Protein AF-K0RRQ1-F1 (afdb_monomer_lite)

pLDDT: mean 76.03, std 15.9, range [40.56, 97.88]

Secondary structure (DSSP, 8-state):
-HHHHHHHHHHHHHHHHHHHHS-PPPHHHHHHHHHHHHHHHHHHHHHHHHHHHHHHHHHHHHHHHHHHHHHHHHHHHHTTSSSSHHHHHHHHHHHHHHHHHHHHHHTT---HHHHHHHHHHHHHHHHHHHHHHHHHHTTHHHHHHHHHHHHHHHHHHHHHHHHHHHHHHHHHHHHHHHHHHHHHHHHHHHHH-HHHHHHHHHTSTHHHIIIIIHHHHHHHHHHHHHHHHHHHHHHHHHHHHHHTTS---PPPPHHHHHHHHHHHHHHHHHHHHHHHHHHHHHHHHHHHHHHHHHHHSHHHHHHHSGGGS-GGG--S-GGG------HHHHHHHHHHHHHHHHH---S-SHHHHHHHHHHHH-S-HHHHHHHTTT-----HHHHHHHHHHHHHHHHHHHHHHHHHTTT--SS---HHHHHHHHHHHHHHHHHHTTSS-HHHHHHHHHHHHHHHTTHHHHHHHTS-HHHHHHHHHIIIIIHHHHHHHHHHHHHHS----HHHHHHHHHHHHHHHHHHHHHHHHHHHHHHTHHHHTTSTTHHHHHHHHHHHHHSHHHHHHHHHHHHHHHH-SSGGGSHHHHHHHHHHHHS-STTSSSSSSS----PPP------------

Structure (mmCIF, N/CA/C/O backbone):
data_AF-K0RRQ1-F1
#
_entry.id   AF-K0RRQ1-F1
#
loop_
_atom_site.group_PDB
_atom_site.id
_atom_site.type_symbol
_atom_site.label_atom_id
_atom_site.label_alt_id
_atom_site.label_comp_id
_atom_site.label_asym_id
_atom_site.label_entity_id
_atom_site.label_seq_id
_atom_site.pdbx_PDB_ins_code
_atom_site.Cartn_x
_atom_site.Cartn_y
_atom_site.Cartn_z
_atom_site.occupancy
_atom_site.B_iso_or_equiv
_atom_site.auth_seq_id
_atom_site.auth_comp_id
_atom_site.auth_asym_id
_atom_site.auth_atom_id
_atom_site.pdbx_PDB_model_num
ATOM 1 N N . MET A 1 1 ? 2.109 -33.197 -86.045 1.00 44.78 1 MET A N 1
ATOM 2 C CA . MET A 1 1 ? 1.436 -31.879 -85.974 1.00 44.78 1 MET A CA 1
ATOM 3 C C . MET A 1 1 ? 0.103 -31.958 -85.227 1.00 44.78 1 MET A C 1
ATOM 5 O O . MET A 1 1 ? 0.073 -31.482 -84.106 1.00 44.78 1 MET A O 1
ATOM 9 N N . LYS A 1 2 ? -0.950 -32.631 -85.730 1.00 44.22 2 LYS A N 1
ATOM 10 C CA . LYS A 1 2 ? -2.251 -32.742 -85.017 1.00 44.22 2 LYS A CA 1
ATOM 11 C C . LYS A 1 2 ? -2.166 -33.357 -83.609 1.00 44.22 2 LYS A C 1
ATOM 13 O O . LYS A 1 2 ? -2.807 -32.870 -82.692 1.00 44.22 2 LYS A O 1
ATOM 18 N N . LEU A 1 3 ? -1.305 -34.360 -83.419 1.00 52.09 3 LEU A N 1
ATOM 19 C CA . LEU A 1 3 ? -1.085 -34.986 -82.108 1.00 52.09 3 LEU A CA 1
ATOM 20 C C . LEU A 1 3 ? -0.391 -34.045 -81.103 1.00 52.09 3 LEU A C 1
ATOM 22 O O . LEU A 1 3 ? -0.637 -34.128 -79.911 1.00 52.09 3 LEU A O 1
ATOM 26 N N . ILE A 1 4 ? 0.451 -33.127 -81.589 1.00 56.41 4 ILE A N 1
ATOM 27 C CA . ILE A 1 4 ? 1.145 -32.132 -80.754 1.00 56.41 4 ILE A CA 1
ATOM 28 C C . ILE A 1 4 ? 0.175 -31.015 -80.358 1.00 56.41 4 ILE A C 1
ATOM 30 O O . ILE A 1 4 ? 0.235 -30.546 -79.230 1.00 56.41 4 ILE A O 1
ATOM 34 N N . ALA A 1 5 ? -0.735 -30.630 -81.258 1.00 60.75 5 ALA A N 1
ATOM 35 C CA . ALA A 1 5 ? -1.788 -29.661 -80.962 1.00 60.75 5 ALA A CA 1
ATOM 36 C C . ALA A 1 5 ? -2.767 -30.194 -79.901 1.00 60.75 5 ALA A C 1
ATOM 38 O O . ALA A 1 5 ? -3.008 -29.506 -78.918 1.00 60.75 5 ALA A O 1
ATOM 39 N N . LEU A 1 6 ? -3.208 -31.453 -80.026 1.00 63.88 6 LEU A N 1
ATOM 40 C CA . LEU A 1 6 ? -4.071 -32.102 -79.028 1.00 63.88 6 LEU A CA 1
ATOM 41 C C . LEU A 1 6 ? -3.396 -32.227 -77.653 1.00 63.88 6 LEU A C 1
ATOM 43 O O . LEU A 1 6 ? -4.017 -31.951 -76.634 1.00 63.88 6 LEU A O 1
ATOM 47 N N . TYR A 1 7 ? -2.105 -32.575 -77.609 1.00 62.97 7 TYR A N 1
ATOM 48 C CA . TYR A 1 7 ? -1.359 -32.602 -76.346 1.00 62.97 7 TYR A CA 1
ATOM 49 C C . TYR A 1 7 ? -1.084 -31.207 -75.775 1.00 62.97 7 TYR A C 1
ATOM 51 O O . TYR A 1 7 ? -0.888 -31.086 -74.572 1.00 62.97 7 TYR A O 1
ATOM 59 N N . ALA A 1 8 ? -1.024 -30.165 -76.606 1.00 64.56 8 ALA A N 1
ATOM 60 C CA . ALA A 1 8 ? -0.856 -28.795 -76.139 1.00 64.56 8 ALA A CA 1
ATOM 61 C C . ALA A 1 8 ? -2.155 -28.252 -75.532 1.00 64.56 8 ALA A C 1
ATOM 63 O O . ALA A 1 8 ? -2.092 -27.629 -74.477 1.00 64.56 8 ALA A O 1
ATOM 64 N N . GLU A 1 9 ? -3.308 -28.531 -76.146 1.00 70.44 9 GLU A N 1
ATOM 65 C CA . GLU A 1 9 ? -4.623 -28.167 -75.602 1.00 70.44 9 GLU A CA 1
ATOM 66 C C . GLU A 1 9 ? -4.885 -28.861 -74.265 1.00 70.44 9 GLU A C 1
ATOM 68 O O . GLU A 1 9 ? -5.160 -28.176 -73.285 1.00 70.44 9 GLU A O 1
ATOM 73 N N . ASP A 1 10 ? -4.647 -30.171 -74.173 1.00 73.88 10 ASP A N 1
ATOM 74 C CA . ASP A 1 10 ? -4.812 -30.928 -72.923 1.00 73.88 10 ASP A CA 1
ATOM 75 C C . ASP A 1 10 ? -3.848 -30.437 -71.820 1.00 73.88 10 ASP A C 1
ATOM 77 O O . ASP A 1 10 ? -4.178 -30.380 -70.637 1.00 73.88 10 ASP A O 1
ATOM 81 N N . LEU A 1 11 ? -2.638 -29.999 -72.183 1.00 69.50 11 LEU A N 1
ATOM 82 C CA . LEU A 1 11 ? -1.671 -29.449 -71.226 1.00 69.50 11 LEU A CA 1
ATOM 83 C C . LEU A 1 11 ? -2.046 -28.033 -70.774 1.00 69.50 11 LEU A C 1
ATOM 85 O O . LEU A 1 11 ? -1.739 -27.666 -69.639 1.00 69.50 11 LEU A O 1
ATOM 89 N N . ILE A 1 12 ? -2.718 -27.258 -71.628 1.00 73.62 12 ILE A N 1
ATOM 90 C CA . ILE A 1 12 ? -3.288 -25.955 -71.279 1.00 73.62 12 ILE A CA 1
ATOM 91 C C . ILE A 1 12 ? -4.502 -26.151 -70.366 1.00 73.62 12 ILE A C 1
ATOM 93 O O . ILE A 1 12 ? -4.539 -25.522 -69.314 1.00 73.62 12 ILE A O 1
ATOM 97 N N . GLU A 1 13 ? -5.419 -27.066 -70.684 1.00 76.81 13 GLU A N 1
ATOM 98 C CA . GLU A 1 13 ? -6.585 -27.386 -69.847 1.00 76.81 13 GLU A CA 1
ATOM 99 C C . GLU A 1 13 ? -6.161 -27.869 -68.456 1.00 76.81 13 GLU A C 1
ATOM 101 O O . GLU A 1 13 ? -6.566 -27.299 -67.445 1.00 76.81 13 GLU A O 1
ATOM 106 N N . ASN A 1 14 ? -5.222 -28.814 -68.387 1.00 74.38 14 ASN A N 1
ATOM 107 C CA . ASN A 1 14 ? -4.687 -29.299 -67.115 1.00 74.38 14 ASN A CA 1
ATOM 108 C C . ASN A 1 14 ? -3.864 -28.234 -66.367 1.00 74.38 14 ASN A C 1
ATOM 110 O O . ASN A 1 14 ? -3.760 -28.272 -65.141 1.00 74.38 14 ASN A O 1
ATOM 114 N N . ALA A 1 15 ? -3.229 -27.287 -67.069 1.00 66.69 15 ALA A N 1
ATOM 115 C CA . ALA A 1 15 ? -2.547 -26.166 -66.425 1.00 66.69 15 ALA A CA 1
ATOM 116 C C . ALA A 1 15 ? -3.542 -25.156 -65.846 1.00 66.69 15 ALA A C 1
ATOM 118 O O . ALA A 1 15 ? -3.268 -24.618 -64.773 1.00 66.69 15 ALA A O 1
ATOM 119 N N . VAL A 1 16 ? -4.671 -24.934 -66.522 1.00 69.31 16 VAL A N 1
ATOM 120 C CA . VAL A 1 16 ? -5.778 -24.090 -66.060 1.00 69.31 16 VAL A CA 1
ATOM 121 C C . VAL A 1 16 ? -6.448 -24.728 -64.845 1.00 69.31 16 VAL A C 1
ATOM 123 O O . VAL A 1 16 ? -6.527 -24.078 -63.809 1.00 69.31 16 VAL A O 1
ATOM 126 N N . GLU A 1 17 ? -6.780 -26.018 -64.888 1.00 73.81 17 GLU A N 1
ATOM 127 C CA . GLU A 1 17 ? -7.382 -26.738 -63.755 1.00 73.81 17 GLU A CA 1
ATOM 128 C C . GLU A 1 17 ? -6.448 -26.769 -62.528 1.00 73.81 17 GLU A C 1
ATOM 130 O O . GLU A 1 17 ? -6.874 -26.625 -61.378 1.00 73.81 17 GLU A O 1
ATOM 135 N N . LEU A 1 18 ? -5.132 -26.877 -62.752 1.00 66.62 18 LEU A N 1
ATOM 136 C CA . LEU A 1 18 ? -4.122 -26.818 -61.691 1.00 66.62 18 LEU A CA 1
ATOM 137 C C . LEU A 1 18 ? -3.942 -25.395 -61.132 1.00 66.62 18 LEU A C 1
ATOM 139 O O . LEU A 1 18 ? -3.619 -25.234 -59.953 1.00 66.62 18 LEU A O 1
ATOM 143 N N . PHE A 1 19 ? -4.165 -24.365 -61.954 1.00 61.97 19 PHE A N 1
ATOM 144 C CA . PHE A 1 19 ? -4.210 -22.969 -61.514 1.00 61.97 19 PHE A CA 1
ATOM 145 C C . PHE A 1 19 ? -5.492 -22.645 -60.740 1.00 61.97 19 PHE A C 1
ATOM 147 O O . PHE A 1 19 ? -5.424 -21.875 -59.788 1.00 61.97 19 PHE A O 1
ATOM 154 N N . GLU A 1 20 ? -6.623 -23.257 -61.097 1.00 62.03 20 GLU A N 1
ATOM 155 C CA . GLU A 1 20 ? -7.902 -23.105 -60.393 1.00 62.03 20 GLU A CA 1
ATOM 156 C C . GLU A 1 20 ? -7.938 -23.875 -59.062 1.00 62.03 20 GLU A C 1
ATOM 158 O O . GLU A 1 20 ? -8.496 -23.396 -58.075 1.00 62.03 20 GLU A O 1
ATOM 163 N N . THR A 1 21 ? -7.283 -25.039 -58.981 1.00 66.31 21 THR A N 1
ATOM 164 C CA . THR A 1 21 ? -7.180 -25.824 -57.732 1.00 66.31 21 THR A CA 1
ATOM 165 C C . THR A 1 21 ? -6.129 -25.293 -56.757 1.00 66.31 21 THR A C 1
ATOM 167 O O . THR A 1 21 ? -6.239 -25.505 -55.543 1.00 66.31 21 THR A O 1
ATOM 170 N N . LEU A 1 22 ? -5.126 -24.555 -57.241 1.00 51.03 22 LEU A N 1
ATOM 171 C CA . LEU A 1 22 ? -4.323 -23.678 -56.396 1.00 51.03 22 LEU A CA 1
ATOM 172 C C . LEU A 1 22 ? -5.197 -22.484 -55.999 1.00 51.03 22 LEU A C 1
ATOM 174 O O . LEU A 1 22 ? -5.171 -21.449 -56.653 1.00 51.03 22 LEU A O 1
ATOM 178 N N . GLN A 1 23 ? -5.937 -22.609 -54.892 1.00 55.25 23 GLN A N 1
ATOM 179 C CA . GLN A 1 23 ? -6.540 -21.461 -54.210 1.00 55.25 23 GLN A CA 1
ATOM 180 C C . GLN A 1 23 ? -5.415 -20.541 -53.721 1.00 55.25 23 GLN A C 1
ATOM 182 O O . GLN A 1 23 ? -4.970 -20.597 -52.570 1.00 55.25 23 GLN A O 1
ATOM 187 N N . PHE A 1 24 ? -4.886 -19.726 -54.632 1.00 57.97 24 PHE A N 1
ATOM 188 C CA . PHE A 1 24 ? -4.086 -18.578 -54.276 1.00 57.97 24 PHE A CA 1
ATOM 189 C C . PHE A 1 24 ? -4.957 -17.741 -53.341 1.00 57.97 24 PHE A C 1
ATOM 191 O O . PHE A 1 24 ? -6.123 -17.516 -53.673 1.00 57.97 24 PHE A O 1
ATOM 198 N N . PRO A 1 25 ? -4.430 -17.323 -52.173 1.00 57.53 25 PRO A N 1
ATOM 199 C CA . PRO A 1 25 ? -5.164 -16.450 -51.273 1.00 57.53 25 PRO A CA 1
ATOM 200 C C . PRO A 1 25 ? -5.711 -15.312 -52.114 1.00 57.53 25 PRO A C 1
ATOM 202 O O . PRO A 1 25 ? -4.948 -14.656 -52.837 1.00 57.53 25 PRO A O 1
ATOM 205 N N . GLU A 1 26 ? -7.031 -15.158 -52.098 1.00 67.75 26 GLU A N 1
ATOM 206 C CA . GLU A 1 26 ? -7.698 -14.188 -52.944 1.00 67.75 26 GLU A CA 1
ATOM 207 C C . GLU A 1 26 ? -7.023 -12.833 -52.709 1.00 67.75 26 GLU A C 1
ATOM 209 O O . GLU A 1 26 ? -6.548 -12.545 -51.605 1.00 67.75 26 GLU A O 1
ATOM 214 N N . ARG A 1 27 ? -6.931 -11.969 -53.725 1.00 63.91 27 ARG A N 1
ATOM 215 C CA . ARG A 1 27 ? -6.264 -10.661 -53.575 1.00 63.91 27 ARG A CA 1
ATOM 216 C C . ARG A 1 27 ? -6.766 -9.906 -52.329 1.00 63.91 27 ARG A C 1
ATOM 218 O O . ARG A 1 27 ? -6.006 -9.172 -51.697 1.00 63.91 27 ARG A O 1
ATOM 225 N N . GLN A 1 28 ? -8.021 -10.141 -51.946 1.00 64.69 28 GLN A N 1
ATOM 226 C CA . GLN A 1 28 ? -8.646 -9.659 -50.718 1.00 64.69 28 GLN A CA 1
ATOM 227 C C . GLN A 1 28 ? -7.980 -10.155 -49.424 1.00 64.69 28 GLN A C 1
ATOM 229 O O . GLN A 1 28 ? -7.821 -9.356 -48.505 1.00 64.69 28 GLN A O 1
ATOM 234 N N . GLU A 1 29 ? -7.535 -11.411 -49.343 1.00 67.19 29 GLU A N 1
ATOM 235 C CA . GLU A 1 29 ? -6.813 -11.964 -48.189 1.00 67.19 29 GLU A CA 1
ATOM 236 C C . GLU A 1 29 ? -5.417 -11.352 -48.033 1.00 67.19 29 GLU A C 1
ATOM 238 O O . GLU A 1 29 ? -4.997 -11.029 -46.923 1.00 67.19 29 GLU A O 1
ATOM 243 N N . TYR A 1 30 ? -4.707 -11.108 -49.138 1.00 63.19 30 TYR A N 1
ATOM 244 C CA . TYR A 1 30 ? -3.432 -10.383 -49.087 1.00 63.19 30 TYR A CA 1
ATOM 245 C C . TYR A 1 30 ? -3.625 -8.926 -48.667 1.00 63.19 30 TYR A C 1
ATOM 247 O O . TYR A 1 30 ? -2.867 -8.414 -47.843 1.00 63.19 30 TYR A O 1
ATOM 255 N N . ILE A 1 31 ? -4.655 -8.261 -49.195 1.00 66.69 31 ILE A N 1
ATOM 256 C CA . ILE A 1 31 ? -4.990 -6.884 -48.822 1.00 66.69 31 ILE A CA 1
ATOM 257 C C . ILE A 1 31 ? -5.432 -6.814 -47.354 1.00 66.69 31 ILE A C 1
ATOM 259 O O . ILE A 1 31 ? -5.051 -5.874 -46.656 1.00 66.69 31 ILE A O 1
ATOM 263 N N . SER A 1 32 ? -6.204 -7.783 -46.857 1.00 74.38 32 SER A N 1
ATOM 264 C CA . SER A 1 32 ? -6.658 -7.811 -45.465 1.00 74.38 32 SER A CA 1
ATOM 265 C C . SER A 1 32 ? -5.500 -8.099 -44.508 1.00 74.38 32 SER A C 1
ATOM 267 O O . SER A 1 32 ? -5.326 -7.356 -43.541 1.00 74.38 32 SER A O 1
ATOM 269 N N . ALA A 1 33 ? -4.638 -9.071 -44.821 1.00 68.94 33 ALA A N 1
ATOM 270 C CA . ALA A 1 33 ? -3.431 -9.362 -44.053 1.00 68.94 33 ALA A CA 1
ATOM 271 C C . ALA A 1 33 ? -2.457 -8.175 -44.044 1.00 68.94 33 ALA A C 1
ATOM 273 O O . ALA A 1 33 ? -1.917 -7.829 -42.995 1.00 68.94 33 ALA A O 1
ATOM 274 N N . TRP A 1 34 ? -2.281 -7.499 -45.184 1.00 73.81 34 TRP A N 1
ATOM 275 C CA . TRP A 1 34 ? -1.472 -6.285 -45.272 1.00 73.81 34 TRP A CA 1
ATOM 276 C C . TRP A 1 34 ? -2.072 -5.138 -44.452 1.00 73.81 34 TRP A C 1
ATOM 278 O O . TRP A 1 34 ? -1.348 -4.498 -43.697 1.00 73.81 34 TRP A O 1
ATOM 288 N N . ARG A 1 35 ? -3.392 -4.905 -44.504 1.00 72.19 35 ARG A N 1
ATOM 289 C CA . ARG A 1 35 ? -4.049 -3.883 -43.665 1.00 72.19 35 ARG A CA 1
ATOM 290 C C . ARG A 1 35 ? -3.909 -4.179 -42.175 1.00 72.19 35 ARG A C 1
ATOM 292 O O . ARG A 1 35 ? -3.711 -3.243 -41.406 1.00 72.19 35 ARG A O 1
ATOM 299 N N . VAL A 1 36 ? -4.029 -5.443 -41.763 1.00 74.12 36 VAL A N 1
ATOM 300 C CA . VAL A 1 36 ? -3.815 -5.853 -40.366 1.00 74.12 36 VAL A CA 1
ATOM 301 C C . VAL A 1 36 ? -2.361 -5.608 -39.971 1.00 74.12 36 VAL A C 1
ATOM 303 O O . VAL A 1 36 ? -2.123 -4.936 -38.977 1.00 74.12 36 VAL A O 1
ATOM 306 N N . ALA A 1 37 ? -1.396 -6.014 -40.801 1.00 67.56 37 ALA A N 1
ATOM 307 C CA . ALA A 1 37 ? 0.020 -5.758 -40.551 1.00 67.56 37 ALA A CA 1
ATOM 308 C C . ALA A 1 37 ? 0.342 -4.255 -40.471 1.00 67.56 37 ALA A C 1
ATOM 310 O O . ALA A 1 37 ? 1.069 -3.833 -39.580 1.00 67.56 37 ALA A O 1
ATOM 311 N N . VAL A 1 38 ? -0.231 -3.423 -41.347 1.00 71.25 38 VAL A N 1
ATOM 312 C CA . VAL A 1 38 ? -0.063 -1.961 -41.308 1.00 71.25 38 VAL A CA 1
ATOM 313 C C . VAL A 1 38 ? -0.703 -1.362 -40.056 1.00 71.25 38 VAL A C 1
ATOM 315 O O . VAL A 1 38 ? -0.106 -0.482 -39.441 1.00 71.25 38 VAL A O 1
ATOM 318 N N . LYS A 1 39 ? -1.884 -1.837 -39.637 1.00 70.06 39 LYS A N 1
ATOM 319 C CA . LYS A 1 39 ? -2.515 -1.409 -38.378 1.00 70.06 39 LYS A CA 1
ATOM 320 C C . LYS A 1 39 ? -1.677 -1.800 -37.164 1.00 70.06 39 LYS A C 1
ATOM 322 O O . LYS A 1 39 ? -1.498 -0.963 -36.284 1.00 70.06 39 LYS A O 1
ATOM 327 N N . ASP A 1 40 ? -1.128 -3.009 -37.144 1.00 69.69 40 ASP A N 1
ATOM 328 C CA . ASP A 1 40 ? -0.267 -3.492 -36.064 1.00 69.69 40 ASP A CA 1
ATOM 329 C C . ASP A 1 40 ? 1.058 -2.723 -36.023 1.00 69.69 40 ASP A C 1
ATOM 331 O O . ASP A 1 40 ? 1.494 -2.312 -34.951 1.00 69.69 40 ASP A O 1
ATOM 335 N N . VAL A 1 41 ? 1.662 -2.433 -37.181 1.00 66.75 41 VAL A N 1
ATOM 336 C CA . VAL A 1 41 ? 2.859 -1.584 -37.292 1.00 66.75 41 VAL A CA 1
ATOM 337 C C . VAL A 1 41 ? 2.555 -0.150 -36.866 1.00 66.75 41 VAL A C 1
ATOM 339 O O . VAL A 1 41 ? 3.356 0.445 -36.155 1.00 66.75 41 VAL A O 1
ATOM 342 N N . ALA A 1 42 ? 1.401 0.412 -37.229 1.00 64.75 42 ALA A N 1
ATOM 343 C CA . ALA A 1 42 ? 0.998 1.752 -36.810 1.00 64.75 42 ALA A CA 1
ATOM 344 C C . ALA A 1 42 ? 0.701 1.822 -35.303 1.00 64.75 42 ALA A C 1
ATOM 346 O O . ALA A 1 42 ? 1.072 2.797 -34.649 1.00 64.75 42 ALA A O 1
ATOM 347 N N . ALA A 1 43 ? 0.067 0.795 -34.731 1.00 63.56 43 ALA A N 1
ATOM 348 C CA . ALA A 1 43 ? -0.172 0.684 -33.295 1.00 63.56 43 ALA A CA 1
ATOM 349 C C . ALA A 1 43 ? 1.144 0.503 -32.525 1.00 63.56 43 ALA A C 1
ATOM 351 O O . ALA A 1 43 ? 1.365 1.187 -31.526 1.00 63.56 43 ALA A O 1
ATOM 352 N N . ALA A 1 44 ? 2.047 -0.344 -33.027 1.00 61.28 44 ALA A N 1
ATOM 353 C CA . ALA A 1 44 ? 3.389 -0.513 -32.485 1.00 61.28 44 ALA A CA 1
ATOM 354 C C . ALA A 1 44 ? 4.193 0.787 -32.588 1.00 61.28 44 ALA A C 1
ATOM 356 O O . ALA A 1 44 ? 4.774 1.204 -31.598 1.00 61.28 44 ALA A O 1
ATOM 357 N N . ALA A 1 45 ? 4.154 1.490 -33.722 1.00 61.97 45 ALA A N 1
ATOM 358 C CA . ALA A 1 45 ? 4.828 2.772 -33.909 1.00 61.97 45 ALA A CA 1
ATOM 359 C C . ALA A 1 45 ? 4.254 3.868 -33.002 1.00 61.97 45 ALA A C 1
ATOM 361 O O . ALA A 1 45 ? 5.025 4.619 -32.416 1.00 61.97 45 ALA A O 1
ATOM 362 N N . ARG A 1 46 ? 2.928 3.944 -32.812 1.00 63.72 46 ARG A N 1
ATOM 363 C CA . ARG A 1 46 ? 2.304 4.867 -31.843 1.00 63.72 46 ARG A CA 1
ATOM 364 C C . ARG A 1 46 ? 2.675 4.524 -30.407 1.00 63.72 46 ARG A C 1
ATOM 366 O O . ARG A 1 46 ? 2.955 5.428 -29.631 1.00 63.72 46 ARG A O 1
ATOM 373 N N . SER A 1 47 ? 2.707 3.240 -30.057 1.00 60.25 47 SER A N 1
ATOM 374 C CA . SER A 1 47 ? 3.132 2.782 -28.733 1.00 60.25 47 SER A CA 1
ATOM 375 C C . SER A 1 47 ? 4.617 3.064 -28.497 1.00 60.25 47 SER A C 1
ATOM 377 O O . SER A 1 47 ? 4.967 3.609 -27.457 1.00 60.25 47 SER A O 1
ATOM 379 N N . SER A 1 48 ? 5.482 2.802 -29.479 1.00 60.88 48 SER A N 1
ATOM 380 C CA . SER A 1 48 ? 6.910 3.125 -29.442 1.00 60.88 48 SER A CA 1
ATOM 381 C C . SER A 1 48 ? 7.168 4.628 -29.439 1.00 60.88 48 SER A C 1
ATOM 383 O O . SER A 1 48 ? 8.085 5.068 -28.757 1.00 60.88 48 SER A O 1
ATOM 385 N N . TYR A 1 49 ? 6.360 5.427 -30.138 1.00 66.75 49 TYR A N 1
ATOM 386 C CA . TYR A 1 49 ? 6.430 6.886 -30.102 1.00 66.75 49 TYR A CA 1
ATOM 387 C C . TYR A 1 49 ? 5.940 7.438 -28.766 1.00 66.75 49 TYR A C 1
ATOM 389 O O . TYR A 1 49 ? 6.576 8.326 -28.229 1.00 66.75 49 TYR A O 1
ATOM 397 N N . SER A 1 50 ? 4.858 6.907 -28.192 1.00 63.31 50 SER A N 1
ATOM 398 C CA . SER A 1 50 ? 4.370 7.302 -26.865 1.00 63.31 50 SER A CA 1
ATOM 399 C C . SER A 1 50 ? 5.366 6.908 -25.773 1.00 63.31 50 SER A C 1
ATOM 401 O O . SER A 1 50 ? 5.713 7.731 -24.931 1.00 63.31 50 SER A O 1
ATOM 403 N N . LEU A 1 51 ? 5.916 5.692 -25.846 1.00 56.94 51 LEU A N 1
ATOM 404 C CA . LEU A 1 51 ? 6.994 5.228 -24.980 1.00 56.94 51 LEU A CA 1
ATOM 405 C C . LEU A 1 51 ? 8.234 6.104 -25.148 1.00 56.94 51 LEU A C 1
ATOM 407 O O . LEU A 1 51 ? 8.776 6.568 -24.154 1.00 56.94 51 LEU A O 1
ATOM 411 N N . GLY A 1 52 ? 8.658 6.366 -26.385 1.00 62.34 52 GLY A N 1
ATOM 412 C CA . GLY A 1 52 ? 9.775 7.246 -26.716 1.00 62.34 52 GLY A CA 1
ATOM 413 C C . GLY A 1 52 ? 9.542 8.662 -26.203 1.00 62.34 52 GLY A C 1
ATOM 414 O O . GLY A 1 52 ? 10.374 9.211 -25.504 1.00 62.34 52 GLY A O 1
ATOM 415 N N . TYR A 1 53 ? 8.377 9.242 -26.442 1.00 65.69 53 TYR A N 1
ATOM 416 C CA . TYR A 1 53 ? 8.021 10.559 -25.943 1.00 65.69 53 TYR A CA 1
ATOM 417 C C . TYR A 1 53 ? 8.018 10.589 -24.415 1.00 65.69 53 TYR A C 1
ATOM 419 O O . TYR A 1 53 ? 8.603 11.490 -23.842 1.00 65.69 53 TYR A O 1
ATOM 427 N N . LEU A 1 54 ? 7.455 9.599 -23.722 1.00 56.53 54 LEU A N 1
ATOM 428 C CA . LEU A 1 54 ? 7.444 9.554 -22.255 1.00 56.53 54 LEU A CA 1
ATOM 429 C C . LEU A 1 54 ? 8.841 9.345 -21.655 1.00 56.53 54 LEU A C 1
ATOM 431 O O . LEU A 1 54 ? 9.193 10.000 -20.677 1.00 56.53 54 LEU A O 1
ATOM 435 N N . THR A 1 55 ? 9.645 8.465 -22.251 1.00 53.47 55 THR A N 1
ATOM 436 C CA . THR A 1 55 ? 11.016 8.178 -21.798 1.00 53.47 55 THR A CA 1
ATOM 437 C C . THR A 1 55 ? 11.974 9.310 -22.114 1.00 53.47 55 THR A C 1
ATOM 439 O O . THR A 1 55 ? 12.813 9.664 -21.287 1.00 53.47 55 THR A O 1
ATOM 442 N N . PHE A 1 56 ? 11.813 9.927 -23.279 1.00 54.47 56 PHE A N 1
ATOM 443 C CA . PHE A 1 56 ? 12.648 11.020 -23.718 1.00 54.47 56 PHE A CA 1
ATOM 444 C C . PHE A 1 56 ? 12.100 12.385 -23.327 1.00 54.47 56 PHE A C 1
ATOM 446 O O . PHE A 1 56 ? 12.867 13.310 -23.419 1.00 54.47 56 PHE A O 1
ATOM 453 N N . ARG A 1 57 ? 10.875 12.602 -22.836 1.00 60.06 57 ARG A N 1
ATOM 454 C CA . ARG A 1 57 ? 10.381 13.960 -22.495 1.00 60.06 57 ARG A CA 1
ATOM 455 C C . ARG A 1 57 ? 11.264 14.704 -21.483 1.00 60.06 57 ARG A C 1
ATOM 457 O O . ARG A 1 57 ? 11.602 15.851 -21.767 1.00 60.06 57 ARG A O 1
ATOM 464 N N . PRO A 1 58 ? 11.720 14.100 -20.368 1.00 54.31 58 PRO A N 1
ATOM 465 C CA . PRO A 1 58 ? 12.700 14.744 -19.488 1.00 54.31 58 PRO A CA 1
ATOM 466 C C . PRO A 1 58 ? 14.024 15.009 -20.217 1.00 54.31 58 PRO A C 1
ATOM 468 O O . PRO A 1 58 ? 14.627 16.068 -20.066 1.00 54.31 58 PRO A O 1
ATOM 471 N N . ILE A 1 59 ? 14.430 14.066 -21.071 1.00 59.59 59 ILE A N 1
ATOM 472 C CA . ILE A 1 59 ? 15.637 14.140 -21.896 1.00 59.59 59 ILE A CA 1
ATOM 473 C C . ILE A 1 59 ? 15.493 15.166 -23.031 1.00 59.59 59 ILE A C 1
ATOM 475 O O . ILE A 1 59 ? 16.496 15.745 -23.380 1.00 59.59 59 ILE A O 1
ATOM 479 N N . LEU A 1 60 ? 14.301 15.437 -23.569 1.00 61.84 60 LEU A N 1
ATOM 480 C CA . LEU A 1 60 ? 13.953 16.352 -24.665 1.00 61.84 60 LEU A CA 1
ATOM 481 C C . LEU A 1 60 ? 13.772 17.769 -24.143 1.00 61.84 60 LEU A C 1
ATOM 483 O O . LEU A 1 60 ? 14.064 18.712 -24.861 1.00 61.84 60 LEU A O 1
ATOM 487 N N . ILE A 1 61 ? 13.343 17.932 -22.892 1.00 67.56 61 ILE A N 1
ATOM 488 C CA . ILE A 1 61 ? 13.451 19.209 -22.182 1.00 67.56 61 ILE A CA 1
ATOM 489 C C . ILE A 1 61 ? 14.938 19.520 -21.959 1.00 67.56 61 ILE A C 1
ATOM 491 O O . ILE A 1 61 ? 15.395 20.613 -22.285 1.00 67.56 61 ILE A O 1
ATOM 495 N N . LEU A 1 62 ? 15.723 18.527 -21.521 1.00 58.25 62 LEU A N 1
ATOM 496 C CA . LEU A 1 62 ? 17.177 18.646 -21.384 1.00 58.25 62 LEU A CA 1
ATOM 497 C C . LEU A 1 62 ? 17.879 18.866 -22.742 1.00 58.25 62 LEU A C 1
ATOM 499 O O . LEU A 1 62 ? 18.766 19.703 -22.828 1.00 58.25 62 LEU A O 1
ATOM 503 N N . LEU A 1 63 ? 17.457 18.172 -23.806 1.00 58.56 63 LEU A N 1
ATOM 504 C CA . LEU A 1 63 ? 17.933 18.293 -25.192 1.00 58.56 63 LEU A CA 1
ATOM 505 C C . LEU A 1 63 ? 17.397 19.540 -25.881 1.00 58.56 63 LEU A C 1
ATOM 507 O O . LEU A 1 63 ? 18.000 19.972 -26.846 1.00 58.56 63 LEU A O 1
ATOM 511 N N . GLY A 1 64 ? 16.301 20.133 -25.418 1.00 71.94 64 GLY A N 1
ATOM 512 C CA . GLY A 1 64 ? 15.834 21.442 -25.864 1.00 71.94 64 GLY A CA 1
ATOM 513 C C . GLY A 1 64 ? 16.763 22.535 -25.347 1.00 71.94 64 GLY A C 1
ATOM 514 O O . GLY A 1 64 ? 17.174 23.406 -26.108 1.00 71.94 64 GLY A O 1
ATOM 515 N N . ILE A 1 65 ? 17.192 22.414 -24.087 1.00 68.94 65 ILE A N 1
ATOM 516 C CA . ILE A 1 65 ? 18.206 23.283 -23.476 1.00 68.94 65 ILE A CA 1
ATOM 517 C C . ILE A 1 65 ? 19.578 23.036 -24.130 1.00 68.94 65 ILE A C 1
ATOM 519 O O . ILE A 1 65 ? 20.196 23.965 -24.641 1.00 68.94 65 ILE A O 1
ATOM 523 N N . LEU A 1 66 ? 20.035 21.781 -24.214 1.00 60.50 66 LEU A N 1
ATOM 524 C CA . LEU A 1 66 ? 21.279 21.392 -24.899 1.00 60.50 66 LEU A CA 1
ATOM 525 C C . LEU A 1 66 ? 21.240 21.680 -26.401 1.00 60.50 66 LEU A C 1
ATOM 527 O O . LEU A 1 66 ? 22.273 21.978 -26.975 1.00 60.50 66 LEU A O 1
ATOM 531 N N . GLY A 1 67 ? 20.073 21.612 -27.034 1.00 64.81 67 GLY A N 1
ATOM 532 C CA . GLY A 1 67 ? 19.832 21.878 -28.448 1.00 64.81 67 GLY A CA 1
ATOM 533 C C . GLY A 1 67 ? 19.867 23.364 -28.772 1.00 64.81 67 GLY A C 1
ATOM 534 O O . GLY A 1 67 ? 20.351 23.722 -29.838 1.00 64.81 67 GLY A O 1
ATOM 535 N N . GLN A 1 68 ? 19.466 24.240 -27.845 1.00 68.19 68 GLN A N 1
ATOM 536 C CA . GLN A 1 68 ? 19.745 25.676 -27.949 1.00 68.19 68 GLN A CA 1
ATOM 537 C C . GLN A 1 68 ? 21.259 25.948 -27.929 1.00 68.19 68 GLN A C 1
ATOM 539 O O . GLN A 1 68 ? 21.742 26.715 -28.759 1.00 68.19 68 GLN A O 1
ATOM 544 N N . TYR A 1 69 ? 22.031 25.252 -27.085 1.00 62.16 69 TYR A N 1
ATOM 545 C CA . TYR A 1 69 ? 23.501 25.338 -27.083 1.00 62.16 69 TYR A CA 1
ATOM 546 C C . TYR A 1 69 ? 24.155 24.655 -28.300 1.00 62.16 69 TYR A C 1
ATOM 548 O O . TYR A 1 69 ? 25.097 25.186 -28.886 1.00 62.16 69 TYR A O 1
ATOM 556 N N . LEU A 1 70 ? 23.628 23.516 -28.748 1.00 52.31 70 LEU A N 1
ATOM 557 C CA . LEU A 1 70 ? 24.110 22.781 -29.914 1.00 52.31 70 LEU A CA 1
ATOM 558 C C . LEU A 1 70 ? 23.765 23.515 -31.213 1.00 52.31 70 LEU A C 1
ATOM 560 O O . LEU A 1 70 ? 24.551 23.458 -32.142 1.00 52.31 70 LEU A O 1
ATOM 564 N N . ALA A 1 71 ? 22.652 24.250 -31.288 1.00 60.00 71 ALA A N 1
ATOM 565 C CA . ALA A 1 71 ? 22.307 25.107 -32.423 1.00 60.00 71 ALA A CA 1
ATOM 566 C C . ALA A 1 71 ? 23.227 26.335 -32.521 1.00 60.00 71 ALA A C 1
ATOM 568 O O . ALA A 1 71 ? 23.515 26.779 -33.632 1.00 60.00 71 ALA A O 1
ATOM 569 N N . ILE A 1 72 ? 23.743 26.846 -31.394 1.00 66.19 72 ILE A N 1
ATOM 570 C CA . ILE A 1 72 ? 24.816 27.858 -31.368 1.00 66.19 72 ILE A CA 1
ATOM 571 C C . ILE A 1 72 ? 26.119 27.262 -31.940 1.00 66.19 72 ILE A C 1
ATOM 573 O O . ILE A 1 72 ? 26.782 27.904 -32.753 1.00 66.19 72 ILE A O 1
ATOM 577 N N . ILE A 1 73 ? 26.434 26.002 -31.615 1.00 52.44 73 ILE A N 1
ATOM 578 C CA . ILE A 1 73 ? 27.622 25.279 -32.111 1.00 52.44 73 ILE A CA 1
ATOM 579 C C . ILE A 1 73 ? 27.458 24.813 -33.577 1.00 52.44 73 ILE A C 1
ATOM 581 O O . ILE A 1 73 ? 28.385 24.929 -34.373 1.00 52.44 73 ILE A O 1
ATOM 585 N N . LEU A 1 74 ? 26.277 24.358 -34.005 1.00 51.91 74 LEU A N 1
ATOM 586 C CA . LEU A 1 74 ? 25.991 23.979 -35.395 1.00 51.91 74 LEU A CA 1
ATOM 587 C C . LEU A 1 74 ? 25.879 25.203 -36.309 1.00 51.91 74 LEU A C 1
ATOM 589 O O . LEU A 1 74 ? 26.265 25.099 -37.468 1.00 51.91 74 LEU A O 1
ATOM 593 N N . LYS A 1 75 ? 25.435 26.370 -35.814 1.00 55.94 75 LYS A N 1
ATOM 594 C CA . LYS A 1 75 ? 25.566 27.645 -36.548 1.00 55.94 75 LYS A CA 1
ATOM 595 C C . LYS A 1 75 ? 27.032 28.019 -36.790 1.00 55.94 75 LYS A C 1
ATOM 597 O O . LYS A 1 75 ? 27.325 28.648 -37.802 1.00 55.94 75 LYS A O 1
ATOM 602 N N . PHE A 1 76 ? 27.943 27.606 -35.906 1.00 52.56 76 PHE A N 1
ATOM 603 C CA . PHE A 1 76 ? 29.387 27.784 -36.071 1.00 52.56 76 PHE A CA 1
ATOM 604 C C . PHE A 1 76 ? 29.980 26.791 -37.094 1.00 52.56 76 PHE A C 1
ATOM 606 O O . PHE A 1 76 ? 30.779 27.184 -37.938 1.00 52.56 76 PHE A O 1
ATOM 613 N N . VAL A 1 77 ? 29.525 25.530 -37.101 1.00 45.75 77 VAL A N 1
ATOM 614 C CA . VAL A 1 77 ? 30.021 24.466 -38.005 1.00 45.75 77 VAL A CA 1
ATOM 615 C C . VAL A 1 77 ? 29.404 24.529 -39.416 1.00 45.75 77 VAL A C 1
ATOM 617 O O . VAL A 1 77 ? 30.097 24.313 -40.411 1.00 45.75 77 VAL A O 1
ATOM 620 N N . ALA A 1 78 ? 28.127 24.902 -39.546 1.00 52.12 78 ALA A N 1
ATOM 621 C CA . ALA A 1 78 ? 27.453 25.073 -40.838 1.00 52.12 78 ALA A CA 1
ATOM 622 C C . ALA A 1 78 ? 28.012 26.256 -41.651 1.00 52.12 78 ALA A C 1
ATOM 624 O O . ALA A 1 78 ? 27.924 26.245 -42.878 1.00 52.12 78 ALA A O 1
ATOM 625 N N . LYS A 1 79 ? 28.661 27.230 -40.992 1.00 52.41 79 LYS A N 1
ATOM 626 C CA . LYS A 1 79 ? 29.351 28.355 -41.644 1.00 52.41 79 LYS A CA 1
ATOM 627 C C . LYS A 1 79 ? 30.614 27.929 -42.420 1.00 52.41 79 LYS A C 1
ATOM 629 O O . LYS A 1 79 ? 31.126 28.728 -43.193 1.00 52.41 79 LYS A O 1
ATOM 634 N N . HIS A 1 80 ? 31.082 26.682 -42.267 1.00 52.69 80 HIS A N 1
ATOM 635 C CA . HIS A 1 80 ? 32.324 26.186 -42.885 1.00 52.69 80 HIS A CA 1
ATOM 636 C C . HIS A 1 80 ? 32.203 24.889 -43.715 1.00 52.69 80 HIS A C 1
ATOM 638 O O . HIS A 1 80 ? 33.216 24.408 -44.215 1.00 52.69 80 HIS A O 1
ATOM 644 N N . SER A 1 81 ? 31.009 24.312 -43.913 1.00 50.28 81 SER A N 1
ATOM 645 C CA . SER A 1 81 ? 30.872 22.964 -44.515 1.00 50.28 81 SER A CA 1
ATOM 646 C C . SER A 1 81 ? 29.973 22.866 -45.762 1.00 50.28 81 SER A C 1
ATOM 648 O O . SER A 1 81 ? 29.692 21.759 -46.222 1.00 50.28 81 SER A O 1
ATOM 650 N N . VAL A 1 82 ? 29.519 23.981 -46.342 1.00 48.22 82 VAL A N 1
ATOM 651 C CA . VAL A 1 82 ? 28.590 23.954 -47.497 1.00 48.22 82 VAL A CA 1
ATOM 652 C C . VAL A 1 82 ? 29.308 24.034 -48.857 1.00 48.22 82 VAL A C 1
ATOM 654 O O . VAL A 1 82 ? 28.721 23.712 -49.884 1.00 48.22 82 VAL A O 1
ATOM 657 N N . GLU A 1 83 ? 30.609 24.328 -48.893 1.00 51.91 83 GLU A N 1
ATOM 658 C CA . GLU A 1 83 ? 31.329 24.553 -50.158 1.00 51.91 83 GLU A CA 1
ATOM 659 C C . GLU A 1 83 ? 31.796 23.268 -50.880 1.00 51.91 83 GLU A C 1
ATOM 661 O O . GLU A 1 83 ? 32.108 23.309 -52.066 1.00 51.91 83 GLU A O 1
ATOM 666 N N . LYS A 1 84 ? 31.804 22.096 -50.219 1.00 48.78 84 LYS A N 1
ATOM 667 C CA . LYS A 1 84 ? 32.358 20.847 -50.802 1.00 48.78 84 LYS A CA 1
ATOM 668 C C . LYS A 1 84 ? 31.342 19.758 -51.172 1.00 48.78 84 LYS A C 1
ATOM 670 O O . LYS A 1 84 ? 31.720 18.767 -51.789 1.00 48.78 84 LYS A O 1
ATOM 675 N N . GLY A 1 85 ? 30.057 19.929 -50.853 1.00 52.16 85 GLY A N 1
ATOM 676 C CA . GLY A 1 85 ? 29.020 18.919 -51.133 1.00 52.16 85 GLY A CA 1
ATOM 677 C C . GLY A 1 85 ? 28.419 18.976 -52.544 1.00 52.16 85 GLY A C 1
ATOM 678 O O . GLY A 1 85 ? 27.899 17.978 -53.034 1.00 52.16 85 GLY A O 1
ATOM 679 N N . TRP A 1 86 ? 28.506 20.125 -53.220 1.00 48.25 86 TRP A N 1
ATOM 680 C CA . TRP A 1 86 ? 27.821 20.350 -54.501 1.00 48.25 86 TRP A CA 1
ATOM 681 C C . TRP A 1 86 ? 28.606 19.845 -55.726 1.00 48.25 86 TRP A C 1
ATOM 683 O O . TRP A 1 86 ? 28.028 19.608 -56.784 1.00 48.25 86 TRP A O 1
ATOM 693 N N . ILE A 1 87 ? 29.915 19.608 -55.580 1.00 49.81 87 ILE A N 1
ATOM 694 C CA . ILE A 1 87 ? 30.782 19.128 -56.670 1.00 49.81 87 ILE A CA 1
ATOM 695 C C . ILE A 1 87 ? 30.661 17.599 -56.847 1.00 49.81 87 ILE A C 1
ATOM 697 O O . ILE A 1 87 ? 30.625 17.114 -57.971 1.00 49.81 87 ILE A O 1
ATOM 701 N N . ALA A 1 88 ? 30.450 16.828 -55.771 1.00 47.84 88 ALA A N 1
ATOM 702 C CA . ALA A 1 88 ? 30.371 15.360 -55.836 1.00 47.84 88 ALA A CA 1
ATOM 703 C C . ALA A 1 88 ? 29.062 14.807 -56.445 1.00 47.84 88 ALA A C 1
ATOM 705 O O . ALA A 1 88 ? 29.030 13.680 -56.935 1.00 47.84 88 ALA A O 1
ATOM 706 N N . ALA A 1 89 ? 27.979 15.591 -56.452 1.00 51.19 89 ALA A N 1
ATOM 707 C CA . ALA A 1 89 ? 26.699 15.174 -57.033 1.00 51.19 89 ALA A CA 1
ATOM 708 C C . ALA A 1 89 ? 26.655 15.319 -58.569 1.00 51.19 89 ALA A C 1
ATOM 710 O O . ALA A 1 89 ? 25.823 14.689 -59.223 1.00 51.19 89 ALA A O 1
ATOM 711 N N . LYS A 1 90 ? 27.557 16.121 -59.156 1.00 51.75 90 LYS A N 1
ATOM 712 C CA . LYS A 1 90 ? 27.571 16.428 -60.595 1.00 51.75 90 LYS A CA 1
ATOM 713 C C . LYS A 1 90 ? 28.294 15.357 -61.432 1.00 51.75 90 LYS A C 1
ATOM 715 O O . LYS A 1 90 ? 27.911 15.132 -62.576 1.00 51.75 90 LYS A O 1
ATOM 720 N N . GLU A 1 91 ? 29.245 14.626 -60.844 1.00 51.25 91 GLU A N 1
ATOM 721 C CA . GLU A 1 91 ? 29.992 13.539 -61.506 1.00 51.25 91 GLU A CA 1
ATOM 722 C C . GLU A 1 91 ? 29.205 12.210 -61.599 1.00 51.25 91 GLU A C 1
ATOM 724 O O . GLU A 1 91 ? 29.359 11.450 -62.559 1.00 51.25 91 GLU A O 1
ATOM 729 N N . GLY A 1 92 ? 28.323 11.920 -60.633 1.00 49.38 92 GLY A N 1
ATOM 730 C CA . GLY A 1 92 ? 27.636 10.621 -60.524 1.00 49.38 92 GLY A CA 1
ATOM 731 C C . GLY A 1 92 ? 26.566 10.358 -61.592 1.00 49.38 92 GLY A C 1
ATOM 732 O O . GLY A 1 92 ? 26.303 9.211 -61.947 1.00 49.38 92 GLY A O 1
ATOM 733 N N . TYR A 1 93 ? 25.975 11.411 -62.161 1.00 51.03 93 TYR A N 1
ATOM 734 C CA . TYR A 1 93 ? 24.928 11.283 -63.182 1.00 51.03 93 TYR A CA 1
ATOM 735 C C . TYR A 1 93 ? 25.491 10.941 -64.577 1.00 51.03 93 TYR A C 1
ATOM 737 O O . TYR A 1 93 ? 24.817 10.312 -65.391 1.00 51.03 93 TYR A O 1
ATOM 745 N N . SER A 1 94 ? 26.757 11.287 -64.837 1.00 53.47 94 SER A N 1
ATOM 746 C CA . SER A 1 94 ? 27.443 11.025 -66.111 1.00 53.47 94 SER A CA 1
ATOM 747 C C . SER A 1 94 ? 27.811 9.542 -66.290 1.00 53.47 94 SER A C 1
ATOM 749 O O . SER A 1 94 ? 27.654 8.979 -67.372 1.00 53.47 94 SER A O 1
ATOM 751 N N . GLN A 1 95 ? 28.207 8.856 -65.211 1.00 52.62 95 GLN A N 1
ATOM 752 C CA . GLN A 1 95 ? 28.689 7.467 -65.265 1.00 52.62 95 GLN A CA 1
ATOM 753 C C . GLN A 1 95 ? 27.571 6.428 -65.461 1.00 52.62 95 GLN A C 1
ATOM 755 O O . GLN A 1 95 ? 27.793 5.379 -66.069 1.00 52.62 95 GLN A O 1
ATOM 760 N N . ILE A 1 96 ? 26.346 6.737 -65.025 1.00 53.47 96 ILE A N 1
ATOM 761 C CA . ILE A 1 96 ? 25.189 5.839 -65.171 1.00 53.47 96 ILE A CA 1
ATOM 762 C C . ILE A 1 96 ? 24.724 5.767 -66.633 1.00 53.47 96 ILE A C 1
ATOM 764 O O . ILE A 1 96 ? 24.284 4.715 -67.085 1.00 53.47 96 ILE A O 1
ATOM 768 N N . ARG A 1 97 ? 24.887 6.843 -67.414 1.00 53.16 97 ARG A N 1
ATOM 769 C CA . ARG A 1 97 ? 24.496 6.885 -68.833 1.00 53.16 97 ARG A CA 1
ATOM 770 C C . ARG A 1 97 ? 25.434 6.066 -69.732 1.00 53.16 97 ARG A C 1
ATOM 772 O O . ARG A 1 97 ? 24.987 5.488 -70.720 1.00 53.16 97 ARG A O 1
ATOM 779 N N . THR A 1 98 ? 26.714 5.980 -69.373 1.00 57.28 98 THR A N 1
ATOM 780 C CA . THR A 1 98 ? 27.743 5.249 -70.133 1.00 57.28 98 THR A CA 1
ATOM 781 C C . THR A 1 98 ? 27.657 3.733 -69.917 1.00 57.28 98 THR A C 1
ATOM 783 O O . THR A 1 98 ? 27.873 2.960 -70.851 1.00 57.28 98 THR A O 1
ATOM 786 N N . ALA A 1 99 ? 27.250 3.290 -68.722 1.00 49.81 99 ALA A N 1
ATOM 787 C CA . ALA A 1 99 ? 27.086 1.872 -68.389 1.00 49.81 99 ALA A CA 1
ATOM 788 C C . ALA A 1 99 ? 25.945 1.191 -69.174 1.00 49.81 99 ALA A C 1
ATOM 790 O O . ALA A 1 99 ? 26.063 0.031 -69.573 1.00 49.81 99 ALA A O 1
ATOM 791 N N . THR A 1 100 ? 24.860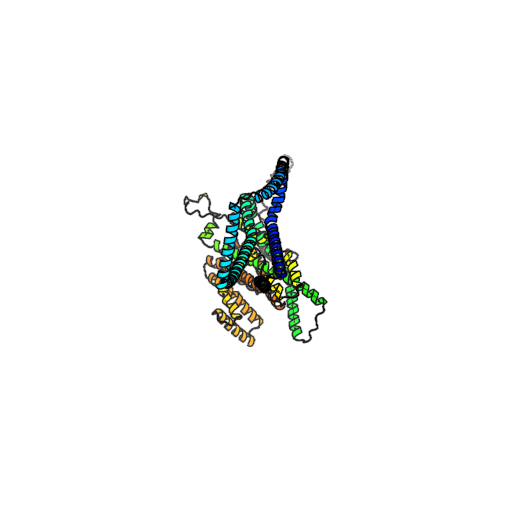 1.916 -69.461 1.00 53.31 100 THR A N 1
ATOM 792 C CA . THR A 1 100 ? 23.681 1.366 -70.153 1.00 53.31 100 THR A CA 1
ATOM 793 C C . THR A 1 100 ? 23.921 1.141 -71.647 1.00 53.31 100 THR A C 1
ATOM 795 O O . THR A 1 100 ? 23.388 0.196 -72.222 1.00 53.31 100 THR A O 1
ATOM 798 N N . ILE A 1 101 ? 24.761 1.968 -72.280 1.00 61.72 101 ILE A N 1
ATOM 799 C CA . ILE A 1 101 ? 25.115 1.850 -73.706 1.00 61.72 101 ILE A CA 1
ATOM 800 C C . ILE A 1 101 ? 26.113 0.698 -73.926 1.00 61.72 101 ILE A C 1
ATOM 802 O O . ILE A 1 101 ? 26.023 -0.033 -74.912 1.00 61.72 101 ILE A O 1
ATOM 806 N N . TRP A 1 102 ? 27.024 0.477 -72.973 1.00 59.94 102 TRP A N 1
ATOM 807 C CA . TRP A 1 102 ? 27.999 -0.617 -73.009 1.00 59.94 102 TRP A CA 1
ATOM 808 C C . TRP A 1 102 ? 27.343 -2.006 -72.894 1.00 59.94 102 TRP A C 1
ATOM 810 O O . TRP A 1 102 ? 27.698 -2.926 -73.632 1.00 59.94 102 TRP A O 1
ATOM 820 N N . PHE A 1 103 ? 26.323 -2.144 -72.042 1.00 48.94 103 PHE A N 1
ATOM 821 C CA . PHE A 1 103 ? 25.613 -3.410 -71.821 1.00 48.94 103 PHE A CA 1
ATOM 822 C C . PHE A 1 103 ? 24.867 -3.918 -73.070 1.00 48.94 103 PHE A C 1
ATOM 824 O O . PHE A 1 103 ? 24.816 -5.121 -73.326 1.00 48.94 103 PHE A O 1
ATOM 831 N N . VAL A 1 104 ? 24.342 -3.006 -73.894 1.00 58.28 104 VAL A N 1
ATOM 832 C CA . VAL A 1 104 ? 23.630 -3.352 -75.137 1.00 58.28 104 VAL A CA 1
ATOM 833 C C . VAL A 1 104 ? 24.596 -3.820 -76.234 1.00 58.28 104 VAL A C 1
ATOM 835 O O . VAL A 1 104 ? 24.279 -4.742 -76.985 1.00 58.28 104 VAL A O 1
ATOM 838 N N . ASN A 1 105 ? 25.801 -3.249 -76.300 1.00 60.53 105 ASN A N 1
ATOM 839 C CA . ASN A 1 105 ? 26.824 -3.668 -77.263 1.00 60.53 105 ASN A CA 1
ATOM 840 C C . ASN A 1 105 ? 27.495 -4.997 -76.875 1.00 60.53 105 ASN A C 1
ATOM 842 O O . ASN A 1 105 ? 27.839 -5.782 -77.756 1.00 60.53 105 ASN A O 1
ATOM 846 N N . TYR A 1 106 ? 27.607 -5.292 -75.577 1.00 52.28 106 TYR A N 1
ATOM 847 C CA . TYR A 1 106 ? 28.137 -6.558 -75.055 1.00 52.28 106 TYR A CA 1
ATOM 848 C C . TYR A 1 106 ? 27.283 -7.778 -75.448 1.00 52.28 106 TYR A C 1
ATOM 850 O O . TYR A 1 106 ? 27.816 -8.839 -75.758 1.00 52.28 106 TYR A O 1
ATOM 858 N N . GLN A 1 107 ? 25.957 -7.625 -75.521 1.00 51.97 107 GLN A N 1
ATOM 859 C CA . GLN A 1 107 ? 25.057 -8.700 -75.964 1.00 51.97 107 GLN A CA 1
ATOM 860 C C . GLN A 1 107 ? 25.188 -9.039 -77.460 1.00 51.97 107 GLN A C 1
ATOM 862 O O . GLN A 1 107 ? 24.848 -10.146 -77.870 1.00 51.97 107 GLN A O 1
ATOM 867 N N . ARG A 1 108 ? 25.706 -8.120 -78.287 1.00 55.25 108 ARG A N 1
ATOM 868 C CA . ARG A 1 108 ? 25.878 -8.337 -79.734 1.00 55.25 108 ARG A CA 1
ATOM 869 C C . ARG A 1 108 ? 27.195 -9.020 -80.114 1.00 55.25 108 ARG A C 1
ATOM 871 O O . ARG A 1 108 ? 27.301 -9.496 -81.239 1.00 55.25 108 ARG A O 1
ATOM 878 N N . SER A 1 109 ? 28.177 -9.088 -79.213 1.00 63.31 109 SER A N 1
ATOM 879 C CA . SER A 1 109 ? 29.532 -9.584 -79.506 1.00 63.31 109 SER A CA 1
ATOM 880 C C . SER A 1 109 ? 29.827 -11.007 -79.009 1.00 63.31 109 SER A C 1
ATOM 882 O O . SER A 1 109 ? 30.976 -11.446 -79.072 1.00 63.31 109 SER A O 1
ATOM 884 N N . LEU A 1 110 ? 28.827 -11.751 -78.517 1.00 49.78 110 LEU A N 1
ATOM 885 C CA . LEU A 1 110 ? 29.058 -13.076 -77.932 1.00 49.78 110 LEU A CA 1
ATOM 886 C C . LEU A 1 110 ? 29.543 -14.118 -78.961 1.00 49.78 110 LEU A C 1
ATOM 888 O O . LEU A 1 110 ? 28.936 -14.341 -80.010 1.00 49.78 110 LEU A O 1
ATOM 892 N N . SER A 1 111 ? 30.648 -14.784 -78.615 1.00 69.56 111 SER A N 1
ATOM 893 C CA . SER A 1 111 ? 31.326 -15.811 -79.410 1.00 69.56 111 SER A CA 1
ATOM 894 C C . SER A 1 111 ? 30.538 -17.126 -79.475 1.00 69.56 111 SER A C 1
ATOM 896 O O . SER A 1 111 ? 29.657 -17.409 -78.666 1.00 69.56 111 SER A O 1
ATOM 898 N N . THR A 1 112 ? 30.882 -17.996 -80.425 1.00 66.19 112 THR A N 1
ATOM 899 C CA . THR A 1 112 ? 30.277 -19.331 -80.593 1.00 66.19 112 THR A CA 1
ATOM 900 C C . THR A 1 112 ? 30.355 -20.215 -79.342 1.00 66.19 112 THR A C 1
ATOM 902 O O . THR A 1 112 ? 29.476 -21.051 -79.149 1.00 66.19 112 THR A O 1
ATOM 905 N N . SER A 1 113 ? 31.317 -19.997 -78.438 1.00 65.38 113 SER A N 1
ATOM 906 C CA . SER A 1 113 ? 31.364 -20.665 -77.128 1.00 65.38 113 SER A CA 1
ATOM 907 C C . SER A 1 113 ? 30.190 -20.291 -76.212 1.00 65.38 113 SER A C 1
ATOM 909 O O . SER A 1 113 ? 29.718 -21.134 -75.453 1.00 65.38 113 SER A O 1
ATOM 911 N N . ALA A 1 114 ? 29.646 -19.079 -76.328 1.00 60.16 114 ALA A N 1
ATOM 912 C CA . ALA A 1 114 ? 28.451 -18.669 -75.598 1.00 60.16 114 ALA A CA 1
ATOM 913 C C . ALA A 1 114 ? 27.174 -19.340 -76.122 1.00 60.16 114 ALA A C 1
ATOM 915 O O . ALA A 1 114 ? 26.281 -19.660 -75.345 1.00 60.16 114 ALA A O 1
ATOM 916 N N . LYS A 1 115 ? 27.124 -19.663 -77.419 1.00 61.66 115 LYS A N 1
ATOM 917 C CA . LYS A 1 115 ? 26.029 -20.454 -78.004 1.00 61.66 115 LYS A CA 1
ATOM 918 C C . LYS A 1 115 ? 26.042 -21.901 -77.494 1.00 61.66 115 LYS A C 1
ATOM 920 O O . LYS A 1 115 ? 24.990 -22.481 -77.244 1.00 61.66 115 LYS A O 1
ATOM 925 N N . TYR A 1 116 ? 27.224 -22.474 -77.249 1.00 71.56 116 TYR A N 1
ATOM 926 C CA . TYR A 1 116 ? 27.339 -23.758 -76.546 1.00 71.56 116 TYR A CA 1
ATOM 927 C C . TYR A 1 116 ? 26.961 -23.655 -75.061 1.00 71.56 116 TYR A C 1
ATOM 929 O O . TYR A 1 116 ? 26.419 -24.612 -74.514 1.00 71.56 116 TYR A O 1
ATOM 937 N N . ALA A 1 117 ? 27.169 -22.501 -74.417 1.00 69.94 117 ALA A N 1
ATOM 938 C CA . ALA A 1 117 ? 26.664 -22.250 -73.066 1.00 69.94 117 ALA A CA 1
ATOM 939 C C . ALA A 1 117 ? 25.125 -22.167 -73.030 1.00 69.94 117 ALA A C 1
ATOM 941 O O . ALA A 1 117 ? 24.515 -22.706 -72.110 1.00 69.94 117 ALA A O 1
ATOM 942 N N . GLU A 1 118 ? 24.483 -21.592 -74.052 1.00 64.44 118 GLU A N 1
ATOM 943 C CA . GLU A 1 118 ? 23.019 -21.615 -74.220 1.00 64.44 118 GLU A CA 1
ATOM 944 C C . GLU A 1 118 ? 22.484 -23.029 -74.494 1.00 64.44 118 GLU A C 1
ATOM 946 O O . GLU A 1 118 ? 21.460 -23.427 -73.938 1.00 64.44 118 GLU A O 1
ATOM 951 N N . LEU A 1 119 ? 23.205 -23.839 -75.278 1.00 73.06 119 LEU A N 1
ATOM 952 C CA . LEU A 1 119 ? 22.881 -25.256 -75.475 1.00 73.06 119 LEU A CA 1
ATOM 953 C C . LEU A 1 119 ? 23.045 -26.061 -74.171 1.00 73.06 119 LEU A C 1
ATOM 955 O O . LEU A 1 119 ? 22.220 -26.919 -73.851 1.00 73.06 119 LEU A O 1
ATOM 959 N N . GLY A 1 120 ? 24.079 -25.753 -73.384 1.00 74.69 120 GLY A N 1
ATOM 960 C CA . GLY A 1 120 ? 24.279 -26.283 -72.036 1.00 74.69 120 GLY A CA 1
ATOM 961 C C . GLY A 1 120 ? 23.154 -25.879 -71.080 1.00 74.69 120 GLY A C 1
ATOM 962 O O . GLY A 1 120 ? 22.673 -26.714 -70.315 1.00 74.69 120 GLY A O 1
ATOM 963 N N . LEU A 1 121 ? 22.665 -24.638 -71.178 1.00 70.00 121 LEU A N 1
ATOM 964 C CA . LEU A 1 121 ? 21.500 -24.143 -70.442 1.00 70.00 121 LEU A CA 1
ATOM 965 C C . LEU A 1 121 ? 20.225 -24.909 -70.838 1.00 70.00 121 LEU A C 1
ATOM 967 O O . LEU A 1 121 ? 19.455 -25.313 -69.971 1.00 70.00 121 LEU A O 1
ATOM 971 N N . LEU A 1 122 ? 20.023 -25.177 -72.132 1.00 71.12 122 LEU A N 1
ATOM 972 C CA . LEU A 1 122 ? 18.912 -25.985 -72.650 1.00 71.12 122 LEU A CA 1
ATOM 973 C C . LEU A 1 122 ? 18.975 -27.445 -72.181 1.00 71.12 122 LEU A C 1
ATOM 975 O O . LEU A 1 122 ? 17.969 -27.993 -71.732 1.00 71.12 122 LEU A O 1
ATOM 979 N N . SER A 1 123 ? 20.156 -28.062 -72.213 1.00 75.25 123 SER A N 1
ATOM 980 C CA . SER A 1 123 ? 20.397 -29.395 -71.644 1.00 75.25 123 SER A CA 1
ATOM 981 C C . SER A 1 123 ? 20.077 -29.428 -70.146 1.00 75.25 123 SER A C 1
ATOM 983 O O . SER A 1 123 ? 19.339 -30.301 -69.682 1.00 75.25 123 SER A O 1
ATOM 985 N N . ALA A 1 124 ? 20.534 -28.421 -69.394 1.00 74.94 124 ALA A N 1
ATOM 986 C CA . ALA A 1 124 ? 20.219 -28.270 -67.979 1.00 74.94 124 ALA A CA 1
ATOM 987 C C . ALA A 1 124 ? 18.708 -28.104 -67.736 1.00 74.94 124 ALA A C 1
ATOM 989 O O . ALA A 1 124 ? 18.181 -28.683 -66.786 1.00 74.94 124 ALA A O 1
ATOM 990 N N . LEU A 1 125 ? 17.987 -27.393 -68.612 1.00 72.81 125 LEU A N 1
ATOM 991 C CA . LEU A 1 125 ? 16.526 -27.263 -68.561 1.00 72.81 125 LEU A CA 1
ATOM 992 C C . LEU A 1 125 ? 15.804 -28.600 -68.819 1.00 72.81 125 LEU A C 1
ATOM 994 O O . LEU A 1 125 ? 14.829 -28.903 -68.130 1.00 72.81 125 LEU A O 1
ATOM 998 N N . VAL A 1 126 ? 16.292 -29.438 -69.741 1.00 75.62 126 VAL A N 1
ATOM 999 C CA . VAL A 1 126 ? 15.756 -30.796 -69.980 1.00 75.62 126 VAL A CA 1
ATOM 1000 C C . VAL A 1 126 ? 16.037 -31.722 -68.792 1.00 75.62 126 VAL A C 1
ATOM 1002 O O . VAL A 1 126 ? 15.154 -32.464 -68.354 1.00 75.62 126 VAL A O 1
ATOM 1005 N N . MET A 1 127 ? 17.235 -31.642 -68.212 1.00 74.81 127 MET A N 1
ATOM 1006 C CA . MET A 1 127 ? 17.597 -32.336 -66.971 1.00 74.81 127 MET A CA 1
ATOM 1007 C C . MET A 1 127 ? 16.677 -31.912 -65.813 1.00 74.81 127 MET A C 1
ATOM 1009 O O . MET A 1 127 ? 16.110 -32.762 -65.126 1.00 74.81 127 MET A O 1
ATOM 1013 N N . LEU A 1 128 ? 16.434 -30.605 -65.653 1.00 78.25 128 LEU A N 1
ATOM 1014 C CA . LEU A 1 128 ? 15.465 -30.036 -64.707 1.00 78.25 128 LEU A CA 1
ATOM 1015 C C . LEU A 1 128 ? 14.036 -30.538 -64.967 1.00 78.25 128 LEU A C 1
ATOM 1017 O O . LEU A 1 128 ? 13.287 -30.787 -64.019 1.00 78.25 128 LEU A O 1
ATOM 1021 N N . TRP A 1 129 ? 13.651 -30.737 -66.229 1.00 79.62 129 TRP A N 1
ATOM 1022 C CA . TRP A 1 129 ? 12.348 -31.286 -66.606 1.00 79.62 129 TRP A CA 1
ATOM 1023 C C . TRP A 1 129 ? 12.202 -32.774 -66.243 1.00 79.62 129 TRP A C 1
ATOM 1025 O O . TRP A 1 129 ? 11.196 -33.169 -65.643 1.00 79.62 129 TRP A O 1
ATOM 1035 N N . LEU A 1 130 ? 13.214 -33.604 -66.514 1.00 75.81 130 LEU A N 1
ATOM 1036 C CA . LEU A 1 130 ? 13.234 -35.014 -66.097 1.00 75.81 130 LEU A CA 1
ATOM 1037 C C . LEU A 1 130 ? 13.254 -35.151 -64.569 1.00 75.81 130 LEU A C 1
ATOM 1039 O O . LEU A 1 130 ? 12.537 -35.982 -64.003 1.00 75.81 130 LEU A O 1
ATOM 1043 N N . LEU A 1 131 ? 14.001 -34.282 -63.887 1.00 76.69 131 LEU A N 1
ATOM 1044 C CA . LEU A 1 131 ? 14.013 -34.184 -62.432 1.00 76.69 131 LEU A CA 1
ATOM 1045 C C . LEU A 1 131 ? 12.620 -33.817 -61.896 1.00 76.69 131 LEU A C 1
ATOM 1047 O O . LEU A 1 131 ? 12.113 -34.474 -60.986 1.00 76.69 131 LEU A O 1
ATOM 1051 N N . ARG A 1 132 ? 11.937 -32.843 -62.513 1.00 72.50 132 ARG A N 1
ATOM 1052 C CA . ARG A 1 132 ? 10.547 -32.473 -62.190 1.00 72.50 132 ARG A CA 1
ATOM 1053 C C . ARG A 1 132 ? 9.590 -33.657 -62.357 1.00 72.50 132 ARG A C 1
ATOM 1055 O O . ARG A 1 132 ? 8.726 -33.870 -61.501 1.00 72.50 132 ARG A O 1
ATOM 1062 N N . ARG A 1 133 ? 9.757 -34.462 -63.414 1.00 72.50 133 ARG A N 1
ATOM 1063 C CA . ARG A 1 133 ? 8.984 -35.696 -63.649 1.00 72.50 133 ARG A CA 1
ATOM 1064 C C . ARG A 1 133 ? 9.218 -36.731 -62.544 1.00 72.50 133 ARG A C 1
ATOM 1066 O O . ARG A 1 133 ? 8.257 -37.315 -62.040 1.00 72.50 133 ARG A O 1
ATOM 1073 N N . HIS A 1 134 ? 10.465 -36.920 -62.120 1.00 74.19 134 HIS A N 1
ATOM 1074 C CA . HIS A 1 134 ? 10.815 -37.829 -61.026 1.00 74.19 134 HIS A CA 1
ATOM 1075 C C . HIS A 1 134 ? 10.236 -37.364 -59.674 1.00 74.19 134 HIS A C 1
ATOM 1077 O O . HIS A 1 134 ? 9.654 -38.159 -58.931 1.00 74.19 134 HIS A O 1
ATOM 1083 N N . VAL A 1 135 ? 10.311 -36.058 -59.390 1.00 68.94 135 VAL A N 1
ATOM 1084 C CA . VAL A 1 135 ? 9.774 -35.424 -58.172 1.00 68.94 135 VAL A CA 1
ATOM 1085 C C . VAL A 1 135 ? 8.248 -35.563 -58.080 1.00 68.94 135 VAL A C 1
ATOM 1087 O O . VAL A 1 135 ? 7.724 -35.853 -56.998 1.00 68.94 135 VAL A O 1
ATOM 1090 N N . ARG A 1 136 ? 7.533 -35.437 -59.212 1.00 61.78 136 ARG A N 1
ATOM 1091 C CA . ARG A 1 136 ? 6.081 -35.687 -59.299 1.00 61.78 136 ARG A CA 1
ATOM 1092 C C . ARG A 1 136 ? 5.729 -37.153 -59.023 1.00 61.78 136 ARG A C 1
ATOM 1094 O O . ARG A 1 136 ? 4.868 -37.413 -58.186 1.00 61.78 136 ARG A O 1
ATOM 1101 N N . LYS A 1 137 ? 6.427 -38.115 -59.643 1.00 73.06 137 LYS A N 1
ATOM 1102 C CA . LYS A 1 137 ? 6.107 -39.556 -59.533 1.00 73.06 137 LYS A CA 1
ATOM 1103 C C . LYS A 1 137 ? 6.189 -40.095 -58.097 1.00 73.06 137 LYS A C 1
ATOM 1105 O O . LYS A 1 137 ? 5.438 -40.988 -57.724 1.00 73.06 137 LYS A O 1
ATOM 1110 N N . LYS A 1 138 ? 7.079 -39.550 -57.267 1.00 74.88 138 LYS A N 1
ATOM 1111 C CA . LYS A 1 138 ? 7.307 -40.010 -55.882 1.00 74.88 138 LYS A CA 1
ATOM 1112 C C . LYS A 1 138 ? 6.475 -39.263 -54.820 1.00 74.88 138 LYS A C 1
ATOM 1114 O O . LYS A 1 138 ? 6.715 -39.455 -53.622 1.00 74.88 138 LYS A O 1
ATOM 1119 N N . ARG A 1 139 ? 5.513 -38.412 -55.221 1.00 72.44 139 ARG A N 1
ATOM 1120 C CA . ARG A 1 139 ? 4.697 -37.558 -54.324 1.00 72.44 139 ARG A CA 1
ATOM 1121 C C . ARG A 1 139 ? 5.544 -36.769 -53.313 1.00 72.44 139 ARG A C 1
ATOM 1123 O O . ARG A 1 139 ? 5.167 -36.604 -52.150 1.00 72.44 139 ARG A O 1
ATOM 1130 N N . TYR A 1 140 ? 6.725 -36.304 -53.728 1.00 69.19 140 TYR A N 1
ATOM 1131 C CA . TYR A 1 140 ? 7.573 -35.487 -52.854 1.00 69.19 140 TYR A CA 1
ATOM 1132 C C . TYR A 1 140 ? 6.894 -34.154 -52.526 1.00 69.19 140 TYR A C 1
ATOM 1134 O O . TYR A 1 140 ? 6.996 -33.693 -51.396 1.00 69.19 140 TYR A O 1
ATOM 1142 N N . VAL A 1 141 ? 6.131 -33.586 -53.465 1.00 68.12 141 VAL A N 1
ATOM 1143 C CA . VAL A 1 141 ? 5.441 -32.297 -53.293 1.00 68.12 141 VAL A CA 1
ATOM 1144 C C . VAL A 1 141 ? 4.399 -32.346 -52.174 1.00 68.12 141 VAL A C 1
ATOM 1146 O O . VAL A 1 141 ? 4.429 -31.488 -51.301 1.00 68.12 141 VAL A O 1
ATOM 1149 N N . GLU A 1 142 ? 3.548 -33.374 -52.115 1.00 72.25 142 GLU A N 1
ATOM 1150 C CA . GLU A 1 142 ? 2.547 -33.521 -51.043 1.00 72.25 142 GLU A CA 1
ATOM 1151 C C . GLU A 1 142 ? 3.199 -33.697 -49.663 1.00 72.25 142 GLU A C 1
ATOM 1153 O O . GLU A 1 142 ? 2.770 -33.097 -48.674 1.00 72.25 142 GLU A O 1
ATOM 1158 N N . ARG A 1 143 ? 4.274 -34.497 -49.585 1.00 74.75 143 ARG A N 1
ATOM 1159 C CA . ARG A 1 143 ? 5.043 -34.672 -48.342 1.00 74.75 143 ARG A CA 1
ATOM 1160 C C . ARG A 1 143 ? 5.718 -33.370 -47.917 1.00 74.75 143 ARG A C 1
ATOM 1162 O O . ARG A 1 143 ? 5.656 -33.021 -46.740 1.00 74.75 143 ARG A O 1
ATOM 1169 N N . VAL A 1 144 ? 6.294 -32.629 -48.863 1.00 73.31 144 VAL A N 1
ATOM 1170 C CA . VAL A 1 144 ? 6.910 -31.319 -48.619 1.00 73.31 144 VAL A CA 1
ATOM 1171 C C . VAL A 1 144 ? 5.860 -30.279 -48.228 1.00 73.31 144 VAL A C 1
ATOM 1173 O O . VAL A 1 144 ? 6.118 -29.514 -47.309 1.00 73.31 144 VAL A O 1
ATOM 1176 N N . GLN A 1 145 ? 4.663 -30.277 -48.817 1.00 72.00 145 GLN A N 1
ATOM 1177 C CA . GLN A 1 145 ? 3.569 -29.368 -48.454 1.00 72.00 145 GLN A CA 1
ATOM 1178 C C . GLN A 1 145 ? 3.024 -29.647 -47.051 1.00 72.00 145 GLN A C 1
ATOM 1180 O O . GLN A 1 145 ? 2.880 -28.711 -46.265 1.00 72.00 145 GLN A O 1
ATOM 1185 N N . ARG A 1 146 ? 2.777 -30.914 -46.680 1.00 76.62 146 ARG A N 1
ATOM 1186 C CA . ARG A 1 146 ? 2.356 -31.268 -45.307 1.00 76.62 146 ARG A CA 1
ATOM 1187 C C . ARG A 1 146 ? 3.441 -30.927 -44.290 1.00 76.62 146 ARG A C 1
ATOM 1189 O O . ARG A 1 146 ? 3.151 -30.341 -43.245 1.00 76.62 146 ARG A O 1
ATOM 1196 N N . TRP A 1 147 ? 4.695 -31.237 -44.615 1.00 81.50 147 TRP A N 1
ATOM 1197 C CA . TRP A 1 147 ? 5.844 -30.860 -43.799 1.00 81.50 147 TRP A CA 1
ATOM 1198 C C . TRP A 1 147 ? 5.969 -29.337 -43.669 1.00 81.50 147 TRP A C 1
ATOM 1200 O O . TRP A 1 147 ? 6.152 -28.835 -42.562 1.00 81.50 147 TRP A O 1
ATOM 1210 N N . TYR A 1 148 ? 5.785 -28.588 -44.759 1.00 81.75 148 TYR A N 1
ATOM 1211 C CA . TYR A 1 148 ? 5.831 -27.128 -44.783 1.00 81.75 148 TYR A CA 1
ATOM 1212 C C . TYR A 1 148 ? 4.678 -26.509 -43.994 1.00 81.75 148 TYR A C 1
ATOM 1214 O O . TYR A 1 148 ? 4.919 -25.611 -43.199 1.00 81.75 148 TYR A O 1
ATOM 1222 N N . ALA A 1 149 ? 3.448 -27.010 -44.118 1.00 76.25 149 ALA A N 1
ATOM 1223 C CA . ALA A 1 149 ? 2.301 -26.537 -43.344 1.00 76.25 149 ALA A CA 1
ATOM 1224 C C . ALA A 1 149 ? 2.496 -26.781 -41.839 1.00 76.25 149 ALA A C 1
ATOM 1226 O O . ALA A 1 149 ? 2.265 -25.886 -41.019 1.00 76.25 149 ALA A O 1
ATOM 1227 N N . HIS A 1 150 ? 2.993 -27.964 -41.462 1.00 86.00 150 HIS A N 1
ATOM 1228 C CA . HIS A 1 150 ? 3.322 -28.275 -40.074 1.00 86.00 150 HIS A CA 1
ATOM 1229 C C . HIS A 1 150 ? 4.469 -27.391 -39.554 1.00 86.00 150 HIS A C 1
ATOM 1231 O O . HIS A 1 150 ? 4.375 -26.824 -38.459 1.00 86.00 150 HIS A O 1
ATOM 1237 N N . LYS A 1 151 ? 5.522 -27.194 -40.359 1.00 85.81 151 LYS A N 1
ATOM 1238 C CA . LYS A 1 151 ? 6.657 -26.323 -40.029 1.00 85.81 151 LYS A CA 1
ATOM 1239 C C . LYS A 1 151 ? 6.226 -24.858 -39.935 1.00 85.81 151 LYS A C 1
ATOM 1241 O O . LYS A 1 151 ? 6.570 -24.225 -38.949 1.00 85.81 151 LYS A O 1
ATOM 1246 N N . LYS A 1 152 ? 5.375 -24.355 -40.838 1.00 84.75 152 LYS A N 1
ATOM 1247 C CA . LYS A 1 152 ? 4.768 -23.010 -40.813 1.00 84.75 152 LYS A CA 1
ATOM 1248 C C . LYS A 1 152 ? 3.961 -22.791 -39.537 1.00 84.75 152 LYS A C 1
ATOM 1250 O O . LYS A 1 152 ? 4.203 -21.809 -38.847 1.00 84.75 152 LYS A O 1
ATOM 1255 N N . ARG A 1 153 ? 3.073 -23.719 -39.151 1.00 84.81 153 ARG A N 1
ATOM 1256 C CA . ARG A 1 153 ? 2.320 -23.625 -37.880 1.00 84.81 153 ARG A CA 1
ATOM 1257 C C . ARG A 1 153 ? 3.240 -23.634 -36.658 1.00 84.81 153 ARG A C 1
ATOM 1259 O O . ARG A 1 153 ? 2.970 -22.936 -35.683 1.00 84.81 153 ARG A O 1
ATOM 1266 N N . ARG A 1 154 ? 4.318 -24.426 -36.676 1.00 86.50 154 ARG A N 1
ATOM 1267 C CA . ARG A 1 154 ? 5.308 -24.459 -35.587 1.00 86.50 154 ARG A CA 1
ATOM 1268 C C . ARG A 1 154 ? 6.125 -23.165 -35.532 1.00 86.50 154 ARG A C 1
ATOM 1270 O O . ARG A 1 154 ? 6.342 -22.650 -34.440 1.00 86.50 154 ARG A O 1
ATOM 1277 N N . THR A 1 155 ? 6.524 -22.621 -36.679 1.00 85.50 155 THR A N 1
ATOM 1278 C CA . THR A 1 155 ? 7.242 -21.344 -36.787 1.00 85.50 155 THR A CA 1
ATOM 1279 C C . THR A 1 155 ? 6.354 -20.171 -36.386 1.00 85.50 155 THR A C 1
ATOM 1281 O O . THR A 1 155 ? 6.814 -19.339 -35.621 1.00 85.50 155 THR A O 1
ATOM 1284 N N . LEU A 1 156 ? 5.078 -20.141 -36.784 1.00 84.56 156 LEU A N 1
ATOM 1285 C CA . LEU A 1 156 ? 4.115 -19.120 -36.355 1.00 84.56 156 LEU A CA 1
ATOM 1286 C C . LEU A 1 156 ? 3.859 -19.172 -34.850 1.00 84.56 156 LEU A C 1
ATOM 1288 O O . LEU A 1 156 ? 3.882 -18.137 -34.201 1.00 84.56 156 LEU A O 1
ATOM 1292 N N . ARG A 1 157 ? 3.696 -20.365 -34.259 1.00 87.56 157 ARG A N 1
ATOM 1293 C CA . ARG A 1 157 ? 3.597 -20.496 -32.794 1.00 87.56 157 ARG A CA 1
ATOM 1294 C C . ARG A 1 157 ? 4.868 -20.029 -32.090 1.00 87.56 157 ARG A C 1
ATOM 1296 O O . ARG A 1 157 ? 4.784 -19.331 -31.090 1.00 87.56 157 ARG A O 1
ATOM 1303 N N . ARG A 1 158 ? 6.050 -20.369 -32.615 1.00 86.69 158 ARG A N 1
ATOM 1304 C CA . ARG A 1 158 ? 7.325 -19.857 -32.085 1.00 86.69 158 ARG A CA 1
ATOM 1305 C C . ARG A 1 158 ? 7.432 -18.342 -32.231 1.00 86.69 158 ARG A C 1
ATOM 1307 O O . ARG A 1 158 ? 7.886 -17.710 -31.291 1.00 86.69 158 ARG A O 1
ATOM 1314 N N . TYR A 1 159 ? 6.997 -17.783 -33.357 1.00 86.19 159 TYR A N 1
ATOM 1315 C CA . TYR A 1 159 ? 6.978 -16.347 -33.609 1.00 86.19 159 TYR A CA 1
ATOM 1316 C C . TYR A 1 159 ? 6.015 -15.636 -32.661 1.00 86.19 159 TYR A C 1
ATOM 1318 O O . TYR A 1 159 ? 6.447 -14.724 -31.981 1.00 86.19 159 TYR A O 1
ATOM 1326 N N . HIS A 1 160 ? 4.768 -16.092 -32.515 1.00 84.62 160 HIS A N 1
ATOM 1327 C CA . HIS A 1 160 ? 3.826 -15.516 -31.552 1.00 84.62 160 HIS A CA 1
ATOM 1328 C C . HIS A 1 160 ? 4.339 -15.623 -30.118 1.00 84.62 160 HIS A C 1
ATOM 1330 O O . HIS A 1 160 ? 4.339 -14.624 -29.414 1.00 84.62 160 HIS A O 1
ATOM 1336 N N . ASN A 1 161 ? 4.866 -16.780 -29.707 1.00 85.81 161 ASN A N 1
ATOM 1337 C CA . ASN A 1 161 ? 5.464 -16.929 -28.379 1.00 85.81 161 ASN A CA 1
ATOM 1338 C C . ASN A 1 161 ? 6.693 -16.023 -28.202 1.00 85.81 161 ASN A C 1
ATOM 1340 O O . ASN A 1 161 ? 6.943 -15.531 -27.106 1.00 85.81 161 ASN A O 1
ATOM 1344 N N . PHE A 1 162 ? 7.482 -15.817 -29.259 1.00 86.62 162 PHE A N 1
ATOM 1345 C CA . PHE A 1 162 ? 8.627 -14.913 -29.245 1.00 86.62 162 PHE A CA 1
ATOM 1346 C C . PHE A 1 162 ? 8.179 -13.454 -29.162 1.00 86.62 162 PHE A C 1
ATOM 1348 O O . PHE A 1 162 ? 8.663 -12.746 -28.295 1.00 86.62 162 PHE A O 1
ATOM 1355 N N . VAL A 1 163 ? 7.218 -13.021 -29.980 1.00 80.62 163 VAL A N 1
ATOM 1356 C CA . VAL A 1 163 ? 6.628 -11.676 -29.943 1.00 80.62 163 VAL A CA 1
ATOM 1357 C C . VAL A 1 163 ? 5.962 -11.418 -28.599 1.00 80.62 163 VAL A C 1
ATOM 1359 O O . VAL A 1 163 ? 6.153 -10.353 -28.036 1.00 80.62 163 VAL A O 1
ATOM 1362 N N . GLU A 1 164 ? 5.251 -12.390 -28.031 1.00 76.81 164 GLU A N 1
ATOM 1363 C CA . GLU A 1 164 ? 4.653 -12.274 -26.701 1.00 76.81 164 GLU A CA 1
ATOM 1364 C C . GLU A 1 164 ? 5.731 -12.162 -25.615 1.00 76.81 164 GLU A C 1
ATOM 1366 O O . GLU A 1 164 ? 5.602 -11.349 -24.704 1.00 76.81 164 GLU A O 1
ATOM 1371 N N . ARG A 1 165 ? 6.830 -12.924 -25.714 1.00 80.69 165 ARG A N 1
ATOM 1372 C CA . ARG A 1 165 ? 7.986 -12.759 -24.819 1.00 80.69 165 ARG A CA 1
ATOM 1373 C C . ARG A 1 165 ? 8.627 -11.390 -24.989 1.00 80.69 165 ARG A C 1
ATOM 1375 O O . ARG A 1 165 ? 8.856 -10.742 -23.979 1.00 80.69 165 ARG A O 1
ATOM 1382 N N . VAL A 1 166 ? 8.855 -10.938 -26.222 1.00 80.00 166 VAL A N 1
ATOM 1383 C CA . VAL A 1 166 ? 9.418 -9.617 -26.530 1.00 80.00 166 VAL A CA 1
ATOM 1384 C C . VAL A 1 166 ? 8.507 -8.517 -25.993 1.00 80.00 166 VAL A C 1
ATOM 1386 O O . VAL A 1 166 ? 9.007 -7.610 -25.343 1.00 80.00 166 VAL A O 1
ATOM 1389 N N . ALA A 1 167 ? 7.189 -8.631 -26.163 1.00 71.38 167 ALA A N 1
ATOM 1390 C CA . ALA A 1 167 ? 6.189 -7.703 -25.640 1.00 71.38 167 ALA A CA 1
ATOM 1391 C C . ALA A 1 167 ? 6.126 -7.712 -24.104 1.00 71.38 167 ALA A C 1
ATOM 1393 O O . ALA A 1 167 ? 5.992 -6.663 -23.478 1.00 71.38 167 ALA A O 1
ATOM 1394 N N . LYS A 1 168 ? 6.275 -8.877 -23.461 1.00 72.00 168 LYS A N 1
ATOM 1395 C CA . LYS A 1 168 ? 6.395 -8.981 -21.996 1.00 72.00 168 LYS A CA 1
ATOM 1396 C C . LYS A 1 168 ? 7.704 -8.376 -21.498 1.00 72.00 168 LYS A C 1
ATOM 1398 O O . LYS A 1 168 ? 7.695 -7.652 -20.512 1.00 72.00 168 LYS A O 1
ATOM 1403 N N . THR A 1 169 ? 8.820 -8.618 -22.183 1.00 73.44 169 THR A N 1
ATOM 1404 C CA . THR A 1 169 ? 10.114 -8.029 -21.816 1.00 73.44 169 THR A CA 1
ATOM 1405 C C . THR A 1 169 ? 10.157 -6.535 -22.094 1.00 73.44 169 THR A C 1
ATOM 1407 O O . THR A 1 169 ? 10.724 -5.808 -21.293 1.00 73.44 169 THR A O 1
ATOM 1410 N N . SER A 1 170 ? 9.538 -6.053 -23.176 1.00 72.56 170 SER A N 1
ATOM 1411 C CA . SER A 1 170 ? 9.501 -4.633 -23.518 1.00 72.56 170 SER A CA 1
ATOM 1412 C C . SER A 1 170 ? 8.537 -3.873 -22.621 1.00 72.56 170 SER A C 1
ATOM 1414 O O . SER A 1 170 ? 8.876 -2.777 -22.201 1.00 72.56 170 SER A O 1
ATOM 1416 N N . SER A 1 171 ? 7.392 -4.455 -22.250 1.00 70.00 171 SER A N 1
ATOM 1417 C CA . SER A 1 171 ? 6.488 -3.861 -21.257 1.00 70.00 171 SER A CA 1
ATOM 1418 C C . SER A 1 171 ? 7.108 -3.859 -19.860 1.00 70.00 171 SER A C 1
ATOM 1420 O O . SER A 1 171 ? 7.031 -2.849 -19.166 1.00 70.00 171 SER A O 1
ATOM 1422 N N . PHE A 1 172 ? 7.803 -4.932 -19.469 1.00 71.56 172 PHE A N 1
ATOM 1423 C CA . PHE A 1 172 ? 8.576 -4.962 -18.228 1.00 71.56 172 PHE A CA 1
ATOM 1424 C C . PHE A 1 172 ? 9.707 -3.927 -18.235 1.00 71.56 172 PHE A C 1
ATOM 1426 O O . PHE A 1 172 ? 9.852 -3.182 -17.272 1.00 71.56 172 PHE A O 1
ATOM 1433 N N . LEU A 1 173 ? 10.476 -3.831 -19.325 1.00 72.88 173 LEU A N 1
ATOM 1434 C CA . LEU A 1 173 ? 11.548 -2.847 -19.464 1.00 72.88 173 LEU A CA 1
ATOM 1435 C C . LEU A 1 173 ? 10.990 -1.421 -19.476 1.00 72.88 173 LEU A C 1
ATOM 1437 O O . LEU A 1 173 ? 11.537 -0.563 -18.798 1.00 72.88 173 LEU A O 1
ATOM 1441 N N . ALA A 1 174 ? 9.881 -1.175 -20.175 1.00 72.62 174 ALA A N 1
ATOM 1442 C CA . ALA A 1 174 ? 9.181 0.107 -20.184 1.00 72.62 174 ALA A CA 1
ATOM 1443 C C . ALA A 1 174 ? 8.685 0.506 -18.788 1.00 72.62 174 ALA A C 1
ATOM 1445 O O . ALA A 1 174 ? 8.782 1.674 -18.426 1.00 72.62 174 ALA A O 1
ATOM 1446 N N . ALA A 1 175 ? 8.204 -0.453 -17.991 1.00 68.00 175 ALA A N 1
ATOM 1447 C CA . ALA A 1 175 ? 7.824 -0.217 -16.601 1.00 68.00 175 ALA A CA 1
ATOM 1448 C C . ALA A 1 175 ? 9.046 0.008 -15.690 1.00 68.00 175 ALA A C 1
ATOM 1450 O O . ALA A 1 175 ? 8.993 0.832 -14.784 1.00 68.00 175 ALA A O 1
ATOM 1451 N N . LEU A 1 176 ? 10.160 -0.693 -15.932 1.00 74.44 176 LEU A N 1
ATOM 1452 C CA . LEU A 1 176 ? 11.376 -0.615 -15.116 1.00 74.44 176 LEU A CA 1
ATOM 1453 C C . LEU A 1 176 ? 12.200 0.652 -15.388 1.00 74.44 176 LEU A C 1
ATOM 1455 O O . LEU A 1 176 ? 12.834 1.201 -14.488 1.00 74.44 176 LEU A O 1
ATOM 1459 N N . LEU A 1 177 ? 12.212 1.108 -16.635 1.00 80.31 177 LEU A N 1
ATOM 1460 C CA . LEU A 1 177 ? 13.118 2.136 -17.126 1.00 80.31 177 LEU A CA 1
ATOM 1461 C C . LEU A 1 177 ? 12.950 3.499 -16.428 1.00 80.31 177 LEU A C 1
ATOM 1463 O O . LEU A 1 177 ? 13.978 4.060 -16.050 1.00 80.31 177 LEU A O 1
ATOM 1467 N N . PRO A 1 178 ? 11.736 4.004 -16.121 1.00 75.81 178 PRO A N 1
ATOM 1468 C CA . PRO A 1 178 ? 11.576 5.180 -15.266 1.00 75.81 178 PRO A CA 1
ATOM 1469 C C . PRO A 1 178 ? 12.272 5.009 -13.911 1.00 75.81 178 PRO A C 1
ATOM 1471 O O . PRO A 1 178 ? 12.974 5.911 -13.458 1.00 75.81 178 PRO A O 1
ATOM 1474 N N . HIS A 1 179 ? 12.155 3.837 -13.280 1.00 80.38 179 HIS A N 1
ATOM 1475 C CA . HIS A 1 179 ? 12.790 3.575 -11.988 1.00 80.38 179 HIS A CA 1
ATOM 1476 C C . HIS A 1 179 ? 14.319 3.555 -12.092 1.00 80.38 179 HIS A C 1
ATOM 1478 O O . HIS A 1 179 ? 14.980 4.151 -11.248 1.00 80.38 179 HIS A O 1
ATOM 1484 N N . VAL A 1 180 ? 14.878 2.950 -13.146 1.00 79.81 180 VAL A N 1
ATOM 1485 C CA . VAL A 1 180 ? 16.330 2.960 -13.399 1.00 79.81 180 VAL A CA 1
ATOM 1486 C C . VAL A 1 180 ? 16.831 4.384 -13.632 1.00 79.81 180 VAL A C 1
ATOM 1488 O O . VAL A 1 180 ? 17.823 4.782 -13.026 1.00 79.81 180 VAL A O 1
ATOM 1491 N N . PHE A 1 181 ? 16.128 5.179 -14.444 1.00 82.38 181 PHE A N 1
ATOM 1492 C CA . PHE A 1 181 ? 16.471 6.587 -14.659 1.00 82.38 181 PHE A CA 1
ATOM 1493 C C . PHE A 1 181 ? 16.401 7.401 -13.371 1.00 82.38 181 PHE A C 1
ATOM 1495 O O . PHE A 1 181 ? 17.295 8.202 -13.117 1.00 82.38 181 PHE A O 1
ATOM 1502 N N . TYR A 1 182 ? 15.392 7.171 -12.532 1.00 83.88 182 TYR A N 1
ATOM 1503 C CA . TYR A 1 182 ? 15.304 7.812 -11.226 1.00 83.88 182 TYR A CA 1
ATOM 1504 C C . TYR A 1 182 ? 16.477 7.426 -10.323 1.00 83.88 182 TYR A C 1
ATOM 1506 O O . TYR A 1 182 ? 17.111 8.301 -9.742 1.00 83.88 182 TYR A O 1
ATOM 1514 N N . SER A 1 183 ? 16.818 6.138 -10.234 1.00 80.38 183 SER A N 1
ATOM 1515 C CA . SER A 1 183 ? 17.971 5.683 -9.454 1.00 80.38 183 SER A CA 1
ATOM 1516 C C . SER A 1 183 ? 19.272 6.314 -9.953 1.00 80.38 183 SER A C 1
ATOM 1518 O O . SER A 1 183 ? 20.040 6.827 -9.144 1.00 80.38 183 SER A O 1
ATOM 1520 N N . LEU A 1 184 ? 19.496 6.350 -11.270 1.00 85.69 184 LEU A N 1
ATOM 1521 C CA . LEU A 1 184 ? 20.662 7.006 -11.867 1.00 85.69 184 LEU A CA 1
ATOM 1522 C C . LEU A 1 184 ? 20.680 8.512 -11.584 1.00 85.69 184 LEU A C 1
ATOM 1524 O O . LEU A 1 184 ? 21.726 9.042 -11.218 1.00 85.69 184 LEU A O 1
ATOM 1528 N N . LEU A 1 185 ? 19.532 9.188 -11.689 1.00 85.75 185 LEU A N 1
ATOM 1529 C CA . LEU A 1 185 ? 19.401 10.611 -11.385 1.00 85.75 185 LEU A CA 1
ATOM 1530 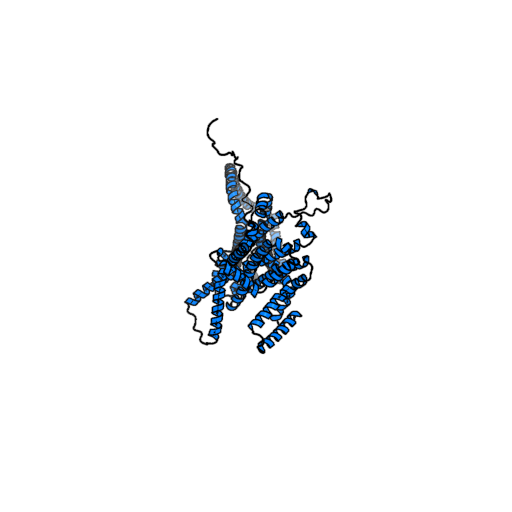C C . LEU A 1 185 ? 19.704 10.897 -9.913 1.00 85.75 185 LEU A C 1
ATOM 1532 O O . LEU A 1 185 ? 20.415 11.851 -9.623 1.00 85.75 185 LEU A O 1
ATOM 1536 N N . MET A 1 186 ? 19.222 10.070 -8.984 1.00 81.31 186 MET A N 1
ATOM 1537 C CA . MET A 1 186 ? 19.491 10.253 -7.556 1.00 81.31 186 MET A CA 1
ATOM 1538 C C . MET A 1 186 ? 20.944 9.940 -7.195 1.00 81.31 186 MET A C 1
ATOM 1540 O O . MET A 1 186 ? 21.531 10.656 -6.386 1.00 81.31 186 MET A O 1
ATOM 1544 N N . ILE A 1 187 ? 21.555 8.931 -7.826 1.00 85.31 187 ILE A N 1
ATOM 1545 C CA . ILE A 1 187 ? 22.993 8.651 -7.688 1.00 85.31 187 ILE A CA 1
ATOM 1546 C C . ILE A 1 187 ? 23.809 9.836 -8.218 1.00 85.31 187 ILE A C 1
ATOM 1548 O O . ILE A 1 187 ? 24.720 10.306 -7.534 1.00 85.31 187 ILE A O 1
ATOM 1552 N N . ALA A 1 188 ? 23.459 10.364 -9.394 1.00 87.94 188 ALA A N 1
ATOM 1553 C CA . ALA A 1 188 ? 24.097 11.543 -9.967 1.00 87.94 188 ALA A CA 1
ATOM 1554 C C . ALA A 1 188 ? 23.913 12.767 -9.057 1.00 87.94 188 ALA A C 1
ATOM 1556 O O . ALA A 1 188 ? 24.893 13.415 -8.704 1.00 87.94 188 ALA A O 1
ATOM 1557 N N . ALA A 1 189 ? 22.694 13.041 -8.590 1.00 83.94 189 ALA A N 1
ATOM 1558 C CA . ALA A 1 189 ? 22.408 14.147 -7.683 1.00 83.94 189 ALA A CA 1
ATOM 1559 C C . ALA A 1 189 ? 23.202 14.024 -6.374 1.00 83.94 189 ALA A C 1
ATOM 1561 O O . ALA A 1 189 ? 23.777 15.011 -5.921 1.00 83.94 189 ALA A O 1
ATOM 1562 N N . LYS A 1 190 ? 23.328 12.817 -5.800 1.00 86.75 190 LYS A N 1
ATOM 1563 C CA . LYS A 1 190 ? 24.166 12.582 -4.612 1.00 86.75 190 LYS A CA 1
ATOM 1564 C C . LYS A 1 190 ? 25.649 12.793 -4.899 1.00 86.75 190 LYS A C 1
ATOM 1566 O O . LYS A 1 190 ? 26.367 13.265 -4.021 1.00 86.75 190 LYS A O 1
ATOM 1571 N N . ARG A 1 191 ? 26.108 12.473 -6.111 1.00 90.12 191 ARG A N 1
ATOM 1572 C CA . ARG A 1 191 ? 27.497 12.674 -6.537 1.00 90.12 191 ARG A CA 1
ATOM 1573 C C . ARG A 1 191 ? 27.829 14.149 -6.773 1.00 90.12 191 ARG A C 1
ATOM 1575 O O . ARG A 1 191 ? 28.908 14.572 -6.375 1.00 90.12 191 ARG A O 1
ATOM 1582 N N . PHE A 1 192 ? 26.921 14.911 -7.384 1.00 92.69 192 PHE A N 1
ATOM 1583 C CA . PHE A 1 192 ? 27.133 16.320 -7.734 1.00 92.69 192 PHE A CA 1
ATOM 1584 C C . PHE A 1 192 ? 26.793 17.291 -6.593 1.00 92.69 192 PHE A C 1
ATOM 1586 O O . PHE A 1 192 ? 27.477 18.294 -6.419 1.00 92.69 192 PHE A O 1
ATOM 1593 N N . LEU A 1 193 ? 25.757 17.003 -5.799 1.00 93.06 193 LEU A N 1
ATOM 1594 C CA . LEU A 1 193 ? 25.225 17.886 -4.751 1.00 93.06 193 LEU A CA 1
ATOM 1595 C C . LEU A 1 193 ? 25.015 17.129 -3.421 1.00 93.06 193 LEU A C 1
ATOM 1597 O O . LEU A 1 193 ? 23.907 17.124 -2.872 1.00 93.06 193 LEU A O 1
ATOM 1601 N N . PRO A 1 194 ? 26.061 16.486 -2.858 1.00 90.06 194 PRO A N 1
ATOM 1602 C CA . PRO A 1 194 ? 25.922 15.686 -1.642 1.00 90.06 194 PRO A CA 1
ATOM 1603 C C . PRO A 1 194 ? 25.409 16.510 -0.456 1.00 90.06 194 PRO A C 1
ATOM 1605 O O . PRO A 1 194 ? 24.568 16.016 0.290 1.00 90.06 194 PRO A O 1
ATOM 1608 N N . TRP A 1 195 ? 25.874 17.760 -0.323 1.00 93.19 195 TRP A N 1
ATOM 1609 C CA . TRP A 1 195 ? 25.520 18.675 0.766 1.00 93.19 195 TRP A CA 1
ATOM 1610 C C . TRP A 1 195 ? 24.031 19.032 0.778 1.00 93.19 195 TRP A C 1
ATOM 1612 O O . TRP A 1 195 ? 23.414 19.017 1.839 1.00 93.19 195 TRP A O 1
ATOM 1622 N N . LEU A 1 196 ? 23.436 19.280 -0.394 1.00 87.94 196 LEU A N 1
ATOM 1623 C CA . LEU A 1 196 ? 22.024 19.629 -0.526 1.00 87.94 196 LEU A CA 1
ATOM 1624 C C . LEU A 1 196 ? 21.128 18.448 -0.145 1.00 87.94 196 LEU A C 1
ATOM 1626 O O . LEU A 1 196 ? 20.182 18.622 0.616 1.00 87.94 196 LEU A O 1
ATOM 1630 N N . ILE A 1 197 ? 21.441 17.240 -0.627 1.00 88.94 197 ILE A N 1
ATOM 1631 C CA . ILE A 1 197 ? 20.665 16.036 -0.293 1.00 88.94 197 ILE A CA 1
ATOM 1632 C C . ILE A 1 197 ? 20.765 15.727 1.199 1.00 88.94 197 ILE A C 1
ATOM 1634 O O . ILE A 1 197 ? 19.743 15.466 1.830 1.00 88.94 197 ILE A O 1
ATOM 1638 N N . THR A 1 198 ? 21.962 15.814 1.785 1.00 88.75 198 THR A N 1
ATOM 1639 C CA . THR A 1 198 ? 22.134 15.638 3.231 1.00 88.75 198 THR A CA 1
ATOM 1640 C C . THR A 1 198 ? 21.379 16.717 4.007 1.00 88.75 198 THR A C 1
ATOM 1642 O O . THR A 1 198 ? 20.704 16.399 4.983 1.00 88.75 198 THR A O 1
ATOM 1645 N N . TYR A 1 199 ? 21.424 17.981 3.576 1.00 87.44 199 TYR A N 1
ATOM 1646 C CA . TYR A 1 199 ? 20.690 19.078 4.211 1.00 87.44 199 TYR A CA 1
ATOM 1647 C C . TYR A 1 199 ? 19.172 18.853 4.158 1.00 87.44 199 TYR A C 1
ATOM 1649 O O . TYR A 1 199 ? 18.513 18.868 5.198 1.00 87.44 199 TYR A O 1
ATOM 1657 N N . LEU A 1 200 ? 18.623 18.552 2.978 1.00 83.88 200 LEU A N 1
ATOM 1658 C CA . LEU A 1 200 ? 17.201 18.250 2.806 1.00 83.88 200 LEU A CA 1
ATOM 1659 C C . LEU A 1 200 ? 16.778 17.040 3.645 1.00 83.88 200 LEU A C 1
ATOM 1661 O O . LEU A 1 200 ? 15.743 17.086 4.304 1.00 83.88 200 LEU A O 1
ATOM 1665 N N . ALA A 1 201 ? 17.584 15.980 3.679 1.00 87.38 201 ALA A N 1
ATOM 1666 C CA . ALA A 1 201 ? 17.246 14.763 4.405 1.00 87.38 201 ALA A CA 1
ATOM 1667 C C . ALA A 1 201 ? 17.325 14.910 5.933 1.00 87.38 201 ALA A C 1
ATOM 1669 O O . ALA A 1 201 ? 16.484 14.343 6.633 1.00 87.38 201 ALA A O 1
ATOM 1670 N N . THR A 1 202 ? 18.331 15.633 6.440 1.00 85.56 202 THR A N 1
ATOM 1671 C CA . THR A 1 202 ? 18.679 15.653 7.875 1.00 85.56 202 THR A CA 1
ATOM 1672 C C . THR A 1 202 ? 18.229 16.914 8.609 1.00 85.56 202 THR A C 1
ATOM 1674 O O . THR A 1 202 ? 17.864 16.837 9.780 1.00 85.56 202 THR A O 1
ATOM 1677 N N . ARG A 1 203 ? 18.272 18.081 7.952 1.00 85.31 203 ARG A N 1
ATOM 1678 C CA . ARG A 1 203 ? 17.983 19.384 8.576 1.00 85.31 203 ARG A CA 1
ATOM 1679 C C . ARG A 1 203 ? 16.564 19.859 8.320 1.00 85.31 203 ARG A C 1
ATOM 1681 O O . ARG A 1 203 ? 16.029 20.591 9.145 1.00 85.31 203 ARG A O 1
ATOM 1688 N N . THR A 1 204 ? 15.954 19.459 7.207 1.00 85.88 204 THR A N 1
ATOM 1689 C CA . THR A 1 204 ? 14.579 19.863 6.894 1.00 85.88 204 THR A CA 1
ATOM 1690 C C . THR A 1 204 ? 13.569 18.801 7.313 1.00 85.88 204 THR A C 1
ATOM 1692 O O . THR A 1 204 ? 13.852 17.604 7.316 1.00 85.88 204 THR A O 1
ATOM 1695 N N . TYR A 1 205 ? 12.341 19.229 7.600 1.00 87.00 205 TYR A N 1
ATOM 1696 C CA . TYR A 1 205 ? 11.224 18.317 7.848 1.00 87.00 205 TYR A CA 1
ATOM 1697 C C . TYR A 1 205 ? 10.671 17.683 6.564 1.00 87.00 205 TYR A C 1
ATOM 1699 O O . TYR A 1 205 ? 9.658 16.995 6.636 1.00 87.00 205 TYR A O 1
ATOM 1707 N N . LEU A 1 206 ? 11.311 17.873 5.401 1.00 83.12 206 LEU A N 1
ATOM 1708 C CA . LEU A 1 206 ? 10.794 17.438 4.103 1.00 83.12 206 LEU A CA 1
ATOM 1709 C C . LEU A 1 206 ? 10.546 15.928 4.047 1.00 83.12 206 LEU A C 1
ATOM 1711 O O . LEU A 1 206 ? 9.472 15.510 3.625 1.00 83.12 206 LEU A O 1
ATOM 1715 N N . THR A 1 207 ? 11.488 15.109 4.529 1.00 87.25 207 THR A N 1
ATOM 1716 C CA . THR A 1 207 ? 11.324 13.646 4.559 1.00 87.25 207 THR A CA 1
ATOM 1717 C C . THR A 1 207 ? 10.080 13.254 5.354 1.00 87.25 207 THR A C 1
ATOM 1719 O O . THR A 1 207 ? 9.249 12.506 4.855 1.00 87.25 207 THR A O 1
ATOM 1722 N N . SER A 1 208 ? 9.911 13.826 6.551 1.00 86.62 208 SER A N 1
ATOM 1723 C CA . SER A 1 208 ? 8.746 13.596 7.417 1.00 86.62 208 SER A CA 1
ATOM 1724 C C . SER A 1 208 ? 7.452 14.137 6.795 1.00 86.62 208 SER A C 1
ATOM 1726 O O . SER A 1 208 ? 6.411 13.481 6.815 1.00 86.62 208 SER A O 1
ATOM 1728 N N . ALA A 1 209 ? 7.511 15.318 6.176 1.00 85.50 209 ALA A N 1
ATOM 1729 C CA . ALA A 1 209 ? 6.382 15.935 5.492 1.00 85.50 209 ALA A CA 1
ATOM 1730 C C . ALA A 1 209 ? 5.890 15.070 4.323 1.00 85.50 209 ALA A C 1
ATOM 1732 O O . ALA A 1 209 ? 4.687 14.872 4.149 1.00 85.50 209 ALA A O 1
ATOM 1733 N N . MET A 1 210 ? 6.820 14.511 3.542 1.00 86.38 210 MET A N 1
ATOM 1734 C CA . MET A 1 210 ? 6.510 13.664 2.395 1.00 86.38 210 MET A CA 1
ATOM 1735 C C . MET A 1 210 ? 6.072 12.254 2.788 1.00 86.38 210 MET A C 1
ATOM 1737 O O . MET A 1 210 ? 5.151 11.734 2.156 1.00 86.38 210 MET A O 1
ATOM 1741 N N . SER A 1 211 ? 6.723 11.649 3.787 1.00 88.62 211 SER A N 1
ATOM 1742 C CA . SER A 1 211 ? 6.497 10.256 4.186 1.00 88.62 211 SER A CA 1
ATOM 1743 C C . SER A 1 211 ? 5.333 10.065 5.152 1.00 88.62 211 SER A C 1
ATOM 1745 O O . SER A 1 211 ? 4.810 8.964 5.268 1.00 88.62 211 SER A O 1
ATOM 1747 N N . PHE A 1 212 ? 4.958 11.100 5.901 1.00 92.06 212 PHE A N 1
ATOM 1748 C CA . PHE A 1 212 ? 4.007 10.952 6.996 1.00 92.06 212 PHE A CA 1
ATOM 1749 C C . PHE A 1 212 ? 2.905 12.007 6.957 1.00 92.06 212 PHE A C 1
ATOM 1751 O O . PHE A 1 212 ? 1.737 11.652 6.813 1.00 92.06 212 PHE A O 1
ATOM 1758 N N . TRP A 1 213 ? 3.248 13.297 7.015 1.00 90.56 213 TRP A N 1
ATOM 1759 C CA . TRP A 1 213 ? 2.236 14.352 7.175 1.00 90.56 213 TRP A CA 1
ATOM 1760 C C . TRP A 1 213 ? 1.309 14.505 5.976 1.00 90.56 213 TRP A C 1
ATOM 1762 O O . TRP A 1 213 ? 0.106 14.680 6.144 1.00 90.56 213 TRP A O 1
ATOM 1772 N N . PHE A 1 214 ? 1.837 14.424 4.758 1.00 90.12 214 PHE A N 1
ATOM 1773 C CA . PHE A 1 214 ? 0.999 14.564 3.575 1.00 90.12 214 PHE A CA 1
ATOM 1774 C C . PHE A 1 214 ? 0.052 13.371 3.347 1.00 90.12 214 PHE A C 1
ATOM 1776 O O . PHE A 1 214 ? -1.138 13.619 3.155 1.00 90.12 214 PHE A O 1
ATOM 1783 N N . PRO A 1 215 ? 0.500 12.098 3.394 1.00 92.94 215 PRO A N 1
ATOM 1784 C CA . PRO A 1 215 ? -0.419 10.956 3.356 1.00 92.94 215 PRO A CA 1
ATOM 1785 C C . PRO A 1 215 ? -1.465 11.008 4.471 1.00 92.94 215 PRO A C 1
ATOM 1787 O O . PRO A 1 215 ? -2.625 10.663 4.249 1.00 92.94 215 PRO A O 1
ATOM 1790 N N . LEU A 1 216 ? -1.082 11.485 5.659 1.00 92.81 216 LEU A N 1
ATOM 1791 C CA . LEU A 1 216 ? -1.999 11.696 6.776 1.00 92.81 216 LEU A CA 1
ATOM 1792 C C . LEU A 1 216 ? -3.059 12.752 6.450 1.00 92.81 216 LEU A C 1
ATOM 1794 O O . LEU A 1 216 ? -4.245 12.487 6.618 1.00 92.81 216 LEU A O 1
ATOM 1798 N N . TYR A 1 217 ? -2.657 13.899 5.901 1.00 91.81 217 TYR A N 1
ATOM 1799 C CA . TYR A 1 217 ? -3.585 14.931 5.437 1.00 91.81 217 TYR A CA 1
ATOM 1800 C C . TYR A 1 217 ? -4.553 14.396 4.372 1.00 91.81 217 TYR A C 1
ATOM 1802 O O . TYR A 1 217 ? -5.763 14.590 4.488 1.00 91.81 217 TYR A O 1
ATOM 1810 N N . GLN A 1 218 ? -4.047 13.664 3.374 1.00 92.75 218 GLN A N 1
ATOM 1811 C CA . GLN A 1 218 ? -4.888 13.024 2.357 1.00 92.75 218 GLN A CA 1
ATOM 1812 C C . GLN A 1 218 ? -5.862 12.014 2.970 1.00 92.75 218 GLN A C 1
ATOM 1814 O O . GLN A 1 218 ? -7.011 11.938 2.549 1.00 92.75 218 GLN A O 1
ATOM 1819 N N . THR A 1 219 ? -5.423 11.276 3.989 1.00 94.31 219 THR A N 1
ATOM 1820 C CA . THR A 1 219 ? -6.264 10.324 4.724 1.00 94.31 219 THR A CA 1
ATOM 1821 C C . THR A 1 219 ? -7.396 11.038 5.451 1.00 94.31 219 THR A C 1
ATOM 1823 O O . THR A 1 219 ? -8.550 10.653 5.290 1.00 94.31 219 THR A O 1
ATOM 1826 N N . CYS A 1 220 ? -7.103 12.115 6.182 1.00 93.88 220 CYS A N 1
ATOM 1827 C CA . CYS A 1 220 ? -8.126 12.922 6.847 1.00 93.88 220 CYS A CA 1
ATOM 1828 C C . CYS A 1 220 ? -9.109 13.542 5.843 1.00 93.88 220 CYS A C 1
ATOM 1830 O O . CYS A 1 220 ? -10.320 13.454 6.039 1.00 93.88 220 CYS A O 1
ATOM 1832 N N . SER A 1 221 ? -8.598 14.112 4.747 1.00 92.06 221 SER A N 1
ATOM 1833 C CA . SER A 1 221 ? -9.415 14.704 3.682 1.00 92.06 221 SER A CA 1
ATOM 1834 C C . SER A 1 221 ? -10.349 13.672 3.044 1.00 92.06 221 SER A C 1
ATOM 1836 O O . SER A 1 221 ? -11.547 13.919 2.914 1.00 92.06 221 SER A O 1
ATOM 1838 N N . LEU A 1 222 ? -9.833 12.481 2.730 1.00 93.69 222 LEU A N 1
ATOM 1839 C CA . LEU A 1 222 ? -10.630 11.413 2.141 1.00 93.69 222 LEU A CA 1
ATOM 1840 C C . LEU A 1 222 ? -11.682 10.873 3.117 1.00 93.69 222 LEU A C 1
ATOM 1842 O O . LEU A 1 222 ? -12.815 10.636 2.711 1.00 93.69 222 LEU A O 1
ATOM 1846 N N . ILE A 1 223 ? -11.348 10.695 4.401 1.00 95.12 223 ILE A N 1
ATOM 1847 C CA . ILE A 1 223 ? -12.326 10.269 5.415 1.00 95.12 223 ILE A CA 1
ATOM 1848 C C . ILE A 1 223 ? -13.460 11.296 5.527 1.00 95.12 223 ILE A C 1
ATOM 1850 O O . ILE A 1 223 ? -14.625 10.901 5.584 1.00 95.12 223 ILE A O 1
ATOM 1854 N N . ALA A 1 224 ? -13.133 12.593 5.520 1.00 92.88 224 ALA A N 1
ATOM 1855 C CA . ALA A 1 224 ? -14.124 13.665 5.568 1.00 92.88 224 ALA A CA 1
ATOM 1856 C C . ALA A 1 224 ? -15.063 13.632 4.351 1.00 92.88 224 ALA A C 1
ATOM 1858 O O . ALA A 1 224 ? -16.275 13.752 4.516 1.00 92.88 224 ALA A O 1
ATOM 1859 N N . GLN A 1 225 ? -14.526 13.388 3.150 1.00 93.25 225 GLN A N 1
ATOM 1860 C CA . GLN A 1 225 ? -15.324 13.233 1.927 1.00 93.25 225 GLN A CA 1
ATOM 1861 C C . GLN A 1 225 ? -16.156 11.943 1.922 1.00 93.25 225 GLN A C 1
ATOM 1863 O O . GLN A 1 225 ? -17.276 11.935 1.428 1.00 93.25 225 GLN A O 1
ATOM 1868 N N . LEU A 1 226 ? -15.645 10.851 2.494 1.00 93.31 226 LEU A N 1
ATOM 1869 C CA . LEU A 1 226 ? -16.309 9.547 2.495 1.00 93.31 226 LEU A CA 1
ATOM 1870 C C . LEU A 1 226 ? -17.458 9.452 3.513 1.00 93.31 226 LEU A C 1
ATOM 1872 O O . LEU A 1 226 ? -18.426 8.721 3.299 1.00 93.31 226 LEU A O 1
ATOM 1876 N N . LYS A 1 227 ? -17.363 10.195 4.622 1.00 94.12 227 LYS A N 1
ATOM 1877 C CA . LYS A 1 227 ? -18.353 10.216 5.709 1.00 94.12 227 LYS A CA 1
ATOM 1878 C C . LYS A 1 227 ? -19.800 10.446 5.233 1.00 94.12 227 LYS A C 1
ATOM 1880 O O . LYS A 1 227 ? -20.630 9.600 5.570 1.00 94.12 227 LYS A O 1
ATOM 1885 N N . PRO A 1 228 ? -20.138 11.504 4.464 1.00 93.50 228 PRO A N 1
ATOM 1886 C CA . PRO A 1 228 ? -21.516 11.739 4.024 1.00 93.50 228 PRO A CA 1
ATOM 1887 C C . PRO A 1 228 ? -22.068 10.594 3.167 1.00 93.50 228 PRO A C 1
ATOM 1889 O O . PRO A 1 228 ? -23.213 10.194 3.360 1.00 93.50 228 PRO A O 1
ATOM 1892 N N . HIS A 1 229 ? -21.249 10.001 2.291 1.00 91.19 229 HIS A N 1
ATOM 1893 C CA . HIS A 1 229 ? -21.661 8.882 1.432 1.00 91.19 229 HIS A CA 1
ATOM 1894 C C . HIS A 1 229 ? -21.963 7.609 2.230 1.00 91.19 229 HIS A C 1
ATOM 1896 O O . HIS A 1 229 ? -22.939 6.914 1.952 1.00 91.19 229 HIS A O 1
ATOM 1902 N N . ILE A 1 230 ? -21.162 7.314 3.260 1.00 90.19 230 ILE A N 1
ATOM 1903 C CA . ILE A 1 230 ? -21.411 6.170 4.152 1.00 90.19 230 ILE A CA 1
ATOM 1904 C C . ILE A 1 230 ? -22.695 6.380 4.965 1.00 90.19 230 ILE A C 1
ATOM 1906 O O . ILE A 1 230 ? -23.465 5.434 5.134 1.00 90.19 230 ILE A O 1
ATOM 1910 N N . VAL A 1 231 ? -22.928 7.593 5.477 1.00 92.44 231 VAL A N 1
ATOM 1911 C CA . VAL A 1 231 ? -24.135 7.918 6.257 1.00 92.44 231 VAL A CA 1
ATOM 1912 C C . VAL A 1 231 ? -25.383 7.818 5.382 1.00 92.44 231 VAL A C 1
ATOM 1914 O O . VAL A 1 231 ? -26.297 7.077 5.734 1.00 92.44 231 VAL A O 1
ATOM 1917 N N . ALA A 1 232 ? -25.377 8.456 4.209 1.00 90.69 232 ALA A N 1
ATOM 1918 C CA . ALA A 1 232 ? -26.492 8.411 3.265 1.00 90.69 232 ALA A CA 1
ATOM 1919 C C . ALA A 1 232 ? -26.834 6.973 2.843 1.00 90.69 232 ALA A C 1
ATOM 1921 O O . ALA A 1 232 ? -28.005 6.608 2.753 1.00 90.69 232 ALA A O 1
ATOM 1922 N N . TYR A 1 233 ? -25.822 6.123 2.642 1.00 86.62 233 TYR A N 1
ATOM 1923 C CA . TYR A 1 233 ? -26.050 4.710 2.348 1.00 86.62 233 TYR A CA 1
ATOM 1924 C C . TYR A 1 233 ? -26.680 3.957 3.527 1.00 86.62 233 TYR A C 1
ATOM 1926 O O . TYR A 1 233 ? -27.632 3.207 3.326 1.00 86.62 233 TYR A O 1
ATOM 1934 N N . LYS A 1 234 ? -26.174 4.155 4.754 1.00 89.69 234 LYS A N 1
ATOM 1935 C CA . LYS A 1 234 ? -26.724 3.512 5.961 1.00 89.69 234 LYS A CA 1
ATOM 1936 C C . LYS A 1 234 ? -28.179 3.920 6.201 1.00 89.69 234 LYS A C 1
ATOM 1938 O O . LYS A 1 234 ? -28.978 3.095 6.634 1.00 89.69 234 LYS A O 1
ATOM 1943 N N . GLU A 1 235 ? -28.534 5.165 5.901 1.00 91.62 235 GLU A N 1
ATOM 1944 C CA . GLU A 1 235 ? -29.919 5.643 5.936 1.00 91.62 235 GLU A CA 1
ATOM 1945 C C . GLU A 1 235 ? -30.776 4.998 4.837 1.00 91.62 235 GLU A C 1
ATOM 1947 O O . GLU A 1 235 ? -31.858 4.496 5.130 1.00 91.62 235 GLU A O 1
ATOM 1952 N N . GLU A 1 236 ? -30.288 4.928 3.592 1.00 87.81 236 GLU A N 1
ATOM 1953 C CA . GLU A 1 236 ? -31.022 4.279 2.494 1.00 87.81 236 GLU A CA 1
ATOM 1954 C C . GLU A 1 236 ? -31.236 2.775 2.749 1.00 87.81 236 GLU A C 1
ATOM 1956 O O . GLU A 1 236 ? -32.269 2.223 2.375 1.00 87.81 236 GLU A O 1
ATOM 1961 N N . GLU A 1 237 ? -30.276 2.100 3.381 1.00 85.88 237 GLU A N 1
ATOM 1962 C CA . GLU A 1 237 ? -30.372 0.689 3.768 1.00 85.88 237 GLU A CA 1
ATOM 1963 C C . GLU A 1 237 ? -31.425 0.474 4.863 1.00 85.88 237 GLU A C 1
ATOM 1965 O O . GLU A 1 237 ? -32.300 -0.374 4.696 1.00 85.88 237 GLU A O 1
ATOM 1970 N N . ARG A 1 238 ? -31.436 1.317 5.907 1.00 88.06 238 ARG A N 1
ATOM 1971 C CA . ARG A 1 238 ? -32.486 1.302 6.943 1.00 88.06 238 ARG A CA 1
ATOM 1972 C C . ARG A 1 238 ? -33.876 1.516 6.350 1.00 88.06 238 ARG A C 1
ATOM 1974 O O . ARG A 1 238 ? -34.789 0.748 6.635 1.00 88.06 238 ARG A O 1
ATOM 1981 N N . LEU A 1 239 ? -34.015 2.499 5.460 1.00 88.38 239 LEU A N 1
ATOM 1982 C CA . LEU A 1 239 ? -35.279 2.771 4.773 1.00 88.38 239 LEU A CA 1
ATOM 1983 C C . LEU A 1 239 ? -35.706 1.613 3.862 1.00 88.38 239 LEU A C 1
ATOM 1985 O O . LEU A 1 239 ? -36.896 1.348 3.726 1.00 88.38 239 LEU A O 1
ATOM 1989 N N . LYS A 1 240 ? -34.763 0.902 3.231 1.00 85.06 240 LYS A N 1
ATOM 1990 C CA . LYS A 1 240 ? -35.064 -0.295 2.426 1.00 85.06 240 LYS A CA 1
ATOM 1991 C C . LYS A 1 240 ? -35.518 -1.469 3.287 1.00 85.06 240 LYS A C 1
ATOM 1993 O O . LYS A 1 240 ? -36.394 -2.212 2.847 1.00 85.06 240 LYS A O 1
ATOM 1998 N N . ASP A 1 241 ? -34.948 -1.637 4.473 1.00 85.06 241 ASP A N 1
ATOM 1999 C CA . ASP A 1 241 ? -35.350 -2.689 5.407 1.00 85.06 241 ASP A CA 1
ATOM 2000 C C . ASP A 1 241 ? -36.728 -2.411 6.024 1.00 85.06 241 ASP A C 1
ATOM 2002 O O . ASP A 1 241 ? -37.517 -3.340 6.208 1.00 85.06 241 ASP A O 1
ATOM 2006 N N . GLU A 1 242 ? -37.061 -1.140 6.259 1.00 88.06 242 GLU A N 1
ATOM 2007 C CA . GLU A 1 242 ? -38.411 -0.707 6.635 1.00 88.06 242 GLU A CA 1
ATOM 2008 C C . GLU A 1 242 ? -39.398 -0.890 5.471 1.00 88.06 242 GLU A C 1
ATOM 2010 O O . GLU A 1 242 ? -40.412 -1.567 5.624 1.00 88.06 242 GLU A O 1
ATOM 2015 N N . ALA A 1 243 ? -39.067 -0.405 4.270 1.00 83.06 243 ALA A N 1
ATOM 2016 C CA . ALA A 1 243 ? -39.933 -0.498 3.093 1.00 83.06 243 ALA A CA 1
ATOM 2017 C C . ALA A 1 243 ? -40.128 -1.932 2.575 1.00 83.06 243 ALA A C 1
ATOM 2019 O O . ALA A 1 243 ? -41.131 -2.222 1.933 1.00 83.06 243 ALA A O 1
ATOM 2020 N N . ARG A 1 244 ? -39.204 -2.864 2.846 1.00 81.25 244 ARG A N 1
ATOM 2021 C CA . ARG A 1 244 ? -39.402 -4.294 2.543 1.00 81.25 244 ARG A CA 1
ATOM 2022 C C . ARG A 1 244 ? -40.576 -4.905 3.303 1.00 81.25 244 ARG A C 1
ATOM 2024 O O . ARG A 1 244 ? -41.088 -5.929 2.856 1.00 81.25 244 ARG A O 1
ATOM 2031 N N . LYS A 1 245 ? -40.998 -4.294 4.411 1.00 77.75 245 LYS A N 1
ATOM 2032 C CA . LYS A 1 245 ? -42.203 -4.703 5.139 1.00 77.75 245 LYS A CA 1
ATOM 2033 C C . LYS A 1 245 ? -43.482 -4.200 4.462 1.00 77.75 245 LYS A C 1
ATOM 2035 O O . LYS A 1 245 ? -44.505 -4.866 4.565 1.00 77.75 245 LYS A O 1
ATOM 2040 N N . ASP A 1 246 ? -43.386 -3.134 3.666 1.00 73.19 246 ASP A N 1
ATOM 2041 C CA . ASP A 1 246 ? -44.510 -2.501 2.977 1.00 73.19 246 ASP A CA 1
ATOM 2042 C C . ASP A 1 246 ? -44.396 -2.693 1.452 1.00 73.19 246 ASP A C 1
ATOM 2044 O O . ASP A 1 246 ? -43.853 -1.876 0.704 1.00 73.19 246 ASP A O 1
ATOM 2048 N N . THR A 1 247 ? -44.907 -3.819 0.951 1.00 57.34 247 THR A N 1
ATOM 2049 C CA . THR A 1 247 ? -44.876 -4.200 -0.472 1.00 57.34 247 THR A CA 1
ATOM 2050 C C . THR A 1 247 ? -45.633 -3.219 -1.380 1.00 57.34 247 THR A C 1
ATOM 2052 O O . THR A 1 247 ? -46.802 -3.428 -1.695 1.00 57.34 247 THR A O 1
ATOM 2055 N N . ARG A 1 248 ? -44.960 -2.174 -1.879 1.00 59.81 248 ARG A N 1
ATOM 2056 C CA . ARG A 1 248 ? -45.308 -1.478 -3.138 1.00 59.81 248 ARG A CA 1
ATOM 2057 C C . ARG A 1 248 ? -44.135 -0.627 -3.637 1.00 59.81 248 ARG A C 1
ATOM 2059 O O . ARG A 1 248 ? -44.002 0.549 -3.307 1.00 59.81 248 ARG A O 1
ATOM 2066 N N . SER A 1 249 ? -43.275 -1.207 -4.479 1.00 59.66 249 SER A N 1
ATOM 2067 C CA . SER A 1 249 ? -42.168 -0.464 -5.094 1.00 59.66 249 SER A CA 1
ATOM 2068 C C . SER A 1 249 ? -42.691 0.487 -6.178 1.00 59.66 249 SER A C 1
ATOM 2070 O O . SER A 1 249 ? -43.002 0.063 -7.292 1.00 59.66 249 SER A O 1
ATOM 2072 N N . LYS A 1 250 ? -42.773 1.786 -5.879 1.00 67.06 250 LYS A N 1
ATOM 2073 C CA . LYS A 1 250 ? -42.946 2.817 -6.912 1.00 67.06 250 LYS A CA 1
ATOM 2074 C C . LYS A 1 250 ? -41.646 2.935 -7.715 1.00 67.06 250 LYS A C 1
ATOM 2076 O O . LYS A 1 250 ? -40.566 3.078 -7.144 1.00 67.06 250 LYS A O 1
ATOM 2081 N N . SER A 1 251 ? -41.745 2.855 -9.040 1.00 68.44 251 SER A N 1
ATOM 2082 C CA . SER A 1 251 ? -40.622 3.036 -9.965 1.00 68.44 251 SER A CA 1
ATOM 2083 C C . SER A 1 251 ? -39.975 4.412 -9.768 1.00 68.44 251 SER A C 1
ATOM 2085 O O . SER A 1 251 ? -40.668 5.429 -9.789 1.00 68.44 251 SER A O 1
ATOM 2087 N N . ALA A 1 252 ? -38.656 4.449 -9.572 1.00 72.25 252 ALA A N 1
ATOM 2088 C CA . ALA A 1 252 ? -37.918 5.687 -9.329 1.00 72.25 252 ALA A CA 1
ATOM 2089 C C . ALA A 1 252 ? -37.989 6.646 -10.534 1.00 72.25 252 ALA A C 1
ATOM 2091 O O . ALA A 1 252 ? -37.767 6.236 -11.673 1.00 72.25 252 ALA A O 1
ATOM 2092 N N . LEU A 1 253 ? -38.257 7.931 -10.268 1.00 80.12 253 LEU A N 1
ATOM 2093 C CA . LEU A 1 253 ? -38.261 9.001 -11.271 1.00 80.12 253 LEU A CA 1
ATOM 2094 C C . LEU A 1 253 ? -36.895 9.125 -11.987 1.00 80.12 253 LEU A C 1
ATOM 2096 O O . LEU A 1 253 ? -35.849 8.978 -11.347 1.00 80.12 253 LEU A O 1
ATOM 2100 N N . PRO A 1 254 ? -36.866 9.472 -13.288 1.00 78.00 254 PRO A N 1
ATOM 2101 C CA . PRO A 1 254 ? -35.632 9.592 -14.073 1.00 78.00 254 PRO A CA 1
ATOM 2102 C C . PRO A 1 254 ? -34.641 10.644 -13.538 1.00 78.00 254 PRO A C 1
ATOM 2104 O O . PRO A 1 254 ? -33.431 10.472 -13.688 1.00 78.00 254 PRO A O 1
ATOM 2107 N N . SER A 1 255 ? -35.107 11.687 -12.841 1.00 81.75 255 SER A N 1
ATOM 2108 C CA . SER A 1 255 ? -34.237 12.671 -12.173 1.00 81.75 255 SER A CA 1
ATOM 2109 C C . SER A 1 255 ? -33.388 12.055 -11.049 1.00 81.75 255 SER A C 1
ATOM 2111 O O . SER A 1 255 ? -32.213 12.396 -10.901 1.00 81.75 255 SER A O 1
ATOM 2113 N N . MET A 1 256 ? -33.935 11.080 -10.314 1.00 82.06 256 MET A N 1
ATOM 2114 C CA . MET A 1 256 ? -33.222 10.351 -9.257 1.00 82.06 256 MET A CA 1
ATOM 2115 C C . MET A 1 256 ? -32.151 9.418 -9.825 1.00 82.06 256 MET A C 1
ATOM 2117 O O . MET A 1 256 ? -31.144 9.160 -9.168 1.00 82.06 256 MET A O 1
ATOM 2121 N N . ARG A 1 257 ? -32.331 8.938 -11.062 1.00 81.75 257 ARG A N 1
ATOM 2122 C CA . ARG A 1 257 ? -31.346 8.087 -11.738 1.00 81.75 257 ARG A CA 1
ATOM 2123 C C . ARG A 1 257 ? -30.058 8.852 -12.045 1.00 81.75 257 ARG A C 1
ATOM 2125 O O . ARG A 1 257 ? -28.988 8.380 -11.682 1.00 81.75 257 ARG A O 1
ATOM 2132 N N . LYS A 1 258 ? -30.162 10.061 -12.607 1.00 87.50 258 LYS A N 1
ATOM 2133 C CA . LYS A 1 258 ? -28.992 10.909 -12.904 1.00 87.50 258 LYS A CA 1
ATOM 2134 C C . LYS A 1 258 ? -28.237 11.325 -11.636 1.00 87.50 258 LYS A C 1
ATOM 2136 O O . LYS A 1 258 ? -27.010 11.383 -11.644 1.00 87.50 258 LYS A O 1
ATOM 2141 N N . LYS A 1 259 ? -28.957 11.599 -10.538 1.00 87.56 259 LYS A N 1
ATOM 2142 C CA . LYS A 1 259 ? -28.340 11.887 -9.232 1.00 87.56 259 LYS A CA 1
ATOM 2143 C C . LYS A 1 259 ? -27.555 10.675 -8.710 1.00 87.56 259 LYS A C 1
ATOM 2145 O O . LYS A 1 259 ? -26.387 10.823 -8.375 1.00 87.56 259 LYS A O 1
ATOM 2150 N N . ARG A 1 260 ? -28.154 9.479 -8.759 1.00 84.00 260 ARG A N 1
ATOM 2151 C CA . ARG A 1 260 ? -27.496 8.217 -8.374 1.00 84.00 260 ARG A CA 1
ATOM 2152 C C . ARG A 1 260 ? -26.270 7.896 -9.225 1.00 84.00 260 ARG A C 1
ATOM 2154 O O . ARG A 1 260 ? -25.287 7.405 -8.692 1.00 84.00 260 ARG A O 1
ATOM 2161 N N . GLU A 1 261 ? -26.310 8.171 -10.526 1.00 86.19 261 GLU A N 1
ATOM 2162 C CA . GLU A 1 261 ? -25.153 7.975 -11.410 1.00 86.19 261 GLU A CA 1
ATOM 2163 C C . GLU A 1 261 ? -23.983 8.890 -11.010 1.00 86.19 261 GLU A C 1
ATOM 2165 O O . GLU A 1 261 ? -22.846 8.431 -10.940 1.00 86.19 261 GLU A O 1
ATOM 2170 N N . ARG A 1 262 ? -24.248 10.155 -10.650 1.00 88.50 262 ARG A N 1
ATOM 2171 C CA . ARG A 1 262 ? -23.212 11.072 -10.137 1.00 88.50 262 ARG A CA 1
ATOM 2172 C C . ARG A 1 262 ? -22.636 10.614 -8.799 1.00 88.50 262 ARG A C 1
ATOM 2174 O O . ARG A 1 262 ? -21.419 10.566 -8.657 1.00 88.50 262 ARG A O 1
ATOM 2181 N N . GLU A 1 263 ? -23.499 10.236 -7.857 1.00 87.12 263 GLU A N 1
ATOM 2182 C CA . GLU A 1 263 ? -23.088 9.703 -6.550 1.00 87.12 263 GLU A CA 1
ATOM 2183 C C . GLU A 1 263 ? -22.260 8.418 -6.704 1.00 87.12 263 GLU A C 1
ATOM 2185 O O . GLU A 1 263 ? -21.292 8.214 -5.979 1.00 87.12 263 GLU A O 1
ATOM 2190 N N . GLN A 1 264 ? -22.578 7.566 -7.685 1.00 85.50 264 GLN A N 1
ATOM 2191 C CA . GLN A 1 264 ? -21.786 6.371 -7.986 1.00 85.50 264 GLN A CA 1
ATOM 2192 C C . GLN A 1 264 ? -20.396 6.712 -8.525 1.00 85.50 264 GLN A C 1
ATOM 2194 O O . GLN A 1 264 ? -19.421 6.120 -8.069 1.00 85.50 264 GLN A O 1
ATOM 2199 N N . VAL A 1 265 ? -20.285 7.667 -9.453 1.00 88.06 265 VAL A N 1
ATOM 2200 C CA . VAL A 1 265 ? -18.985 8.106 -9.990 1.00 88.06 265 VAL A CA 1
ATOM 2201 C C . VAL A 1 265 ? -18.122 8.729 -8.890 1.00 88.06 265 VAL A C 1
ATOM 2203 O O . VAL A 1 265 ? -16.930 8.431 -8.792 1.00 88.06 265 VAL A O 1
ATOM 2206 N N . GLU A 1 266 ? -18.720 9.549 -8.025 1.00 89.88 266 GLU A N 1
ATOM 2207 C CA . GLU A 1 266 ? -18.032 10.131 -6.873 1.00 89.88 266 GLU A CA 1
ATOM 2208 C C . GLU A 1 266 ? -17.600 9.049 -5.873 1.00 89.88 266 GLU A C 1
ATOM 2210 O O . GLU A 1 266 ? -16.442 8.995 -5.467 1.00 89.88 266 GLU A O 1
ATOM 2215 N N . MET A 1 267 ? -18.481 8.105 -5.544 1.00 87.81 267 MET A N 1
ATOM 2216 C CA . MET A 1 267 ? -18.149 7.000 -4.646 1.00 87.81 267 MET A CA 1
ATOM 2217 C C . MET A 1 267 ? -17.054 6.092 -5.223 1.00 87.81 267 MET A C 1
ATOM 2219 O O . MET A 1 267 ? -16.206 5.585 -4.486 1.00 87.81 267 MET A O 1
ATOM 2223 N N . GLU A 1 268 ? -17.021 5.887 -6.541 1.00 88.19 268 GLU A N 1
ATOM 2224 C CA . GLU A 1 268 ? -15.940 5.160 -7.202 1.00 88.19 268 GLU A CA 1
ATOM 2225 C C . GLU A 1 268 ? -14.602 5.897 -7.133 1.00 88.19 268 GLU A C 1
ATOM 2227 O O . GLU A 1 268 ? -13.570 5.247 -6.934 1.00 88.19 268 GLU A O 1
ATOM 2232 N N . SER A 1 269 ? -14.594 7.225 -7.270 1.00 89.50 269 SER A N 1
ATOM 2233 C CA . SER A 1 269 ? -13.369 8.020 -7.145 1.00 89.50 269 SER A CA 1
ATOM 2234 C C . SER A 1 269 ? -12.838 7.984 -5.706 1.00 89.50 269 SER A C 1
ATOM 2236 O O . SER A 1 269 ? -11.660 7.682 -5.494 1.00 89.50 269 SER A O 1
ATOM 2238 N N . LEU A 1 270 ? -13.721 8.137 -4.711 1.00 90.94 270 LEU A N 1
ATOM 2239 C CA . LEU A 1 270 ? -13.389 8.026 -3.288 1.00 90.94 270 LEU A CA 1
ATOM 2240 C C . LEU A 1 270 ? -12.894 6.624 -2.924 1.00 90.94 270 LEU A C 1
ATOM 2242 O O . LEU A 1 270 ? -11.908 6.473 -2.202 1.00 90.94 270 LEU A O 1
ATOM 2246 N N . ARG A 1 271 ? -13.521 5.579 -3.475 1.00 91.44 271 ARG A N 1
ATOM 2247 C CA . ARG A 1 271 ? -13.083 4.186 -3.314 1.00 91.44 271 ARG A CA 1
ATOM 2248 C C . ARG A 1 271 ? -11.665 3.971 -3.840 1.00 91.44 271 ARG A C 1
ATOM 2250 O O . ARG A 1 271 ? -10.881 3.291 -3.180 1.00 91.44 271 ARG A O 1
ATOM 2257 N N . ARG A 1 272 ? -11.323 4.518 -5.012 1.00 91.00 272 ARG A N 1
ATOM 2258 C CA . ARG A 1 272 ? -9.955 4.430 -5.559 1.00 91.00 272 ARG A CA 1
ATOM 2259 C C . ARG A 1 272 ? -8.962 5.174 -4.674 1.00 91.00 272 ARG A C 1
ATOM 2261 O O . ARG A 1 272 ? -7.927 4.604 -4.341 1.00 91.00 272 ARG A O 1
ATOM 2268 N N . GLY A 1 273 ? -9.318 6.376 -4.216 1.00 91.44 273 GLY A N 1
ATOM 2269 C CA . GLY A 1 273 ? -8.517 7.129 -3.249 1.00 91.44 273 GLY A CA 1
ATOM 2270 C C . GLY A 1 273 ? -8.261 6.343 -1.959 1.00 91.44 273 GLY A C 1
ATOM 2271 O O . GLY A 1 273 ? -7.131 6.299 -1.476 1.00 91.44 273 GLY A O 1
ATOM 2272 N N . ALA A 1 274 ? -9.281 5.652 -1.438 1.00 94.06 274 ALA A N 1
ATOM 2273 C CA . ALA A 1 274 ? -9.166 4.845 -0.222 1.00 94.06 274 ALA A CA 1
ATOM 2274 C C . ALA A 1 274 ? -8.207 3.673 -0.419 1.00 94.06 274 ALA A C 1
ATOM 2276 O O . ALA A 1 274 ? -7.339 3.432 0.416 1.00 94.06 274 ALA A O 1
ATOM 2277 N N . VAL A 1 275 ? -8.333 2.976 -1.550 1.00 93.81 275 VAL A N 1
ATOM 2278 C CA . VAL A 1 275 ? -7.435 1.883 -1.928 1.00 93.81 275 VAL A CA 1
ATOM 2279 C C . VAL A 1 275 ? -5.993 2.373 -2.058 1.00 93.81 275 VAL A C 1
ATOM 2281 O O . VAL A 1 275 ? -5.090 1.734 -1.524 1.00 93.81 275 VAL A O 1
ATOM 2284 N N . ASP A 1 276 ? -5.762 3.500 -2.725 1.00 92.69 276 ASP A N 1
ATOM 2285 C CA . ASP A 1 276 ? -4.414 4.033 -2.931 1.00 92.69 276 ASP A CA 1
ATOM 2286 C C . ASP A 1 276 ? -3.744 4.433 -1.608 1.00 92.69 276 ASP A C 1
ATOM 2288 O O . ASP A 1 276 ? -2.577 4.101 -1.379 1.00 92.69 276 ASP A O 1
ATOM 2292 N N . LEU A 1 277 ? -4.491 5.058 -0.692 1.00 94.94 277 LEU A N 1
ATOM 2293 C CA . LEU A 1 277 ? -3.989 5.390 0.643 1.00 94.94 277 LEU A CA 1
ATOM 2294 C C . LEU A 1 277 ? -3.762 4.148 1.511 1.00 94.94 277 LEU A C 1
ATOM 2296 O O . LEU A 1 277 ? -2.750 4.070 2.205 1.00 94.94 277 LEU A O 1
ATOM 2300 N N . LEU A 1 278 ? -4.637 3.141 1.457 1.00 95.81 278 LEU A N 1
ATOM 2301 C CA . LEU A 1 278 ? -4.416 1.888 2.188 1.00 95.81 278 LEU A CA 1
ATOM 2302 C C . LEU A 1 278 ? -3.179 1.142 1.681 1.00 95.81 278 LEU A C 1
ATOM 2304 O O . LEU A 1 278 ? -2.403 0.636 2.496 1.00 95.81 278 LEU A O 1
ATOM 2308 N N . LYS A 1 279 ? -2.941 1.109 0.363 1.00 94.88 279 LYS A N 1
ATOM 2309 C CA . LYS A 1 279 ? -1.697 0.563 -0.205 1.00 94.88 279 LYS A CA 1
ATOM 2310 C C . LYS A 1 279 ? -0.479 1.319 0.313 1.00 94.88 279 LYS A C 1
ATOM 2312 O O . LYS A 1 279 ? 0.494 0.682 0.716 1.00 94.88 279 LYS A O 1
ATOM 2317 N N . TYR A 1 280 ? -0.555 2.654 0.337 1.00 94.94 280 TYR A N 1
ATOM 2318 C CA . TYR A 1 280 ? 0.495 3.511 0.882 1.00 94.94 280 TYR A CA 1
ATOM 2319 C C . TYR A 1 280 ? 0.830 3.142 2.326 1.00 94.94 280 TYR A C 1
ATOM 2321 O O . TYR A 1 280 ? 1.972 2.787 2.620 1.00 94.94 280 TYR A O 1
ATOM 2329 N N . TRP A 1 281 ? -0.169 3.165 3.209 1.00 96.44 281 TRP A N 1
ATOM 2330 C CA . TRP A 1 281 ? 0.023 2.879 4.628 1.00 96.44 281 TRP A CA 1
ATOM 2331 C C . TRP A 1 281 ? 0.496 1.452 4.885 1.00 96.44 281 TRP A C 1
ATOM 2333 O O . TRP A 1 281 ? 1.353 1.242 5.736 1.00 96.44 281 TRP A O 1
ATOM 2343 N N . THR A 1 282 ? 0.018 0.482 4.102 1.00 95.88 282 THR A N 1
ATOM 2344 C CA . THR A 1 282 ? 0.490 -0.907 4.167 1.00 95.88 282 THR A CA 1
ATOM 2345 C C . THR A 1 282 ? 1.988 -0.991 3.872 1.00 95.88 282 THR A C 1
ATOM 2347 O O . THR A 1 282 ? 2.742 -1.570 4.650 1.00 95.88 282 THR A O 1
ATOM 2350 N N . VAL A 1 283 ? 2.445 -0.394 2.766 1.00 95.00 283 VAL A N 1
ATOM 2351 C CA . VAL A 1 283 ? 3.869 -0.401 2.393 1.00 95.00 283 VAL A CA 1
ATOM 2352 C C . VAL A 1 283 ? 4.703 0.366 3.415 1.00 95.00 283 VAL A C 1
ATOM 2354 O O . VAL A 1 283 ? 5.736 -0.136 3.851 1.00 95.00 283 VAL A O 1
ATOM 2357 N N . TYR A 1 284 ? 4.233 1.537 3.845 1.00 94.19 284 TYR A N 1
ATOM 2358 C CA . TYR A 1 284 ? 4.879 2.344 4.877 1.00 94.19 284 TYR A CA 1
ATOM 2359 C C . TYR A 1 284 ? 5.071 1.560 6.184 1.00 94.19 284 TYR A C 1
ATOM 2361 O O . TYR A 1 284 ? 6.180 1.493 6.712 1.00 94.19 284 TYR A O 1
ATOM 2369 N N . ALA A 1 285 ? 4.016 0.910 6.675 1.00 95.94 285 ALA A N 1
ATOM 2370 C CA . ALA A 1 285 ? 4.039 0.156 7.920 1.00 95.94 285 ALA A CA 1
ATOM 2371 C C . ALA A 1 285 ? 4.951 -1.071 7.856 1.00 95.94 285 ALA A C 1
ATOM 2373 O O . ALA A 1 285 ? 5.702 -1.319 8.796 1.00 95.94 285 ALA A O 1
ATOM 2374 N N . ILE A 1 286 ? 4.948 -1.808 6.741 1.00 94.81 286 ILE A N 1
ATOM 2375 C CA . ILE A 1 286 ? 5.835 -2.966 6.564 1.00 94.81 286 ILE A CA 1
ATOM 2376 C C . ILE A 1 286 ? 7.298 -2.520 6.512 1.00 94.81 286 ILE A C 1
ATOM 2378 O O . ILE A 1 286 ? 8.146 -3.139 7.148 1.00 94.81 286 ILE A O 1
ATOM 2382 N N . LEU A 1 287 ? 7.607 -1.426 5.811 1.00 92.12 287 LEU A N 1
ATOM 2383 C CA . LEU A 1 287 ? 8.965 -0.879 5.780 1.00 92.12 287 LEU A CA 1
ATOM 2384 C C . LEU A 1 287 ? 9.417 -0.409 7.164 1.00 92.12 287 LEU A C 1
ATOM 2386 O O . LEU A 1 287 ? 10.536 -0.713 7.575 1.00 92.12 287 LEU A O 1
ATOM 2390 N N . LEU A 1 288 ? 8.547 0.276 7.911 1.00 91.94 288 LEU A N 1
ATOM 2391 C CA . LEU A 1 288 ? 8.831 0.643 9.296 1.00 91.94 288 LEU A CA 1
ATOM 2392 C C . LEU A 1 288 ? 9.031 -0.581 10.190 1.00 91.94 288 LEU A C 1
ATOM 2394 O O . LEU A 1 288 ? 9.935 -0.567 11.021 1.00 91.94 288 LEU A O 1
ATOM 2398 N N . ALA A 1 289 ? 8.244 -1.642 10.007 1.00 94.81 289 ALA A N 1
ATOM 2399 C CA . ALA A 1 289 ? 8.402 -2.883 10.751 1.00 94.81 289 ALA A CA 1
ATOM 2400 C C . ALA A 1 289 ? 9.741 -3.562 10.428 1.00 94.81 289 ALA A C 1
ATOM 2402 O O . ALA A 1 289 ? 10.456 -3.954 11.346 1.00 94.81 289 ALA A O 1
ATOM 2403 N N . ILE A 1 290 ? 10.137 -3.637 9.152 1.00 92.19 290 ILE A N 1
ATOM 2404 C CA . ILE A 1 290 ? 11.450 -4.158 8.735 1.00 92.19 290 ILE A CA 1
ATOM 2405 C C . ILE A 1 290 ? 12.582 -3.333 9.359 1.00 92.19 290 ILE A C 1
ATOM 2407 O O . ILE A 1 290 ? 13.514 -3.896 9.924 1.00 92.19 290 ILE A O 1
ATOM 2411 N N . VAL A 1 291 ? 12.504 -2.001 9.312 1.00 89.19 291 VAL A N 1
ATOM 2412 C CA . VAL A 1 291 ? 13.540 -1.134 9.897 1.00 89.19 291 VAL A CA 1
ATOM 2413 C C . VAL A 1 291 ? 13.568 -1.253 11.423 1.00 89.19 291 VAL A C 1
ATOM 2415 O O . VAL A 1 291 ? 14.645 -1.322 12.011 1.00 89.19 291 VAL A O 1
ATOM 2418 N N . GLY A 1 292 ? 12.407 -1.292 12.077 1.00 90.00 292 GLY A N 1
ATOM 2419 C CA . GLY A 1 292 ? 12.294 -1.433 13.528 1.00 90.00 292 GLY A CA 1
ATOM 2420 C C . GLY A 1 292 ? 12.844 -2.770 14.021 1.00 90.00 292 GLY A C 1
ATOM 2421 O O . GLY A 1 292 ? 13.653 -2.797 14.943 1.00 90.00 292 GLY A O 1
ATOM 2422 N N . THR A 1 293 ? 12.482 -3.867 13.356 1.00 91.19 293 THR A N 1
ATOM 2423 C CA . THR A 1 293 ? 13.007 -5.205 13.669 1.00 91.19 293 THR A CA 1
ATOM 2424 C C . THR A 1 293 ? 14.504 -5.315 13.380 1.00 91.19 293 THR A C 1
ATOM 2426 O O . THR A 1 293 ? 15.246 -5.844 14.206 1.00 91.19 293 THR A O 1
ATOM 2429 N N . ALA A 1 294 ? 14.983 -4.746 12.268 1.00 87.88 294 ALA A N 1
ATOM 2430 C CA . ALA A 1 294 ? 16.405 -4.705 11.935 1.00 87.88 294 ALA A CA 1
ATOM 2431 C C . ALA A 1 294 ? 17.230 -3.967 12.999 1.00 87.88 294 ALA A C 1
ATOM 2433 O O . ALA A 1 294 ? 18.311 -4.424 13.358 1.00 87.88 294 ALA A O 1
ATOM 2434 N N . LYS A 1 295 ? 16.714 -2.862 13.553 1.00 85.19 295 LYS A N 1
ATOM 2435 C CA . LYS A 1 295 ? 17.374 -2.133 14.649 1.00 85.19 295 LYS A CA 1
ATOM 2436 C C . LYS A 1 295 ? 17.486 -2.945 15.936 1.00 85.19 295 LYS A C 1
ATOM 2438 O O . LYS A 1 295 ? 18.434 -2.745 16.685 1.00 85.19 295 LYS A O 1
ATOM 2443 N N . MET A 1 296 ? 16.548 -3.854 16.193 1.00 86.00 296 MET A N 1
ATOM 2444 C CA . MET A 1 296 ? 16.593 -4.695 17.390 1.00 86.00 296 MET A CA 1
ATOM 2445 C C . MET A 1 296 ? 17.655 -5.792 17.289 1.00 86.00 296 MET A C 1
ATOM 2447 O O . MET A 1 296 ? 18.278 -6.123 18.293 1.00 86.00 296 MET A O 1
ATOM 2451 N N . LEU A 1 297 ? 17.935 -6.316 16.092 1.00 85.50 297 LEU A N 1
ATOM 2452 C CA . LEU A 1 297 ? 18.949 -7.357 15.915 1.00 85.50 297 LEU A CA 1
ATOM 2453 C C . LEU A 1 297 ? 20.340 -6.849 16.345 1.00 85.50 297 LEU A C 1
ATOM 2455 O O . LEU A 1 297 ? 20.836 -5.910 15.731 1.00 85.50 297 LEU A O 1
ATOM 2459 N N . PRO A 1 298 ? 21.043 -7.477 17.308 1.00 80.50 298 PRO A N 1
ATOM 2460 C CA . PRO A 1 298 ? 22.263 -6.915 17.903 1.00 80.50 298 PRO A CA 1
ATOM 2461 C C . PRO A 1 298 ? 23.366 -6.559 16.898 1.00 80.50 298 PRO A C 1
ATOM 2463 O O . PRO A 1 298 ? 24.053 -5.552 17.051 1.00 80.50 298 PRO A O 1
ATOM 2466 N N . VAL A 1 299 ? 23.542 -7.377 15.856 1.00 80.62 299 VAL A N 1
ATOM 2467 C CA . VAL A 1 299 ? 24.553 -7.148 14.810 1.00 80.62 299 VAL A CA 1
ATOM 2468 C C . VAL A 1 299 ? 24.152 -5.982 13.908 1.00 80.62 299 VAL A C 1
ATOM 2470 O O . VAL A 1 299 ? 24.967 -5.109 13.626 1.00 80.62 299 VAL A O 1
ATOM 2473 N N . VAL A 1 300 ? 22.889 -5.942 13.483 1.00 80.88 300 VAL A N 1
ATOM 2474 C CA . VAL A 1 300 ? 22.375 -4.928 12.553 1.00 80.88 300 VAL A CA 1
ATOM 2475 C C . VAL A 1 300 ? 22.162 -3.594 13.269 1.00 80.88 300 VAL A C 1
ATOM 2477 O O . VAL A 1 300 ? 22.578 -2.557 12.764 1.00 80.88 300 VAL A O 1
ATOM 2480 N N . GLY A 1 301 ? 21.622 -3.622 14.486 1.00 76.62 301 GLY A N 1
ATOM 2481 C CA . GLY A 1 301 ? 21.508 -2.484 15.390 1.00 76.62 301 GLY A CA 1
ATOM 2482 C C . GLY A 1 301 ? 22.857 -1.821 15.635 1.00 76.62 301 GLY A C 1
ATOM 2483 O O . GLY A 1 301 ? 22.971 -0.619 15.447 1.00 76.62 301 GLY A O 1
ATOM 2484 N N . ARG A 1 302 ? 23.933 -2.579 15.902 1.00 77.75 302 ARG A N 1
ATOM 2485 C CA . ARG A 1 302 ? 25.289 -1.999 16.013 1.00 77.75 302 ARG A CA 1
ATOM 2486 C C . ARG A 1 302 ? 25.758 -1.301 14.735 1.00 77.75 302 ARG A C 1
ATOM 2488 O O . ARG A 1 302 ? 26.455 -0.295 14.829 1.00 77.75 302 ARG A O 1
ATOM 2495 N N . VAL A 1 303 ? 25.401 -1.815 13.556 1.00 76.88 303 VAL A N 1
ATOM 2496 C CA . VAL A 1 303 ? 25.734 -1.182 12.267 1.00 76.88 303 VAL A CA 1
ATOM 2497 C C . VAL A 1 303 ? 24.910 0.093 12.039 1.00 76.88 303 VAL A C 1
ATOM 2499 O O . VAL A 1 303 ? 25.439 1.054 11.481 1.00 76.88 303 VAL A O 1
ATOM 2502 N N . LEU A 1 304 ? 23.652 0.120 12.491 1.00 76.19 304 LEU A N 1
ATOM 2503 C CA . LEU A 1 304 ? 22.722 1.245 12.325 1.00 76.19 304 LEU A CA 1
ATOM 2504 C C . LEU A 1 304 ? 22.877 2.347 13.396 1.00 76.19 304 LEU A C 1
ATOM 2506 O O . LEU A 1 304 ? 22.696 3.524 13.087 1.00 76.19 304 LEU A O 1
ATOM 2510 N N . ASP A 1 305 ? 23.237 1.990 14.630 1.00 67.88 305 ASP A N 1
ATOM 2511 C CA . ASP A 1 305 ? 23.324 2.887 15.795 1.00 67.88 305 ASP A CA 1
ATOM 2512 C C . ASP A 1 305 ? 24.744 3.415 16.057 1.00 67.88 305 ASP A C 1
ATOM 2514 O O . ASP A 1 305 ? 24.980 4.109 17.047 1.00 67.88 305 ASP A O 1
ATOM 2518 N N . ALA A 1 306 ? 25.706 3.163 15.161 1.00 59.09 306 ALA A N 1
ATOM 2519 C CA . ALA A 1 306 ? 27.121 3.538 15.310 1.00 59.09 306 ALA A CA 1
ATOM 2520 C C . ALA A 1 306 ? 27.412 5.061 15.345 1.00 59.09 306 ALA A C 1
ATOM 2522 O O . ALA A 1 306 ? 28.551 5.484 15.152 1.00 59.09 306 ALA A O 1
ATOM 2523 N N . THR A 1 307 ? 26.409 5.901 15.596 1.00 52.88 307 THR A N 1
ATOM 2524 C CA . THR A 1 307 ? 26.490 7.367 15.576 1.00 52.88 307 THR A CA 1
ATOM 2525 C C . THR A 1 307 ? 27.006 8.003 16.865 1.00 52.88 307 THR A C 1
ATOM 2527 O O . THR A 1 307 ? 27.230 9.209 16.872 1.00 52.88 307 THR A O 1
ATOM 2530 N N . LYS A 1 308 ? 27.242 7.232 17.937 1.00 56.25 308 LYS A N 1
ATOM 2531 C CA . LYS A 1 308 ? 27.700 7.769 19.237 1.00 56.25 308 LYS A CA 1
ATOM 2532 C C . LYS A 1 308 ? 29.065 7.279 19.727 1.00 56.25 308 LYS A C 1
ATOM 2534 O O . LYS A 1 308 ? 29.454 7.616 20.838 1.00 56.25 308 LYS A O 1
ATOM 2539 N N . VAL A 1 309 ? 29.796 6.478 18.952 1.00 56.38 309 VAL A N 1
ATOM 2540 C CA . VAL A 1 309 ? 31.125 6.031 19.398 1.00 56.38 309 VAL A CA 1
ATOM 2541 C C . VAL A 1 309 ? 32.141 7.118 19.077 1.00 56.38 309 VAL A C 1
ATOM 2543 O O . VAL A 1 309 ? 32.446 7.335 17.902 1.00 56.38 309 VAL A O 1
ATOM 2546 N N . ASP A 1 310 ? 32.657 7.770 20.121 1.00 62.34 310 ASP A N 1
ATOM 2547 C CA . ASP A 1 310 ? 33.742 8.744 20.019 1.00 62.34 310 ASP A CA 1
ATOM 2548 C C . ASP A 1 310 ? 34.870 8.183 19.141 1.00 62.34 310 ASP A C 1
ATOM 2550 O O . ASP A 1 310 ? 35.414 7.112 19.451 1.00 62.34 310 ASP A O 1
ATOM 2554 N N . PRO A 1 311 ? 35.267 8.883 18.062 1.00 62.78 311 PRO A N 1
ATOM 2555 C CA . PRO A 1 311 ? 36.335 8.421 17.177 1.00 62.78 311 PRO A CA 1
ATOM 2556 C C . PRO A 1 311 ? 37.655 8.202 17.932 1.00 62.78 311 PRO A C 1
ATOM 2558 O O . PRO A 1 311 ? 38.467 7.380 17.518 1.00 62.78 311 PRO A O 1
ATOM 2561 N N . ALA A 1 312 ? 37.829 8.860 19.083 1.00 69.88 312 ALA A N 1
ATOM 2562 C CA . ALA A 1 312 ? 38.989 8.732 19.957 1.00 69.88 312 ALA A CA 1
ATOM 2563 C C . ALA A 1 312 ? 39.127 7.358 20.649 1.00 69.88 312 ALA A C 1
ATOM 2565 O O . ALA A 1 312 ? 40.232 6.990 21.035 1.00 69.88 312 ALA A O 1
ATOM 2566 N N . LYS A 1 313 ? 38.045 6.577 20.799 1.00 66.81 313 LYS A N 1
ATOM 2567 C CA . LYS A 1 313 ? 38.071 5.260 21.477 1.00 66.81 313 LYS A CA 1
ATOM 2568 C C . LYS A 1 313 ? 38.077 4.065 20.518 1.00 66.81 313 LYS A C 1
ATOM 2570 O O . LYS A 1 313 ? 38.084 2.918 20.963 1.00 66.81 313 LYS A O 1
ATOM 2575 N N . ALA A 1 314 ? 38.084 4.298 19.205 1.00 64.56 314 ALA A N 1
ATOM 2576 C CA . ALA A 1 314 ? 38.147 3.234 18.208 1.00 64.56 314 ALA A CA 1
ATOM 2577 C C . ALA A 1 314 ? 39.577 2.658 18.118 1.00 64.56 314 ALA A C 1
ATOM 2579 O O . ALA A 1 314 ? 40.367 3.034 17.255 1.00 64.56 314 ALA A O 1
ATOM 2580 N N . GLY A 1 315 ? 39.918 1.754 19.041 1.00 64.00 315 GLY A N 1
ATOM 2581 C CA . GLY A 1 315 ? 41.180 1.009 19.039 1.00 64.00 315 GLY A CA 1
ATOM 2582 C C . GLY A 1 315 ? 41.428 0.240 17.730 1.00 64.00 315 GLY A C 1
ATOM 2583 O O . GLY A 1 315 ? 40.495 -0.091 17.000 1.00 64.00 315 GLY A O 1
ATOM 2584 N N . LYS A 1 316 ? 42.709 -0.050 17.456 1.00 67.50 316 LYS A N 1
ATOM 2585 C CA . LYS A 1 316 ? 43.339 -0.511 16.193 1.00 67.50 316 LYS A CA 1
ATOM 2586 C C . LYS A 1 316 ? 42.774 -1.772 15.493 1.00 67.50 316 LYS A C 1
ATOM 2588 O O . LYS A 1 316 ? 43.382 -2.234 14.526 1.00 67.50 316 LYS A O 1
ATOM 2593 N N . ASN A 1 317 ? 41.625 -2.319 15.882 1.00 62.44 317 ASN A N 1
ATOM 2594 C CA . ASN A 1 317 ? 41.040 -3.508 15.252 1.00 62.44 317 ASN A CA 1
ATOM 2595 C C . ASN A 1 317 ? 40.360 -3.163 13.910 1.00 62.44 317 ASN A C 1
ATOM 2597 O O . ASN A 1 317 ? 39.138 -3.082 13.804 1.00 62.44 317 ASN A O 1
ATOM 2601 N N . LYS A 1 318 ? 41.182 -2.972 12.867 1.00 61.50 318 LYS A N 1
ATOM 2602 C CA . LYS A 1 318 ? 40.781 -2.624 11.487 1.00 61.50 318 LYS A CA 1
ATOM 2603 C C . LYS A 1 318 ? 39.972 -3.705 10.753 1.00 61.50 318 LYS A C 1
ATOM 2605 O O . LYS A 1 318 ? 39.332 -3.393 9.760 1.00 61.50 318 LYS A O 1
ATOM 2610 N N . TRP A 1 319 ? 39.990 -4.958 11.206 1.00 58.97 319 TRP A N 1
ATOM 2611 C CA . TRP A 1 319 ? 39.456 -6.085 10.424 1.00 58.97 319 TRP A CA 1
ATOM 2612 C C . TRP A 1 319 ? 37.933 -6.287 10.512 1.00 58.97 319 TRP A C 1
ATOM 2614 O O . TRP A 1 319 ? 37.373 -6.989 9.678 1.00 58.97 319 TRP A O 1
ATOM 2624 N N . PHE A 1 320 ? 37.241 -5.624 11.446 1.00 59.16 320 PHE A N 1
ATOM 2625 C CA . PHE A 1 320 ? 35.773 -5.677 11.559 1.00 59.16 320 PHE A CA 1
ATOM 2626 C C . PHE A 1 320 ? 35.091 -4.326 11.320 1.00 59.16 320 PHE A C 1
ATOM 2628 O O . PHE A 1 320 ? 33.973 -4.101 11.790 1.00 59.16 320 PHE A O 1
ATOM 2635 N N . SER A 1 321 ? 35.721 -3.408 10.578 1.00 59.53 321 SER A N 1
ATOM 2636 C CA . SER A 1 321 ? 35.048 -2.182 10.140 1.00 59.53 321 SER A CA 1
ATOM 2637 C C . SER A 1 321 ? 34.052 -2.493 9.017 1.00 59.53 321 SER A C 1
ATOM 2639 O O . SER A 1 321 ? 34.267 -2.135 7.859 1.00 59.53 321 SER A O 1
ATOM 2641 N N . LEU A 1 322 ? 32.955 -3.178 9.357 1.00 62.91 322 LEU A N 1
ATOM 2642 C CA . LEU A 1 322 ? 31.752 -3.191 8.531 1.00 62.91 322 LEU A CA 1
ATOM 2643 C C . LEU A 1 322 ? 31.406 -1.738 8.167 1.00 62.91 322 LEU A C 1
ATOM 2645 O O . LEU A 1 322 ? 31.548 -0.854 9.024 1.00 62.91 322 LEU A O 1
ATOM 2649 N N . PRO A 1 323 ? 30.981 -1.470 6.919 1.00 66.12 323 PRO A N 1
ATOM 2650 C CA . PRO A 1 323 ? 30.630 -0.126 6.489 1.00 66.12 323 PRO A CA 1
ATOM 2651 C C . PRO A 1 323 ? 29.558 0.428 7.431 1.00 66.12 323 PRO A C 1
ATOM 2653 O O . PRO A 1 323 ? 28.430 -0.063 7.472 1.00 66.12 323 PRO A O 1
ATOM 2656 N N . ARG A 1 324 ? 29.932 1.426 8.239 1.00 66.69 324 ARG A N 1
ATOM 2657 C CA . ARG A 1 324 ? 29.009 2.090 9.160 1.00 66.69 324 ARG A CA 1
ATOM 2658 C C . ARG A 1 324 ? 28.028 2.897 8.327 1.00 66.69 324 ARG A C 1
ATOM 2660 O O . ARG A 1 324 ? 28.423 3.837 7.637 1.00 66.69 324 ARG A O 1
ATOM 2667 N N . ILE A 1 325 ? 26.756 2.529 8.395 1.00 75.75 325 ILE A N 1
ATOM 2668 C CA . ILE A 1 325 ? 25.696 3.275 7.731 1.00 75.75 325 ILE A CA 1
ATOM 2669 C C . ILE A 1 325 ? 25.362 4.455 8.641 1.00 75.75 325 ILE A C 1
ATOM 2671 O O . ILE A 1 325 ? 24.838 4.272 9.736 1.00 75.75 325 ILE A O 1
ATOM 2675 N N . SER A 1 326 ? 25.699 5.674 8.220 1.00 81.56 326 SER A N 1
ATOM 2676 C CA . SER A 1 326 ? 25.355 6.860 9.004 1.00 81.56 326 SER A CA 1
ATOM 2677 C C . SER A 1 326 ? 23.833 7.044 9.048 1.00 81.56 326 SER A C 1
ATOM 2679 O O . SER A 1 326 ? 23.127 6.765 8.077 1.00 81.56 326 SER A O 1
ATOM 2681 N N . THR A 1 327 ? 23.297 7.558 10.158 1.00 78.50 327 THR A N 1
ATOM 2682 C CA . THR A 1 327 ? 21.868 7.920 10.245 1.00 78.50 327 THR A CA 1
ATOM 2683 C C . THR A 1 327 ? 21.473 8.927 9.168 1.00 78.50 327 THR A C 1
ATOM 2685 O O . THR A 1 327 ? 20.362 8.852 8.645 1.00 78.50 327 THR A O 1
ATOM 2688 N N . GLY A 1 328 ? 22.402 9.810 8.786 1.00 84.06 328 GLY A N 1
ATOM 2689 C CA . GLY A 1 328 ? 22.251 10.703 7.641 1.00 84.06 328 GLY A CA 1
ATOM 2690 C C . GLY A 1 328 ? 22.012 9.933 6.344 1.00 84.06 328 GLY A C 1
ATOM 2691 O O . GLY A 1 328 ? 21.041 10.211 5.652 1.00 84.06 328 GLY A O 1
ATOM 2692 N N . PHE A 1 329 ? 22.803 8.895 6.060 1.00 84.06 329 PHE A N 1
ATOM 2693 C CA . PHE A 1 329 ? 22.596 8.051 4.881 1.00 84.06 329 PHE A CA 1
ATOM 2694 C C . PHE A 1 329 ? 21.224 7.363 4.886 1.00 84.06 329 PHE A C 1
ATOM 2696 O O . PHE A 1 329 ? 20.551 7.336 3.859 1.00 84.06 329 PHE A O 1
ATOM 2703 N N . VAL A 1 330 ? 20.760 6.854 6.035 1.00 83.88 330 VAL A N 1
ATOM 2704 C CA . VAL A 1 330 ? 19.410 6.266 6.140 1.00 83.88 330 VAL A CA 1
ATOM 2705 C C . VAL A 1 330 ? 18.333 7.311 5.840 1.00 83.88 330 VAL A C 1
ATOM 2707 O O . VAL A 1 330 ? 17.404 7.028 5.089 1.00 83.88 330 VAL A O 1
ATOM 2710 N N . GLN A 1 331 ? 18.456 8.526 6.381 1.00 85.19 331 GLN A N 1
ATOM 2711 C CA . GLN A 1 331 ? 17.511 9.615 6.110 1.00 85.19 331 GLN A CA 1
ATOM 2712 C C . GLN A 1 331 ? 17.525 10.041 4.638 1.00 85.19 331 GLN A C 1
ATOM 2714 O O . GLN A 1 331 ? 16.465 10.305 4.075 1.00 85.19 331 GLN A O 1
ATOM 2719 N N . GLU A 1 332 ? 18.692 10.056 3.995 1.00 87.69 332 GLU A N 1
ATOM 2720 C CA . GLU A 1 332 ? 18.827 10.331 2.562 1.00 87.69 332 GLU A CA 1
ATOM 2721 C C . GLU A 1 332 ? 18.163 9.250 1.712 1.00 87.69 332 GLU A C 1
ATOM 2723 O O . GLU A 1 332 ? 17.396 9.571 0.807 1.00 87.69 332 GLU A O 1
ATOM 2728 N N . MET A 1 333 ? 18.399 7.973 2.029 1.00 85.12 333 MET A N 1
ATOM 2729 C CA . MET A 1 333 ? 17.742 6.856 1.350 1.00 85.12 333 MET A CA 1
ATOM 2730 C C . MET A 1 333 ? 16.228 6.886 1.559 1.00 85.12 333 MET A C 1
ATOM 2732 O O . MET A 1 333 ? 15.488 6.645 0.611 1.00 85.12 333 MET A O 1
ATOM 2736 N N . CYS A 1 334 ? 15.752 7.249 2.753 1.00 85.88 334 CYS A N 1
ATOM 2737 C CA . CYS A 1 334 ? 14.330 7.467 3.012 1.00 85.88 334 CYS A CA 1
ATOM 2738 C C . CYS A 1 334 ? 13.773 8.609 2.157 1.00 85.88 334 CYS A C 1
ATOM 2740 O O . CYS A 1 334 ? 12.732 8.436 1.532 1.00 85.88 334 CYS A O 1
ATOM 2742 N N . LEU A 1 335 ? 14.454 9.758 2.090 1.00 86.62 335 LEU A N 1
ATOM 2743 C CA . LEU A 1 335 ? 14.022 10.885 1.263 1.00 86.62 335 LEU A CA 1
ATOM 2744 C C . LEU A 1 335 ? 13.928 10.472 -0.210 1.00 86.62 335 LEU A C 1
ATOM 2746 O O . LEU A 1 335 ? 12.892 10.693 -0.834 1.00 86.62 335 LEU A O 1
ATOM 2750 N N . ILE A 1 336 ? 14.969 9.822 -0.738 1.00 86.75 336 ILE A N 1
ATOM 2751 C CA . ILE A 1 336 ? 15.001 9.261 -2.096 1.00 86.75 336 ILE A CA 1
ATOM 2752 C C . ILE A 1 336 ? 13.824 8.304 -2.298 1.00 86.75 336 ILE A C 1
ATOM 2754 O O . ILE A 1 336 ? 13.058 8.433 -3.246 1.00 86.75 336 ILE A O 1
ATOM 2758 N N . PHE A 1 337 ? 13.633 7.364 -1.382 1.00 87.31 337 PHE A N 1
ATOM 2759 C CA . PHE A 1 337 ? 12.598 6.348 -1.490 1.00 87.31 337 PHE A CA 1
ATOM 2760 C C . PHE A 1 337 ? 11.179 6.936 -1.455 1.00 87.31 337 PHE A C 1
ATOM 2762 O O . PHE A 1 337 ? 10.354 6.593 -2.297 1.00 87.31 337 PHE A O 1
ATOM 2769 N N . TYR A 1 338 ? 10.875 7.855 -0.535 1.00 86.81 338 TYR A N 1
ATOM 2770 C CA . TYR A 1 338 ? 9.548 8.479 -0.455 1.00 86.81 338 TYR A CA 1
ATOM 2771 C C . TYR A 1 338 ? 9.288 9.458 -1.596 1.00 86.81 338 TYR A C 1
ATOM 2773 O O . TYR A 1 338 ? 8.150 9.593 -2.048 1.00 86.81 338 TYR A O 1
ATOM 2781 N N . THR A 1 339 ? 10.341 10.097 -2.103 1.00 85.31 339 THR A N 1
ATOM 2782 C CA . THR A 1 339 ? 10.271 10.904 -3.320 1.00 85.31 339 THR A CA 1
ATOM 2783 C C . THR A 1 339 ? 9.968 10.014 -4.524 1.00 85.31 339 THR A C 1
ATOM 2785 O O . THR A 1 339 ? 9.046 10.317 -5.271 1.00 85.31 339 THR A O 1
ATOM 2788 N N . TRP A 1 340 ? 10.653 8.877 -4.675 1.00 87.44 340 TRP A N 1
ATOM 2789 C CA . TRP A 1 340 ? 10.374 7.876 -5.711 1.00 87.44 340 TRP A CA 1
ATOM 2790 C C . TRP A 1 340 ? 8.943 7.351 -5.644 1.00 87.44 340 TRP A C 1
ATOM 2792 O O . TRP A 1 340 ? 8.244 7.304 -6.650 1.00 87.44 340 TRP A O 1
ATOM 2802 N N . LEU A 1 341 ? 8.487 6.994 -4.446 1.00 83.69 341 LEU A N 1
ATOM 2803 C CA . LEU A 1 341 ? 7.181 6.386 -4.221 1.00 83.69 341 LEU A CA 1
ATOM 2804 C C . LEU A 1 341 ? 6.023 7.334 -4.576 1.00 83.69 341 LEU A C 1
ATOM 2806 O O . LEU A 1 341 ? 4.923 6.866 -4.861 1.00 83.69 341 LEU A O 1
ATOM 2810 N N . ARG A 1 342 ? 6.274 8.651 -4.593 1.00 75.44 342 ARG A N 1
ATOM 2811 C CA . ARG A 1 342 ? 5.250 9.688 -4.759 1.00 75.44 342 ARG A CA 1
ATOM 2812 C C . ARG A 1 342 ? 5.373 10.529 -6.028 1.00 75.44 342 ARG A C 1
ATOM 2814 O O . ARG A 1 342 ? 4.354 10.864 -6.621 1.00 75.44 342 ARG A O 1
ATOM 2821 N N . LEU A 1 343 ? 6.588 10.903 -6.424 1.00 71.94 343 LEU A N 1
ATOM 2822 C CA . LEU A 1 343 ? 6.850 11.764 -7.584 1.00 71.94 343 LEU A CA 1
ATOM 2823 C C . LEU A 1 343 ? 7.051 10.989 -8.885 1.00 71.94 343 LEU A C 1
ATOM 2825 O O . LEU A 1 343 ? 7.288 11.619 -9.909 1.00 71.94 343 LEU A O 1
ATOM 2829 N N . MET A 1 344 ? 6.970 9.657 -8.877 1.00 63.78 344 MET A N 1
ATOM 2830 C CA . MET A 1 344 ? 6.851 8.875 -10.107 1.00 63.78 344 MET A CA 1
ATOM 2831 C C . MET A 1 344 ? 5.372 8.692 -10.459 1.00 63.78 344 MET A C 1
ATOM 2833 O O . MET A 1 344 ? 4.762 7.714 -10.014 1.00 63.78 344 MET A O 1
ATOM 2837 N N . PRO A 1 345 ? 4.771 9.584 -11.271 1.00 52.56 345 PRO A N 1
ATOM 2838 C CA . PRO A 1 345 ? 3.568 9.228 -11.987 1.00 52.56 345 PRO A CA 1
ATOM 2839 C C . PRO A 1 345 ? 3.971 8.140 -12.979 1.00 52.56 345 PRO A C 1
ATOM 2841 O O . PRO A 1 345 ? 4.679 8.391 -13.955 1.00 52.56 345 PRO A O 1
ATOM 2844 N N . THR A 1 346 ? 3.534 6.907 -12.752 1.00 46.66 346 THR A N 1
ATOM 2845 C CA . THR A 1 346 ? 3.420 5.980 -13.873 1.00 46.66 346 THR A CA 1
ATOM 2846 C C . THR A 1 346 ? 2.272 6.526 -14.694 1.00 46.66 346 THR A C 1
ATOM 2848 O O . THR A 1 346 ? 1.127 6.445 -14.265 1.00 46.66 346 THR A O 1
ATOM 2851 N N . SER A 1 347 ? 2.631 7.230 -15.765 1.00 40.81 347 SER A N 1
ATOM 2852 C CA . SER A 1 347 ? 1.787 7.700 -16.863 1.00 40.81 347 SER A CA 1
ATOM 2853 C C . SER A 1 347 ? 0.358 7.147 -16.846 1.00 40.81 347 SER A C 1
ATOM 2855 O O . SER A 1 347 ? 0.203 5.927 -16.803 1.00 40.81 347 SER A O 1
ATOM 2857 N N . ILE A 1 348 ? -0.613 8.055 -17.015 1.00 46.47 348 ILE A N 1
ATOM 2858 C CA . ILE A 1 348 ? -2.075 7.871 -17.123 1.00 46.47 348 ILE A CA 1
ATOM 2859 C C . ILE A 1 348 ? -2.803 8.370 -15.861 1.00 46.47 348 ILE A C 1
ATOM 2861 O O . ILE A 1 348 ? -3.247 7.598 -15.024 1.00 46.47 348 ILE A O 1
ATOM 2865 N N . THR A 1 349 ? -2.953 9.686 -15.716 1.00 43.03 349 THR A N 1
ATOM 2866 C CA . THR A 1 349 ? -4.019 10.249 -14.860 1.00 43.03 349 THR A CA 1
ATOM 2867 C C . THR A 1 349 ? -5.100 10.965 -15.663 1.00 43.03 349 THR A C 1
ATOM 2869 O O . THR A 1 349 ? -6.228 11.016 -15.191 1.00 43.03 349 THR A O 1
ATOM 2872 N N . ASP A 1 350 ? -4.835 11.363 -16.911 1.00 46.03 350 ASP A N 1
ATOM 2873 C CA . ASP A 1 350 ? -5.874 11.973 -17.757 1.00 46.03 350 ASP A CA 1
ATOM 2874 C C . ASP A 1 350 ? -6.571 10.942 -18.663 1.00 46.03 350 ASP A C 1
ATOM 2876 O O . ASP A 1 350 ? -7.794 10.960 -18.800 1.00 46.03 350 ASP A O 1
ATOM 2880 N N . ASP A 1 351 ? -5.839 9.942 -19.171 1.00 48.56 351 ASP A N 1
ATOM 2881 C CA . ASP A 1 351 ? -6.430 8.870 -19.988 1.00 48.56 351 ASP A CA 1
ATOM 2882 C C . ASP A 1 351 ? -7.252 7.865 -19.155 1.00 48.56 351 ASP A C 1
ATOM 2884 O O . ASP A 1 351 ? -8.133 7.207 -19.693 1.00 48.56 351 ASP A O 1
ATOM 2888 N N . GLU A 1 352 ? -7.027 7.721 -17.843 1.00 51.88 352 GLU A N 1
ATOM 2889 C CA . GLU A 1 352 ? -7.817 6.798 -17.003 1.00 51.88 352 GLU A CA 1
ATOM 2890 C C . GLU A 1 352 ? -9.202 7.361 -16.665 1.00 51.88 352 GLU A C 1
ATOM 2892 O O . GLU A 1 352 ? -10.166 6.602 -16.620 1.00 51.88 352 GLU A O 1
ATOM 2897 N N . LEU A 1 353 ? -9.327 8.678 -16.476 1.00 51.34 353 LEU A N 1
ATOM 2898 C CA . LEU A 1 353 ? -10.623 9.346 -16.317 1.00 51.34 353 LEU A CA 1
ATOM 2899 C C . LEU A 1 353 ? -11.402 9.344 -17.636 1.00 51.34 353 LEU A C 1
ATOM 2901 O O . LEU A 1 353 ? -12.569 8.951 -17.641 1.00 51.34 353 LEU A O 1
ATOM 2905 N N . ALA A 1 354 ? -10.732 9.639 -18.756 1.00 55.56 354 ALA A N 1
ATOM 2906 C CA . ALA A 1 354 ? -11.327 9.519 -20.086 1.00 55.56 354 ALA A CA 1
ATOM 2907 C C . ALA A 1 354 ? -11.749 8.069 -20.394 1.00 55.56 354 ALA A C 1
ATOM 2909 O O . ALA A 1 354 ? -12.846 7.830 -20.891 1.00 55.56 354 ALA A O 1
ATOM 2910 N N . ASN A 1 355 ? -10.940 7.071 -20.024 1.00 55.88 355 ASN A N 1
ATOM 2911 C CA . ASN A 1 355 ? -11.289 5.661 -20.205 1.00 55.88 355 ASN A CA 1
ATOM 2912 C C . ASN A 1 355 ? -12.410 5.185 -19.273 1.00 55.88 355 ASN A C 1
ATOM 2914 O O . ASN A 1 355 ? -13.095 4.232 -19.623 1.00 55.88 355 ASN A O 1
ATOM 2918 N N . VAL A 1 356 ? -12.630 5.809 -18.112 1.00 55.50 356 VAL A N 1
ATOM 2919 C CA . VAL A 1 356 ? -13.782 5.507 -17.241 1.00 55.50 356 VAL A CA 1
ATOM 2920 C C . VAL A 1 356 ? -15.063 6.079 -17.827 1.00 55.50 356 VAL A C 1
ATOM 2922 O O . VAL A 1 356 ? -16.077 5.390 -17.838 1.00 55.50 356 VAL A O 1
ATOM 2925 N N . GLU A 1 357 ? -15.012 7.287 -18.379 1.00 58.59 357 GLU A N 1
ATOM 2926 C CA . GLU A 1 357 ? -16.143 7.896 -19.083 1.00 58.59 357 GLU A CA 1
ATOM 2927 C C . GLU A 1 357 ? -16.487 7.115 -20.371 1.00 58.59 357 GLU A C 1
ATOM 2929 O O . GLU A 1 357 ? -17.653 6.842 -20.672 1.00 58.59 357 GLU A O 1
ATOM 2934 N N . VAL A 1 358 ? -15.465 6.614 -21.074 1.00 60.78 358 VAL A N 1
ATOM 2935 C CA . VAL A 1 358 ? -15.619 5.693 -22.213 1.00 60.78 358 VAL A CA 1
ATOM 2936 C C . VAL A 1 358 ? -16.100 4.301 -21.766 1.00 60.78 358 VAL A C 1
ATOM 2938 O O . VAL A 1 358 ? -16.969 3.711 -22.399 1.00 60.78 358 VAL A O 1
ATOM 2941 N N . ALA A 1 359 ? -15.613 3.758 -20.649 1.00 55.66 359 ALA A N 1
ATOM 2942 C CA . ALA A 1 359 ? -16.054 2.456 -20.137 1.00 55.66 359 ALA A CA 1
ATOM 2943 C C . ALA A 1 359 ? -17.494 2.484 -19.601 1.00 55.66 359 ALA A C 1
ATOM 2945 O O . ALA A 1 359 ? -18.201 1.486 -19.729 1.00 55.66 359 ALA A O 1
ATOM 2946 N N . LEU A 1 360 ? -17.939 3.613 -19.042 1.00 57.50 360 LEU A N 1
ATOM 2947 C CA . LEU A 1 360 ? -19.327 3.838 -18.626 1.00 57.50 360 LEU A CA 1
ATOM 2948 C C . LEU A 1 360 ? -20.270 4.024 -19.826 1.00 57.50 360 LEU A C 1
ATOM 2950 O O . LEU A 1 360 ? -21.451 3.697 -19.721 1.00 57.50 360 LEU A O 1
ATOM 2954 N N . SER A 1 361 ? -19.762 4.493 -20.972 1.00 57.81 361 SER A N 1
ATOM 2955 C CA . SER A 1 361 ? -20.540 4.616 -22.216 1.00 57.81 361 SER A CA 1
ATOM 2956 C C . SER A 1 361 ? -20.546 3.346 -23.082 1.00 57.81 361 SER A C 1
ATOM 2958 O O . SER A 1 361 ? -21.443 3.179 -23.913 1.00 57.81 361 SER A O 1
ATOM 2960 N N . ILE A 1 362 ? -19.627 2.394 -22.868 1.00 54.66 362 ILE A N 1
ATOM 2961 C CA . ILE A 1 362 ? -19.657 1.084 -23.536 1.00 54.66 362 ILE A CA 1
ATOM 2962 C C . ILE A 1 362 ? -20.706 0.178 -22.868 1.00 54.66 362 ILE A C 1
ATOM 2964 O O . ILE A 1 362 ? -20.505 -0.406 -21.806 1.00 54.66 362 ILE A O 1
ATOM 2968 N N . THR A 1 363 ? -21.829 -0.012 -23.557 1.00 49.97 363 THR A N 1
ATOM 2969 C CA . THR A 1 363 ? -23.026 -0.759 -23.124 1.00 49.97 363 THR A CA 1
ATOM 2970 C C . THR A 1 363 ? -22.848 -2.276 -22.941 1.00 49.97 363 THR A C 1
ATOM 2972 O O . THR A 1 363 ? -23.803 -2.958 -22.565 1.00 49.97 363 THR A O 1
ATOM 2975 N N . LYS A 1 364 ? -21.651 -2.842 -23.161 1.00 56.25 364 LYS A N 1
ATOM 2976 C CA . LYS A 1 364 ? -21.386 -4.284 -22.991 1.00 56.25 364 LYS A CA 1
ATOM 2977 C C . LYS A 1 364 ? -20.345 -4.554 -21.891 1.00 56.25 364 LYS A C 1
ATOM 2979 O O . LYS A 1 364 ? -19.142 -4.477 -22.145 1.00 56.25 364 LYS A O 1
ATOM 2984 N N . PRO A 1 365 ? -20.773 -4.975 -20.683 1.00 56.19 365 PRO A N 1
ATOM 2985 C CA . PRO A 1 365 ? -19.887 -5.181 -19.530 1.00 56.19 365 PRO A CA 1
ATOM 2986 C C . PRO A 1 365 ? -18.899 -6.353 -19.682 1.00 56.19 365 PRO A C 1
ATOM 2988 O O . PRO A 1 365 ? -17.987 -6.500 -18.867 1.00 56.19 365 PRO A O 1
ATOM 2991 N N . ALA A 1 366 ? -19.068 -7.207 -20.695 1.00 59.53 366 ALA A N 1
ATOM 2992 C CA . ALA A 1 366 ? -18.195 -8.355 -20.935 1.00 59.53 366 ALA A CA 1
ATOM 2993 C C . ALA A 1 366 ? -16.857 -7.966 -21.592 1.00 59.53 366 ALA A C 1
ATOM 2995 O O . ALA A 1 366 ? -15.820 -8.523 -21.225 1.00 59.53 366 ALA A O 1
ATOM 2996 N N . ASP A 1 367 ? -16.861 -6.982 -22.496 1.00 54.22 367 ASP A N 1
ATOM 2997 C CA . ASP A 1 367 ? -15.672 -6.611 -23.276 1.00 54.22 367 ASP A CA 1
ATOM 2998 C C . ASP A 1 367 ? -14.765 -5.637 -22.509 1.00 54.22 367 ASP A C 1
ATOM 3000 O O . ASP A 1 367 ? -13.545 -5.809 -22.504 1.00 54.22 367 ASP A O 1
ATOM 3004 N N . ALA A 1 368 ? -15.347 -4.721 -21.724 1.00 56.06 368 ALA A N 1
ATOM 3005 C CA . ALA A 1 368 ? -14.606 -3.830 -20.823 1.00 56.06 368 ALA A CA 1
ATOM 3006 C C . ALA A 1 368 ? -13.791 -4.594 -19.752 1.00 56.06 368 ALA A C 1
ATOM 3008 O O . ALA A 1 368 ? -12.727 -4.148 -19.319 1.00 56.06 368 ALA A O 1
ATOM 3009 N N . ARG A 1 369 ? -14.249 -5.790 -19.344 1.00 55.56 369 ARG A N 1
ATOM 3010 C CA . ARG A 1 369 ? -13.557 -6.631 -18.348 1.00 55.56 369 ARG A CA 1
ATOM 3011 C C . ARG A 1 369 ? -12.240 -7.222 -18.849 1.00 55.56 369 ARG A C 1
ATOM 3013 O O . ARG A 1 369 ? -11.356 -7.465 -18.027 1.00 55.56 369 ARG A O 1
ATOM 3020 N N . LYS A 1 370 ? -12.102 -7.501 -20.151 1.00 55.12 370 LYS A N 1
ATOM 3021 C CA . LYS A 1 370 ? -10.874 -8.100 -20.709 1.00 55.12 370 LYS A CA 1
ATOM 3022 C C . LYS A 1 370 ? -9.786 -7.055 -20.951 1.00 55.12 370 LYS A C 1
ATOM 3024 O O . LYS A 1 370 ? -8.620 -7.344 -20.699 1.00 55.12 370 LYS A O 1
ATOM 3029 N N . THR A 1 371 ? -10.153 -5.846 -21.365 1.00 51.94 371 THR A N 1
ATOM 3030 C CA . THR A 1 371 ? -9.209 -4.747 -21.618 1.00 51.94 371 THR A CA 1
ATOM 3031 C C . THR A 1 371 ? -8.706 -4.084 -20.334 1.00 51.94 371 THR A C 1
ATOM 3033 O O . THR A 1 371 ? -7.506 -3.842 -20.221 1.00 51.94 371 THR A O 1
ATOM 3036 N N . ALA A 1 372 ? -9.554 -3.896 -19.315 1.00 53.47 372 ALA A N 1
ATOM 3037 C CA . ALA A 1 372 ? -9.143 -3.278 -18.045 1.00 53.47 372 ALA A CA 1
ATOM 3038 C C . ALA A 1 372 ? -8.141 -4.119 -17.224 1.00 53.47 372 ALA A C 1
ATOM 3040 O O . ALA A 1 372 ? -7.436 -3.596 -16.366 1.00 53.47 372 ALA A O 1
ATOM 3041 N N . ARG A 1 373 ? -8.062 -5.435 -17.468 1.00 53.75 373 ARG A N 1
ATOM 3042 C CA . ARG A 1 373 ? -7.239 -6.363 -16.671 1.00 53.75 373 ARG A CA 1
ATOM 3043 C C . ARG A 1 373 ? -5.791 -6.506 -17.151 1.00 53.75 373 ARG A C 1
ATOM 3045 O O . ARG A 1 373 ? -4.991 -7.094 -16.431 1.00 53.75 373 ARG A O 1
ATOM 3052 N N . SER A 1 374 ? -5.464 -6.030 -18.354 1.00 49.25 374 SER A N 1
ATOM 3053 C CA . SER A 1 374 ? -4.216 -6.405 -19.035 1.00 49.25 374 SER A CA 1
ATOM 3054 C C . SER A 1 374 ? -3.072 -5.405 -18.863 1.00 49.25 374 SER A C 1
ATOM 3056 O O . SER A 1 374 ? -1.931 -5.846 -18.804 1.00 49.25 374 SER A O 1
ATOM 3058 N N . ASN A 1 375 ? -3.332 -4.094 -18.779 1.00 52.91 375 ASN A N 1
ATOM 3059 C CA . ASN A 1 375 ? -2.289 -3.077 -19.002 1.00 52.91 375 ASN A CA 1
ATOM 3060 C C . ASN A 1 375 ? -2.331 -1.883 -18.029 1.00 52.91 375 ASN A C 1
ATOM 3062 O O . ASN A 1 375 ? -1.901 -0.790 -18.391 1.00 52.91 375 ASN A O 1
ATOM 3066 N N . THR A 1 376 ? -2.822 -2.048 -16.798 1.00 57.88 376 THR A N 1
ATOM 3067 C CA . THR A 1 376 ? -2.642 -0.996 -15.787 1.00 57.88 376 THR A CA 1
ATOM 3068 C C . THR A 1 376 ? -1.168 -0.935 -15.398 1.00 57.88 376 THR A C 1
ATOM 3070 O O . THR A 1 376 ? -0.634 -1.816 -14.718 1.00 57.88 376 THR A O 1
ATOM 3073 N N . LEU A 1 377 ? -0.484 0.090 -15.911 1.00 56.31 377 LEU A N 1
ATOM 3074 C CA . LEU A 1 377 ? 0.862 0.470 -15.501 1.00 56.31 377 LEU A CA 1
ATOM 3075 C C . LEU A 1 377 ? 0.863 0.615 -13.977 1.00 56.31 377 LEU A C 1
ATOM 3077 O O . LEU A 1 377 ? 0.182 1.467 -13.415 1.00 56.31 377 LEU A O 1
ATOM 3081 N N . LYS A 1 378 ? 1.570 -0.292 -13.302 1.00 71.56 378 LYS A N 1
ATOM 3082 C CA . LYS A 1 378 ? 1.572 -0.378 -11.842 1.00 71.56 378 LYS A CA 1
ATOM 3083 C C . LYS A 1 378 ? 2.370 0.793 -11.290 1.00 71.56 378 LYS A C 1
ATOM 3085 O O . LYS A 1 378 ? 3.571 0.859 -11.550 1.00 71.56 378 LYS A O 1
ATOM 3090 N N . ARG A 1 379 ? 1.741 1.665 -10.496 1.00 80.44 379 ARG A N 1
ATOM 3091 C CA . ARG A 1 379 ? 2.457 2.712 -9.751 1.00 80.44 379 ARG A CA 1
ATOM 3092 C C . ARG A 1 379 ? 3.564 2.060 -8.908 1.00 80.44 379 ARG A C 1
ATOM 3094 O O . ARG A 1 379 ? 3.392 0.909 -8.495 1.00 80.44 379 ARG A O 1
ATOM 3101 N N . PRO A 1 380 ? 4.673 2.754 -8.579 1.00 85.62 380 PRO A N 1
ATOM 3102 C CA . PRO A 1 380 ? 5.709 2.191 -7.709 1.00 85.62 380 PRO A CA 1
ATOM 3103 C C . PRO A 1 380 ? 5.118 1.613 -6.417 1.00 85.62 380 PRO A C 1
ATOM 3105 O O . PRO A 1 380 ? 5.501 0.533 -5.965 1.00 85.62 380 PRO A O 1
ATOM 3108 N N . ILE A 1 381 ? 4.105 2.299 -5.876 1.00 88.19 381 ILE A N 1
ATOM 3109 C CA . ILE A 1 381 ? 3.372 1.847 -4.700 1.00 88.19 381 ILE A CA 1
ATOM 3110 C C . ILE A 1 381 ? 2.598 0.547 -4.931 1.00 88.19 381 ILE A C 1
ATOM 3112 O O . ILE A 1 381 ? 2.573 -0.297 -4.044 1.00 88.19 381 ILE A O 1
ATOM 3116 N N . ASP A 1 382 ? 2.035 0.325 -6.120 1.00 89.19 382 ASP A N 1
ATOM 3117 C CA . ASP A 1 382 ? 1.364 -0.928 -6.473 1.00 89.19 382 ASP A CA 1
ATOM 3118 C C . ASP A 1 382 ? 2.359 -2.077 -6.603 1.00 89.19 382 ASP A C 1
ATOM 3120 O O . ASP A 1 382 ? 2.048 -3.205 -6.229 1.00 89.19 382 ASP A O 1
ATOM 3124 N N . ILE A 1 383 ? 3.554 -1.819 -7.142 1.00 87.56 383 ILE A N 1
ATOM 3125 C CA . ILE A 1 383 ? 4.617 -2.827 -7.241 1.00 87.56 383 ILE A CA 1
ATOM 3126 C C . ILE A 1 383 ? 5.039 -3.248 -5.832 1.00 87.56 383 ILE A C 1
ATOM 3128 O O . ILE A 1 383 ? 4.991 -4.437 -5.508 1.00 87.56 383 ILE A O 1
ATOM 3132 N N . MET A 1 384 ? 5.362 -2.272 -4.978 1.00 88.69 384 MET A N 1
ATOM 3133 C CA . MET A 1 384 ? 5.743 -2.515 -3.586 1.00 88.69 384 MET A CA 1
ATOM 3134 C C . MET A 1 384 ? 4.617 -3.183 -2.800 1.00 88.69 384 MET A C 1
ATOM 3136 O O . MET A 1 384 ? 4.861 -4.152 -2.090 1.00 88.69 384 MET A O 1
ATOM 3140 N N . PHE A 1 385 ? 3.373 -2.733 -2.957 1.00 92.81 385 PHE A N 1
ATOM 3141 C CA . PHE A 1 385 ? 2.218 -3.331 -2.297 1.00 92.81 385 PHE A CA 1
ATOM 3142 C C . PHE A 1 385 ? 1.981 -4.770 -2.761 1.00 92.81 385 PHE A C 1
ATOM 3144 O O . PHE A 1 385 ? 1.738 -5.649 -1.940 1.00 92.81 385 PHE A O 1
ATOM 3151 N N . ASN A 1 386 ? 2.082 -5.061 -4.058 1.00 90.31 386 ASN A N 1
ATOM 3152 C CA . ASN A 1 386 ? 1.936 -6.429 -4.560 1.00 90.31 386 ASN A CA 1
ATOM 3153 C C . ASN A 1 386 ? 3.048 -7.355 -4.048 1.00 90.31 386 ASN A C 1
ATOM 3155 O O . ASN A 1 386 ? 2.799 -8.543 -3.862 1.00 90.31 386 ASN A O 1
ATOM 3159 N N . TRP A 1 387 ? 4.247 -6.821 -3.807 1.00 89.12 387 TRP A N 1
ATOM 3160 C CA . TRP A 1 387 ? 5.374 -7.579 -3.267 1.00 89.12 387 TRP A CA 1
ATOM 3161 C C . TRP A 1 387 ? 5.300 -7.772 -1.744 1.00 89.12 387 TRP A C 1
ATOM 3163 O O . TRP A 1 387 ? 5.554 -8.868 -1.253 1.00 89.12 387 TRP A O 1
ATOM 3173 N N . LEU A 1 388 ? 4.908 -6.734 -1.000 1.00 91.00 388 LEU A N 1
ATOM 3174 C CA . LEU A 1 388 ? 4.893 -6.723 0.466 1.00 91.00 388 LEU A CA 1
ATOM 3175 C C . LEU A 1 388 ? 3.566 -7.196 1.073 1.00 91.00 388 LEU A C 1
ATOM 3177 O O . LEU A 1 388 ? 3.568 -7.799 2.144 1.00 91.00 388 LEU A O 1
ATOM 3181 N N . SER A 1 389 ? 2.425 -6.973 0.412 1.00 92.56 389 SER A N 1
ATOM 3182 C CA . SER A 1 389 ? 1.117 -7.402 0.936 1.00 92.56 389 SER A CA 1
ATOM 3183 C C . SER A 1 389 ? 1.026 -8.907 1.200 1.00 92.56 389 SER A C 1
ATOM 3185 O O . SER A 1 389 ? 0.444 -9.259 2.223 1.00 92.56 389 SER A O 1
ATOM 3187 N N . PRO A 1 390 ? 1.611 -9.818 0.388 1.00 90.44 390 PRO A N 1
ATOM 3188 C CA . PRO A 1 390 ? 1.644 -11.234 0.729 1.00 90.44 390 PRO A CA 1
ATOM 3189 C C . PRO A 1 390 ? 2.423 -11.509 2.013 1.00 90.44 390 PRO A C 1
ATOM 3191 O O . PRO A 1 390 ? 2.043 -12.423 2.725 1.00 90.44 390 PRO A O 1
ATOM 3194 N N . MET A 1 391 ? 3.460 -10.729 2.342 1.00 87.94 391 MET A N 1
ATOM 3195 C CA . MET A 1 391 ? 4.214 -10.896 3.591 1.00 87.94 391 MET A CA 1
ATOM 3196 C C . MET A 1 391 ? 3.395 -10.455 4.803 1.00 87.94 391 MET A C 1
ATOM 3198 O O . MET A 1 391 ? 3.317 -11.196 5.777 1.00 87.94 391 MET A O 1
ATOM 3202 N N . ALA A 1 392 ? 2.741 -9.289 4.740 1.00 90.06 392 ALA A N 1
ATOM 3203 C CA . ALA A 1 392 ? 1.862 -8.832 5.821 1.00 90.06 392 ALA A CA 1
ATOM 3204 C C . ALA A 1 392 ? 0.671 -9.771 6.016 1.00 90.06 392 ALA A C 1
ATOM 3206 O O . ALA A 1 392 ? 0.341 -10.138 7.141 1.00 90.06 392 ALA A O 1
ATOM 3207 N N . LEU A 1 393 ? 0.071 -10.217 4.910 1.00 89.31 393 LEU A N 1
ATOM 3208 C CA . LEU A 1 393 ? -0.976 -11.223 4.953 1.00 89.31 393 LEU A CA 1
ATOM 3209 C C . LEU A 1 393 ? -0.441 -12.552 5.459 1.00 89.31 393 LEU A C 1
ATOM 3211 O O . LEU A 1 393 ? -1.104 -13.137 6.279 1.00 89.31 393 LEU A O 1
ATOM 3215 N N . MET A 1 394 ? 0.741 -13.029 5.070 1.00 86.06 394 MET A N 1
ATOM 3216 C CA . MET A 1 394 ? 1.308 -14.281 5.589 1.00 86.06 394 MET A CA 1
ATOM 3217 C C . MET A 1 394 ? 1.592 -14.203 7.094 1.00 86.06 394 MET A C 1
ATOM 3219 O O . MET A 1 394 ? 1.271 -15.140 7.822 1.00 86.06 394 MET A O 1
ATOM 3223 N N . ALA A 1 395 ? 2.131 -13.074 7.563 1.00 85.81 395 ALA A N 1
ATOM 3224 C CA . ALA A 1 395 ? 2.361 -12.819 8.980 1.00 85.81 395 ALA A CA 1
ATOM 3225 C C . ALA A 1 395 ? 1.043 -12.875 9.769 1.00 85.81 395 ALA A C 1
ATOM 3227 O O . ALA A 1 395 ? 0.954 -13.595 10.762 1.00 85.81 395 ALA A O 1
ATOM 3228 N N . MET A 1 396 ? -0.007 -12.224 9.255 1.00 83.50 396 MET A N 1
ATOM 3229 C CA . MET A 1 396 ? -1.364 -12.298 9.805 1.00 83.50 396 MET A CA 1
ATOM 3230 C C . MET A 1 396 ? -1.995 -13.693 9.623 1.00 83.50 396 MET A C 1
ATOM 3232 O O . MET A 1 396 ? -2.706 -14.178 10.496 1.00 83.50 396 MET A O 1
ATOM 3236 N N . ASN A 1 397 ? -1.718 -14.380 8.514 1.00 68.75 397 ASN A N 1
ATOM 3237 C CA . ASN A 1 397 ? -2.341 -15.638 8.096 1.00 68.75 397 ASN A CA 1
ATOM 3238 C C . ASN A 1 397 ? -1.857 -16.851 8.886 1.00 68.75 397 ASN A C 1
ATOM 3240 O O . ASN A 1 397 ? -2.509 -17.888 8.814 1.00 68.75 397 ASN A O 1
ATOM 3244 N N . SER A 1 398 ? -0.828 -16.708 9.724 1.00 56.12 398 SER A N 1
ATOM 3245 C CA . SER A 1 398 ? -0.621 -17.629 10.850 1.00 56.12 398 SER A CA 1
ATOM 3246 C C . SER A 1 398 ? -1.895 -17.790 11.710 1.00 56.12 398 SER A C 1
ATOM 3248 O O . SER A 1 398 ? -2.075 -18.818 12.354 1.00 56.12 398 SER A O 1
ATOM 3250 N N . THR A 1 399 ? -2.828 -16.827 11.629 1.00 47.06 399 THR A N 1
ATOM 3251 C CA . THR A 1 399 ? -4.160 -16.832 12.262 1.00 47.06 399 THR A CA 1
ATOM 3252 C C . THR A 1 399 ? -5.329 -16.771 11.257 1.00 47.06 399 THR A C 1
ATOM 3254 O O . THR A 1 399 ? -6.413 -17.270 11.543 1.00 47.06 399 THR A O 1
ATOM 3257 N N . ALA A 1 400 ? -5.140 -16.251 10.034 1.00 43.72 400 ALA A N 1
ATOM 3258 C CA . ALA A 1 400 ? -6.204 -16.165 9.013 1.00 43.72 400 ALA A CA 1
ATOM 3259 C C . ALA A 1 400 ? -6.642 -17.503 8.385 1.00 43.72 400 ALA A C 1
ATOM 3261 O O . ALA A 1 400 ? -7.574 -17.518 7.575 1.00 43.72 400 ALA A O 1
ATOM 3262 N N . PHE A 1 401 ? -6.063 -18.631 8.809 1.00 47.22 401 PHE A N 1
ATOM 3263 C CA . PHE A 1 401 ? -6.681 -19.949 8.626 1.00 47.22 401 PHE A CA 1
ATOM 3264 C C . PHE A 1 401 ? -8.163 -19.975 9.067 1.00 47.22 401 PHE A C 1
ATOM 3266 O O . PHE A 1 401 ? -8.948 -20.762 8.545 1.00 47.22 401 PHE A O 1
ATOM 3273 N N . LEU A 1 402 ? -8.571 -19.059 9.951 1.00 48.84 402 LEU A N 1
ATOM 3274 C CA . LEU A 1 402 ? -9.934 -18.913 10.463 1.00 48.84 402 LEU A CA 1
ATOM 3275 C C . LEU A 1 402 ? -10.940 -18.293 9.492 1.00 48.84 402 LEU A C 1
ATOM 3277 O O . LEU A 1 402 ? -12.094 -18.710 9.469 1.00 48.84 402 LEU A O 1
ATOM 3281 N N . LYS A 1 403 ? -10.525 -17.315 8.676 1.00 48.66 403 LYS A N 1
ATOM 3282 C CA . LYS A 1 403 ? -11.448 -16.584 7.788 1.00 48.66 403 LYS A CA 1
ATOM 3283 C C . LYS A 1 403 ? -11.798 -17.397 6.535 1.00 48.66 403 LYS A C 1
ATOM 3285 O O . LYS A 1 403 ? -12.897 -17.2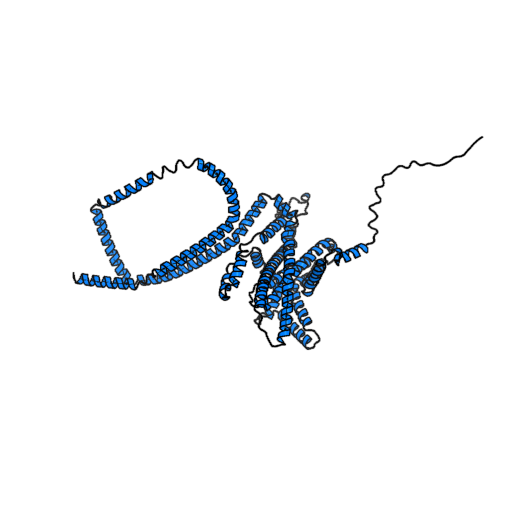56 6.014 1.00 48.66 403 LYS A O 1
ATOM 3290 N N . SER A 1 404 ? -10.900 -18.281 6.078 1.00 49.34 404 SER A N 1
ATOM 3291 C CA . SER A 1 404 ? -11.209 -19.212 4.975 1.00 49.34 404 SER A CA 1
ATOM 3292 C C . SER A 1 404 ? -12.146 -20.347 5.405 1.00 49.34 404 SER A C 1
ATOM 3294 O O . SER A 1 404 ? -13.013 -20.750 4.637 1.00 49.34 404 SER A O 1
ATOM 3296 N N . ALA A 1 405 ? -12.051 -20.786 6.665 1.00 47.03 405 ALA A N 1
ATOM 3297 C CA . ALA A 1 405 ? -12.859 -21.878 7.202 1.00 47.03 405 ALA A CA 1
ATOM 3298 C C . ALA A 1 405 ? -14.340 -21.513 7.428 1.00 47.03 405 ALA A C 1
ATOM 3300 O O . ALA A 1 405 ? -15.155 -22.411 7.607 1.00 47.03 405 ALA A O 1
ATOM 3301 N N . SER A 1 406 ? -14.707 -20.223 7.431 1.00 47.78 406 SER A N 1
ATOM 3302 C CA . SER A 1 406 ? -16.109 -19.814 7.610 1.00 47.78 406 SER A CA 1
ATOM 3303 C C . SER A 1 406 ? -16.913 -19.738 6.309 1.00 47.78 406 SER A C 1
ATOM 3305 O O . SER A 1 406 ? -18.131 -19.621 6.390 1.00 47.78 406 SER A O 1
ATOM 3307 N N . ASN A 1 407 ? -16.264 -19.735 5.137 1.00 50.81 407 ASN A N 1
ATOM 3308 C CA . ASN A 1 407 ? -16.936 -19.545 3.843 1.00 50.81 407 ASN A CA 1
ATOM 3309 C C . ASN A 1 407 ? -16.779 -20.724 2.872 1.00 50.81 407 ASN A C 1
ATOM 3311 O O . ASN A 1 407 ? -17.595 -20.831 1.963 1.00 50.81 407 ASN A O 1
ATOM 3315 N N . ASP A 1 408 ? -15.785 -21.599 3.058 1.00 49.75 408 ASP A N 1
ATOM 3316 C CA . ASP A 1 408 ? -15.621 -22.814 2.254 1.00 49.75 408 ASP A CA 1
ATOM 3317 C C . ASP A 1 408 ? -15.764 -24.063 3.139 1.00 49.75 408 ASP A C 1
ATOM 3319 O O . ASP A 1 408 ? -14.905 -24.355 3.970 1.00 49.75 408 ASP A O 1
ATOM 3323 N N . ASP A 1 409 ? -16.818 -24.853 2.907 1.00 54.94 409 ASP A N 1
ATOM 3324 C CA . ASP A 1 409 ? -17.072 -26.153 3.562 1.00 54.94 409 ASP A CA 1
ATOM 3325 C C . ASP A 1 409 ? -16.019 -27.237 3.216 1.00 54.94 409 ASP A C 1
ATOM 3327 O O . ASP A 1 409 ? -16.098 -28.379 3.676 1.00 54.94 409 ASP A O 1
ATOM 3331 N N . SER A 1 410 ? -14.999 -26.927 2.407 1.00 50.25 410 SER A N 1
ATOM 3332 C CA . SER A 1 410 ? -14.037 -27.915 1.917 1.00 50.25 410 SER A CA 1
ATOM 3333 C C . SER A 1 410 ? -12.676 -27.887 2.637 1.00 50.25 410 SER A C 1
ATOM 3335 O O . SER A 1 410 ? -11.744 -27.197 2.234 1.00 50.25 410 SER A O 1
ATOM 3337 N N . LYS A 1 411 ? -12.551 -28.790 3.621 1.00 49.69 411 LYS A N 1
ATOM 3338 C CA . LYS A 1 411 ? -11.379 -29.648 3.937 1.00 49.69 411 LYS A CA 1
ATOM 3339 C C . LYS A 1 411 ? -10.135 -29.105 4.663 1.00 49.69 411 LYS A C 1
ATOM 3341 O O . LYS A 1 411 ? -9.190 -29.874 4.820 1.00 49.69 411 LYS A O 1
ATOM 3346 N N . ALA A 1 412 ? -10.123 -27.894 5.209 1.00 48.00 412 ALA A N 1
ATOM 3347 C CA . ALA A 1 412 ? -9.045 -27.496 6.128 1.00 48.00 412 ALA A CA 1
ATOM 3348 C C . ALA A 1 412 ? -9.584 -26.765 7.365 1.00 48.00 412 ALA A C 1
ATOM 3350 O O . ALA A 1 412 ? -9.330 -25.574 7.551 1.00 48.00 412 ALA A O 1
ATOM 3351 N N . SER A 1 413 ? -10.339 -27.466 8.223 1.00 52.03 413 SER A N 1
ATOM 3352 C CA . SER A 1 413 ? -10.668 -26.918 9.539 1.00 52.03 413 SER A CA 1
ATOM 3353 C C . SER A 1 413 ? -9.403 -26.929 10.398 1.00 52.03 413 SER A C 1
ATOM 3355 O O . SER A 1 413 ? -8.821 -27.965 10.715 1.00 52.03 413 SER A O 1
ATOM 3357 N N . THR A 1 414 ? -8.906 -25.742 10.723 1.00 68.25 414 THR A N 1
ATOM 3358 C CA . THR A 1 414 ? -7.902 -25.613 11.778 1.00 68.25 414 THR A CA 1
ATOM 3359 C C . THR A 1 414 ? -8.591 -25.753 13.130 1.00 68.25 414 THR A C 1
ATOM 3361 O O . THR A 1 414 ? -9.750 -25.367 13.274 1.00 68.25 414 THR A O 1
ATOM 3364 N N . PHE A 1 415 ? -7.875 -26.258 14.140 1.00 77.50 415 PHE A N 1
ATOM 3365 C CA . PHE A 1 415 ? -8.394 -26.422 15.506 1.00 77.50 415 PHE A CA 1
ATOM 3366 C C . PHE A 1 415 ? -9.139 -25.176 16.010 1.00 77.50 415 PHE A C 1
ATOM 3368 O O . PHE A 1 415 ? -10.222 -25.279 16.576 1.00 77.50 415 PHE A O 1
ATOM 3375 N N . PHE A 1 416 ? -8.600 -23.982 15.753 1.00 71.88 416 PHE A N 1
ATOM 3376 C CA . PHE A 1 416 ? -9.223 -22.743 16.207 1.00 71.88 416 PHE A CA 1
ATOM 3377 C C . PHE A 1 416 ? -10.487 -22.385 15.404 1.00 71.88 416 PHE A C 1
ATOM 3379 O O . PHE A 1 416 ? -11.404 -21.811 15.979 1.00 71.88 416 PHE A O 1
ATOM 3386 N N . ALA A 1 417 ? -10.609 -22.770 14.127 1.00 78.19 417 ALA A N 1
ATOM 3387 C CA . ALA A 1 417 ? -11.852 -22.589 13.368 1.00 78.19 417 ALA A CA 1
ATOM 3388 C C . ALA A 1 417 ? -12.970 -23.460 13.947 1.00 78.19 417 ALA A C 1
ATOM 3390 O O . ALA A 1 417 ? -14.092 -22.990 14.126 1.00 78.19 417 ALA A O 1
ATOM 3391 N N . ASP A 1 418 ? -12.637 -24.697 14.322 1.00 83.00 418 ASP A N 1
ATOM 3392 C CA . ASP A 1 418 ? -13.568 -25.595 15.003 1.00 83.00 418 ASP A CA 1
ATOM 3393 C C . ASP A 1 418 ? -13.952 -25.065 16.391 1.00 83.00 418 ASP A C 1
ATOM 3395 O O . ASP A 1 418 ? -15.128 -25.104 16.758 1.00 83.00 418 ASP A O 1
ATOM 3399 N N . VAL A 1 419 ? -12.998 -24.509 17.149 1.00 84.94 419 VAL A N 1
ATOM 3400 C CA . VAL A 1 419 ? -13.282 -23.832 18.427 1.00 84.94 419 VAL A CA 1
ATOM 3401 C C . VAL A 1 419 ? -14.194 -22.624 18.213 1.00 84.94 419 VAL A C 1
ATO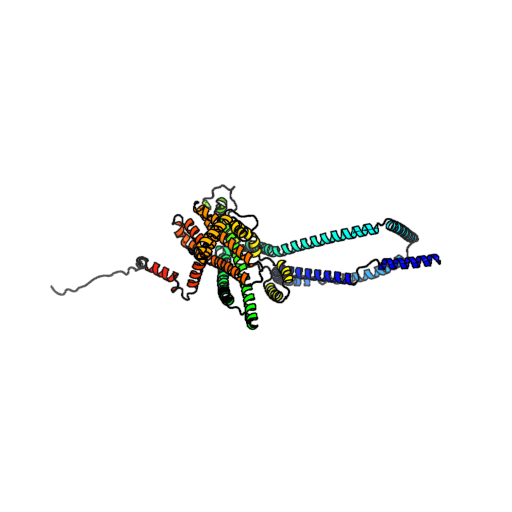M 3403 O O . VAL A 1 419 ? -15.179 -22.488 18.932 1.00 84.94 419 VAL A O 1
ATOM 3406 N N . LEU A 1 420 ? -13.928 -21.782 17.211 1.00 84.75 420 LEU A N 1
ATOM 3407 C CA . LEU A 1 420 ? -14.732 -20.595 16.916 1.00 84.75 420 LEU A CA 1
ATOM 3408 C C . LEU A 1 420 ? -16.147 -20.970 16.460 1.00 84.75 420 LEU A C 1
ATOM 3410 O O . LEU A 1 420 ? -17.110 -20.324 16.864 1.00 84.75 420 LEU A O 1
ATOM 3414 N N . LYS A 1 421 ? -16.289 -22.047 15.676 1.00 87.31 421 LYS A N 1
ATOM 3415 C CA . LYS A 1 421 ? -17.585 -22.598 15.261 1.00 87.31 421 LYS A CA 1
ATOM 3416 C C . LYS A 1 421 ? -18.376 -23.105 16.466 1.00 87.31 421 LYS A C 1
ATOM 3418 O O . LYS A 1 421 ? -19.515 -22.687 16.650 1.00 87.31 421 LYS A O 1
ATOM 3423 N N . LYS A 1 422 ? -17.758 -23.925 17.328 1.00 91.19 422 LYS A N 1
ATOM 3424 C CA . LYS A 1 422 ? -18.373 -24.417 18.578 1.00 91.19 422 LYS A CA 1
ATOM 3425 C C . LYS A 1 422 ? -18.756 -23.274 19.518 1.00 91.19 422 LYS A C 1
ATOM 3427 O O . LYS A 1 422 ? -19.829 -23.279 20.118 1.00 91.19 422 LYS A O 1
ATOM 3432 N N . PHE A 1 423 ? -17.894 -22.271 19.619 1.00 88.69 423 PHE A N 1
ATOM 3433 C CA . PHE A 1 423 ? -18.146 -21.087 20.420 1.00 88.69 423 PHE A CA 1
ATOM 3434 C C . PHE A 1 423 ? -19.304 -20.258 19.849 1.00 88.69 423 PHE A C 1
ATOM 3436 O O . PHE A 1 423 ? -20.214 -19.904 20.590 1.00 88.69 423 PHE A O 1
ATOM 3443 N N . SER A 1 424 ? -19.350 -20.038 18.531 1.00 89.19 424 SER A N 1
ATOM 3444 C CA . SER A 1 424 ? -20.470 -19.358 17.867 1.00 89.19 424 SER A CA 1
ATOM 3445 C C . SER A 1 424 ? -21.794 -20.091 18.084 1.00 89.19 424 SER A C 1
ATOM 3447 O O . SER A 1 424 ? -22.791 -19.439 18.386 1.00 89.19 424 SER A O 1
ATOM 3449 N N . THR A 1 425 ? -21.812 -21.429 18.012 1.00 91.62 425 THR A N 1
ATOM 3450 C CA . THR A 1 425 ? -23.021 -22.221 18.306 1.00 91.62 425 THR A CA 1
ATOM 3451 C C . THR A 1 425 ? -23.453 -22.113 19.770 1.00 91.62 425 THR A C 1
ATOM 3453 O O . THR A 1 425 ? -24.645 -22.045 20.055 1.00 91.62 425 THR A O 1
ATOM 3456 N N . LEU A 1 426 ? -22.504 -22.024 20.712 1.00 92.94 426 LEU A N 1
ATOM 3457 C CA . LEU A 1 426 ? -22.815 -21.780 22.124 1.00 92.94 426 LEU A CA 1
ATOM 3458 C C . LEU A 1 426 ? -23.429 -20.387 22.307 1.00 92.94 426 LEU A C 1
ATOM 3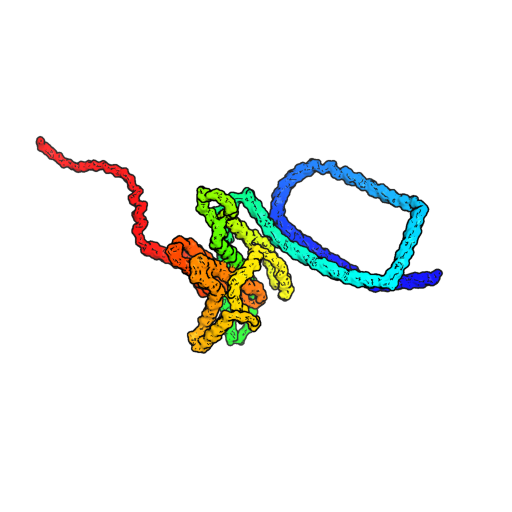460 O O . LEU A 1 426 ? -24.449 -20.244 22.977 1.00 92.94 426 LEU A O 1
ATOM 3464 N N . LEU A 1 427 ? -22.855 -19.363 21.670 1.00 91.06 427 LEU A N 1
ATOM 3465 C CA . LEU A 1 427 ? -23.414 -18.014 21.715 1.00 91.06 427 LEU A CA 1
ATOM 3466 C C . LEU A 1 427 ? -24.797 -17.932 21.057 1.00 91.06 427 LEU A C 1
ATOM 3468 O O . LEU A 1 427 ? -25.629 -17.156 21.510 1.00 91.06 427 LEU A O 1
ATOM 3472 N N . GLU A 1 428 ? -25.068 -18.713 20.010 1.00 91.44 428 GLU A N 1
ATOM 3473 C CA . GLU A 1 428 ? -26.410 -18.821 19.419 1.00 91.44 428 GLU A CA 1
ATOM 3474 C C . GLU A 1 428 ? -27.418 -19.374 20.406 1.00 91.44 428 GLU A C 1
ATOM 3476 O O . GLU A 1 428 ? -28.513 -18.828 20.520 1.00 91.44 428 GLU A O 1
ATOM 3481 N N . LEU A 1 429 ? -27.027 -20.391 21.169 1.00 94.44 429 LEU A N 1
ATOM 3482 C CA . LEU A 1 429 ? -27.859 -20.942 22.226 1.00 94.44 429 LEU A CA 1
ATOM 3483 C C . LEU A 1 429 ? -28.112 -19.914 23.344 1.00 94.44 429 LEU A C 1
ATOM 3485 O O . LEU A 1 429 ? -29.236 -19.826 23.829 1.00 94.44 429 LEU A O 1
ATOM 3489 N N . LEU A 1 430 ? -27.120 -19.082 23.695 1.00 91.38 430 LEU A N 1
ATOM 3490 C CA . LEU A 1 430 ? -27.284 -17.979 24.659 1.00 91.38 430 LEU A CA 1
ATOM 3491 C C . LEU A 1 430 ? -28.176 -16.839 24.146 1.00 91.38 430 LEU A C 1
ATOM 3493 O O . LEU A 1 430 ? -28.915 -16.226 24.917 1.00 91.38 430 LEU A O 1
ATOM 3497 N N . VAL A 1 431 ? -28.114 -16.536 22.848 1.00 93.00 431 VAL A N 1
ATOM 3498 C CA . VAL A 1 431 ? -29.025 -15.564 22.223 1.00 93.00 431 VAL A CA 1
ATOM 3499 C C . VAL A 1 431 ? -30.441 -16.131 22.164 1.00 93.00 431 VAL A C 1
ATOM 3501 O O . VAL A 1 431 ? -31.401 -15.427 22.472 1.00 93.00 431 VAL A O 1
ATOM 3504 N N . TRP A 1 432 ? -30.582 -17.415 21.825 1.00 93.75 432 TRP A N 1
ATOM 3505 C CA . TRP A 1 432 ? -31.870 -18.104 21.785 1.00 93.75 432 TRP A CA 1
ATOM 3506 C C . TRP A 1 432 ? -32.525 -18.177 23.168 1.00 93.75 432 TRP A C 1
ATOM 3508 O O . TRP A 1 432 ? -33.718 -17.906 23.296 1.00 93.75 432 TRP A O 1
ATOM 3518 N N . SER A 1 433 ? -31.738 -18.421 24.221 1.00 94.00 433 SER A N 1
ATOM 3519 C CA . SER A 1 433 ? -32.208 -18.381 25.611 1.00 94.00 433 SER A CA 1
ATOM 3520 C C . SER A 1 433 ? -32.452 -16.964 26.149 1.00 94.00 433 SER A C 1
ATOM 3522 O O . SER A 1 433 ? -32.814 -16.813 27.314 1.00 94.00 433 SER A O 1
ATOM 3524 N N . ARG A 1 434 ? -32.278 -15.920 25.319 1.00 92.25 434 ARG A N 1
ATOM 3525 C CA . ARG A 1 434 ? -32.394 -14.491 25.670 1.00 92.25 434 ARG A CA 1
ATOM 3526 C C . ARG A 1 434 ? -31.458 -14.026 26.789 1.00 92.25 434 ARG A C 1
ATOM 3528 O O . ARG A 1 434 ? -31.627 -12.920 27.296 1.00 92.25 434 ARG A O 1
ATOM 3535 N N . LEU A 1 435 ? -30.446 -14.817 27.145 1.00 92.94 435 LEU A N 1
ATOM 3536 C CA . LEU A 1 435 ? -29.411 -14.407 28.098 1.00 92.94 435 LEU A CA 1
ATOM 3537 C C . LEU A 1 435 ? -28.487 -13.337 27.506 1.00 92.94 435 LEU A C 1
ATOM 3539 O O . LEU A 1 435 ? -27.822 -12.612 28.239 1.00 92.94 435 LEU A O 1
ATOM 3543 N N . MET A 1 436 ? -28.436 -13.246 26.176 1.00 94.31 436 MET A N 1
ATOM 3544 C CA . MET A 1 436 ? -27.521 -12.372 25.459 1.00 94.31 436 MET A CA 1
ATOM 3545 C C . MET A 1 436 ? -28.211 -11.738 24.248 1.00 94.31 436 MET A C 1
ATOM 3547 O O . MET A 1 436 ? -28.971 -12.398 23.541 1.00 94.31 436 MET A O 1
ATOM 3551 N N . SER A 1 437 ? -27.944 -10.459 23.970 1.00 94.25 437 SER A N 1
ATOM 3552 C CA . SER A 1 437 ? -28.452 -9.823 22.750 1.00 94.25 437 SER A CA 1
ATOM 3553 C C . SER A 1 437 ? -27.681 -10.307 21.515 1.00 94.25 437 SER A C 1
ATOM 3555 O O . SER A 1 437 ? -26.487 -10.614 21.583 1.00 94.25 437 SER A O 1
ATOM 3557 N N . SER A 1 438 ? -28.340 -10.326 20.352 1.00 89.06 438 SER A N 1
ATOM 3558 C CA . SER A 1 438 ? -27.685 -10.638 19.070 1.00 89.06 438 SER A CA 1
ATOM 3559 C C . SER A 1 438 ? -26.547 -9.663 18.750 1.00 89.06 438 SER A C 1
ATOM 3561 O O . SER A 1 438 ? -25.493 -10.077 18.276 1.00 89.06 438 SER A O 1
ATOM 3563 N N . SER A 1 439 ? -26.714 -8.384 19.097 1.00 88.19 439 SER A N 1
ATOM 3564 C CA . SER A 1 439 ? -25.680 -7.358 18.938 1.00 88.19 439 SER A CA 1
ATOM 3565 C C . SER A 1 439 ? -24.430 -7.648 19.771 1.00 88.19 439 SER A C 1
ATOM 3567 O O . SER A 1 439 ? -23.314 -7.453 19.292 1.00 88.19 439 SER A O 1
ATOM 3569 N N . PHE A 1 440 ? -24.597 -8.150 20.998 1.00 88.50 440 PHE A N 1
ATOM 3570 C CA . PHE A 1 440 ? -23.474 -8.515 21.854 1.00 88.50 440 PHE A CA 1
ATOM 3571 C C . PHE A 1 440 ? -22.788 -9.797 21.366 1.00 88.50 440 PHE A C 1
ATOM 3573 O O . PHE A 1 440 ? -21.561 -9.853 21.385 1.00 88.50 440 PHE A O 1
ATOM 3580 N N . LYS A 1 441 ? -23.539 -10.784 20.839 1.00 91.38 441 LYS A N 1
ATOM 3581 C CA . LYS A 1 441 ? -22.955 -11.948 20.137 1.00 91.38 441 LYS A CA 1
ATOM 3582 C C . LYS A 1 441 ? -22.037 -11.494 19.010 1.00 91.38 441 LYS A C 1
ATOM 3584 O O . LYS A 1 441 ? -20.884 -11.908 18.961 1.00 91.38 441 LYS A O 1
ATOM 3589 N N . GLU A 1 442 ? -22.557 -10.678 18.095 1.00 87.81 442 GLU A N 1
ATOM 3590 C CA . GLU A 1 442 ? -21.799 -10.205 16.937 1.00 87.81 442 GLU A CA 1
ATOM 3591 C C . GLU A 1 442 ? -20.566 -9.428 17.379 1.00 87.81 442 GLU A C 1
ATOM 3593 O O . GLU A 1 442 ? -19.470 -9.705 16.895 1.00 87.81 442 GLU A O 1
ATOM 3598 N N . TRP A 1 443 ? -20.713 -8.525 18.351 1.00 88.38 443 TRP A N 1
ATOM 3599 C CA . TRP A 1 443 ? -19.586 -7.806 18.935 1.00 88.38 443 TRP A CA 1
ATOM 3600 C C . TRP A 1 443 ? -18.521 -8.769 19.474 1.00 88.38 443 TRP A C 1
ATOM 3602 O O . TRP A 1 443 ? -17.366 -8.670 19.073 1.00 88.38 443 TRP A O 1
ATOM 3612 N N . LEU A 1 444 ? -18.911 -9.753 20.288 1.00 88.94 444 LEU A N 1
ATOM 3613 C CA . LEU A 1 444 ? -17.990 -10.684 20.936 1.00 88.94 444 LEU A CA 1
ATOM 3614 C C . LEU A 1 444 ? -17.283 -11.600 19.925 1.00 88.94 444 LEU A C 1
ATOM 3616 O O . LEU A 1 444 ? -16.066 -11.763 19.992 1.00 88.94 444 LEU A O 1
ATOM 3620 N N . VAL A 1 445 ? -18.012 -12.142 18.942 1.00 86.94 445 VAL A N 1
ATOM 3621 C CA . VAL A 1 445 ? -17.426 -12.931 17.843 1.00 86.94 445 VAL A CA 1
ATOM 3622 C C . VAL A 1 445 ? -16.435 -12.085 17.051 1.00 86.94 445 VAL A C 1
ATOM 3624 O O . VAL A 1 445 ? -15.319 -12.532 16.790 1.00 86.94 445 VAL A O 1
ATOM 3627 N N . THR A 1 446 ? -16.799 -10.846 16.716 1.00 85.44 446 THR A N 1
ATOM 3628 C CA . THR A 1 446 ? -15.913 -9.945 15.968 1.00 85.44 446 THR A CA 1
ATOM 3629 C C . THR A 1 446 ? -14.662 -9.614 16.781 1.00 85.44 446 THR A C 1
ATOM 3631 O O . THR A 1 446 ? -13.559 -9.666 16.245 1.00 85.44 446 THR A O 1
ATOM 3634 N N . THR A 1 447 ? -14.796 -9.355 18.084 1.00 87.00 447 THR A N 1
ATOM 3635 C CA . THR A 1 447 ? -13.667 -9.104 18.989 1.00 87.00 447 THR A CA 1
ATOM 3636 C C . THR A 1 447 ? -12.744 -10.314 19.112 1.00 87.00 447 THR A C 1
ATOM 3638 O O . THR A 1 447 ? -11.531 -10.131 19.113 1.00 87.00 447 THR A O 1
ATOM 3641 N N . ILE A 1 448 ? -13.274 -11.541 19.170 1.00 86.62 448 ILE A N 1
ATOM 3642 C CA . ILE A 1 448 ? -12.452 -12.764 19.199 1.00 86.62 448 ILE A CA 1
ATOM 3643 C C . ILE A 1 448 ? -11.729 -12.980 17.870 1.00 86.62 448 ILE A C 1
ATOM 3645 O O . ILE A 1 448 ? -10.550 -13.327 17.857 1.00 86.62 448 ILE A O 1
ATOM 3649 N N . ILE A 1 449 ? -12.408 -12.765 16.742 1.00 84.69 449 ILE A N 1
ATOM 3650 C CA . ILE A 1 449 ? -11.777 -12.866 15.423 1.00 84.69 449 ILE A CA 1
ATOM 3651 C C . ILE A 1 449 ? -10.652 -11.830 15.312 1.00 84.69 449 ILE A C 1
ATOM 3653 O O . ILE A 1 449 ? -9.540 -12.173 14.916 1.00 84.69 449 ILE A O 1
ATOM 3657 N N . GLU A 1 450 ? -10.898 -10.586 15.724 1.00 84.50 450 GLU A N 1
ATOM 3658 C CA . GLU A 1 450 ? -9.894 -9.519 15.700 1.00 84.50 450 GLU A CA 1
ATOM 3659 C C . GLU A 1 450 ? -8.721 -9.796 16.649 1.00 84.50 450 GLU A C 1
ATOM 3661 O O . GLU A 1 450 ? -7.567 -9.577 16.269 1.00 84.50 450 GLU A O 1
ATOM 3666 N N . SER A 1 451 ? -8.992 -10.315 17.850 1.00 86.50 451 SER A N 1
ATOM 3667 C CA . SER A 1 451 ? -7.965 -10.648 18.840 1.00 86.50 451 SER A CA 1
ATOM 3668 C C . SER A 1 451 ? -7.169 -11.897 18.470 1.00 86.50 451 SER A C 1
ATOM 3670 O O . SER A 1 451 ? -5.998 -11.993 18.834 1.00 86.50 451 SER A O 1
ATOM 3672 N N . SER A 1 452 ? -7.736 -12.814 17.680 1.00 87.00 452 SER A N 1
ATOM 3673 C CA . SER A 1 452 ? -7.002 -13.984 17.190 1.00 87.00 452 SER A CA 1
ATOM 3674 C C . SER A 1 452 ? -5.770 -13.579 16.377 1.00 87.00 452 SER A C 1
ATOM 3676 O O . SER A 1 452 ? -4.708 -14.170 16.556 1.00 87.00 452 SER A O 1
ATOM 3678 N N . ALA A 1 453 ? -5.850 -12.493 15.596 1.00 86.81 453 ALA A N 1
ATOM 3679 C CA . ALA A 1 453 ? -4.712 -11.948 14.853 1.00 86.81 453 ALA A CA 1
ATOM 3680 C C . ALA A 1 453 ? -3.590 -11.398 15.751 1.00 86.81 453 ALA A C 1
ATOM 3682 O O . ALA A 1 453 ? -2.449 -11.260 15.302 1.00 86.81 453 ALA A O 1
ATOM 3683 N N . LEU A 1 454 ? -3.898 -11.108 17.020 1.00 89.56 454 LEU A N 1
ATOM 3684 C CA . LEU A 1 454 ? -2.946 -10.656 18.034 1.00 89.56 454 LEU A CA 1
ATOM 3685 C C . LEU A 1 454 ? -2.255 -11.822 18.752 1.00 89.56 454 LEU A C 1
ATOM 3687 O O . LEU A 1 454 ? -1.289 -11.582 19.475 1.00 89.56 454 LEU A O 1
ATOM 3691 N N . ALA A 1 455 ? -2.694 -13.070 18.550 1.00 87.88 455 ALA A N 1
ATOM 3692 C CA . ALA A 1 455 ? -2.156 -14.234 19.254 1.00 87.88 455 ALA A CA 1
ATOM 3693 C C . ALA A 1 455 ? -0.625 -14.383 19.131 1.00 87.88 455 ALA A C 1
ATOM 3695 O O . ALA A 1 455 ? 0.016 -14.600 20.163 1.00 87.88 455 ALA A O 1
ATOM 3696 N N . PRO A 1 456 ? 0.010 -14.183 17.953 1.00 86.81 456 PRO A N 1
ATOM 3697 C CA . PRO A 1 456 ? 1.469 -14.217 17.859 1.00 86.81 456 PRO A CA 1
ATOM 3698 C C . PRO A 1 456 ? 2.132 -13.177 18.769 1.00 86.81 456 PRO A C 1
ATOM 3700 O O . PRO A 1 456 ? 3.078 -13.485 19.489 1.00 86.81 456 PRO A O 1
ATOM 3703 N N . ALA A 1 457 ? 1.599 -11.957 18.813 1.00 88.62 457 ALA A N 1
ATOM 3704 C CA . ALA A 1 457 ? 2.133 -10.912 19.673 1.00 88.62 457 ALA A CA 1
ATOM 3705 C C . ALA A 1 457 ? 1.827 -11.129 21.158 1.00 88.62 457 ALA A C 1
ATOM 3707 O O . ALA A 1 457 ? 2.626 -10.713 21.993 1.00 88.62 457 ALA A O 1
ATOM 3708 N N . PHE A 1 458 ? 0.726 -11.797 21.504 1.00 91.31 458 PHE A N 1
ATOM 3709 C CA . PHE A 1 458 ? 0.383 -12.098 22.895 1.00 91.31 458 PHE A CA 1
ATOM 3710 C C . PHE A 1 458 ? 1.473 -12.937 23.572 1.00 91.31 458 PHE A C 1
ATOM 3712 O O . PHE A 1 458 ? 1.831 -12.675 24.717 1.00 91.31 458 PHE A O 1
ATOM 3719 N N . THR A 1 459 ? 2.096 -13.865 22.838 1.00 90.44 459 THR A N 1
ATOM 3720 C CA . THR A 1 459 ? 3.227 -14.657 23.359 1.00 90.44 459 THR A CA 1
ATOM 3721 C C . THR A 1 459 ? 4.417 -13.798 23.799 1.00 90.44 459 THR A C 1
ATOM 3723 O O . THR A 1 459 ? 5.117 -14.150 24.745 1.00 90.44 459 THR A O 1
ATOM 3726 N N . THR A 1 460 ? 4.618 -12.633 23.173 1.00 93.00 460 THR A N 1
ATOM 3727 C CA . THR A 1 460 ? 5.714 -11.709 23.506 1.00 93.00 460 THR A CA 1
ATOM 3728 C C . THR A 1 460 ? 5.438 -10.856 24.745 1.00 93.00 460 THR A C 1
ATOM 3730 O O . THR A 1 460 ? 6.361 -10.244 25.286 1.00 93.00 460 THR A O 1
ATOM 3733 N N . LEU A 1 461 ? 4.186 -10.815 25.217 1.00 92.19 461 LEU A N 1
ATOM 3734 C CA . LEU A 1 461 ? 3.807 -10.067 26.415 1.00 92.19 461 LEU A CA 1
ATOM 3735 C C . LEU A 1 461 ? 4.437 -10.679 27.672 1.00 92.19 461 LEU A C 1
ATOM 3737 O O . LEU A 1 461 ? 4.822 -9.959 28.582 1.00 92.19 461 LEU A O 1
ATOM 3741 N N . LEU A 1 462 ? 4.587 -12.004 27.705 1.00 92.00 462 LEU A N 1
ATOM 3742 C CA . LEU A 1 462 ? 5.200 -12.723 28.828 1.00 92.00 462 LEU A CA 1
ATOM 3743 C C . LEU A 1 462 ? 6.731 -12.803 28.726 1.00 92.00 462 LEU A C 1
ATOM 3745 O O . LEU A 1 462 ? 7.388 -13.360 29.601 1.00 92.00 462 LEU A O 1
ATOM 3749 N N . MET A 1 463 ? 7.304 -12.269 27.648 1.00 93.31 463 MET A N 1
ATOM 3750 C CA . MET A 1 463 ? 8.741 -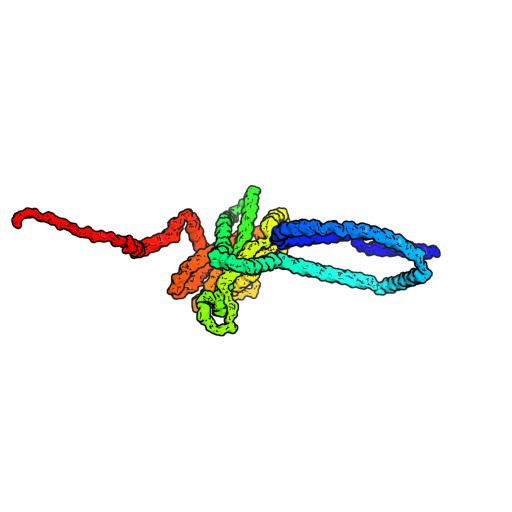12.278 27.410 1.00 93.31 463 MET A CA 1
ATOM 3751 C C . MET A 1 463 ? 9.404 -10.984 27.917 1.00 93.31 463 MET A C 1
ATOM 3753 O O . MET A 1 463 ? 8.719 -9.994 28.188 1.00 93.31 463 MET A O 1
ATOM 3757 N N . PRO A 1 464 ? 10.747 -10.957 28.037 1.00 92.44 464 PRO A N 1
ATOM 3758 C CA . PRO A 1 464 ? 11.486 -9.738 28.352 1.00 92.44 464 PRO A CA 1
ATOM 3759 C C . PRO A 1 464 ? 11.202 -8.596 27.368 1.00 92.44 464 PRO A C 1
ATOM 3761 O O . PRO A 1 464 ? 10.913 -8.837 26.193 1.00 92.44 464 PRO A O 1
ATOM 3764 N N . SER A 1 465 ? 11.401 -7.351 27.817 1.00 88.31 465 SER A N 1
ATOM 3765 C CA . SER A 1 465 ? 11.059 -6.119 27.083 1.00 88.31 465 SER A CA 1
ATOM 3766 C C . SER A 1 465 ? 11.578 -6.070 25.644 1.00 88.31 465 SER A C 1
ATOM 3768 O O . SER A 1 465 ? 10.937 -5.484 24.773 1.00 88.31 465 SER A O 1
ATOM 3770 N N . TYR A 1 466 ? 12.715 -6.713 25.367 1.00 89.75 466 TYR A N 1
ATOM 3771 C CA . TYR A 1 466 ? 13.250 -6.858 24.014 1.00 89.75 466 TYR A CA 1
ATOM 3772 C C . TYR A 1 466 ? 12.267 -7.576 23.073 1.00 89.75 466 TYR A C 1
ATOM 3774 O O . TYR A 1 466 ? 11.919 -7.046 22.020 1.00 89.75 466 TYR A O 1
ATOM 3782 N N . PHE A 1 467 ? 11.752 -8.742 23.472 1.00 92.75 467 PHE A N 1
ATOM 3783 C CA . PHE A 1 467 ? 10.760 -9.491 22.697 1.00 92.75 467 PHE A CA 1
ATOM 3784 C C . PHE A 1 467 ? 9.398 -8.798 22.698 1.00 92.75 467 PHE A C 1
ATOM 3786 O O . PHE A 1 467 ? 8.741 -8.742 21.661 1.00 92.75 467 PHE A O 1
ATOM 3793 N N . THR A 1 468 ? 8.993 -8.194 23.817 1.00 95.06 468 THR A N 1
ATOM 3794 C CA . THR A 1 468 ? 7.753 -7.403 23.871 1.00 95.06 468 THR A CA 1
ATOM 3795 C C . THR A 1 468 ? 7.788 -6.240 22.882 1.00 95.06 468 THR A C 1
ATOM 3797 O O . THR A 1 468 ? 6.771 -5.915 22.276 1.00 95.06 468 THR A O 1
ATOM 3800 N N . SER A 1 469 ? 8.963 -5.653 22.635 1.00 94.31 469 SER A N 1
ATOM 3801 C CA . SER A 1 469 ? 9.128 -4.593 21.636 1.00 94.31 469 SER A CA 1
ATOM 3802 C C . SER A 1 469 ? 8.912 -5.096 20.198 1.00 94.31 469 SER A C 1
ATOM 3804 O O . SER A 1 469 ? 8.347 -4.366 19.381 1.00 94.31 469 SER A O 1
ATOM 3806 N N . PHE A 1 470 ? 9.247 -6.358 19.893 1.00 94.69 470 PHE A N 1
ATOM 3807 C CA . PHE A 1 470 ? 8.804 -7.005 18.647 1.00 94.69 470 PHE A CA 1
ATOM 3808 C C . PHE A 1 470 ? 7.284 -7.153 18.605 1.00 94.69 470 PHE A C 1
ATOM 3810 O O . PHE A 1 470 ? 6.675 -6.870 17.574 1.00 94.69 470 PHE A O 1
ATOM 3817 N N . GLY A 1 471 ? 6.666 -7.536 19.725 1.00 95.88 471 GLY A N 1
ATOM 3818 C CA . GLY A 1 471 ? 5.213 -7.550 19.873 1.00 95.88 471 GLY A CA 1
ATOM 3819 C C . GLY A 1 471 ? 4.581 -6.196 19.563 1.00 95.88 471 GLY A C 1
ATOM 3820 O O . GLY A 1 471 ? 3.613 -6.133 18.813 1.00 95.88 471 GLY A O 1
ATOM 3821 N N . VAL A 1 472 ? 5.162 -5.106 20.076 1.00 96.94 472 VAL A N 1
ATOM 3822 C CA . VAL A 1 472 ? 4.697 -3.737 19.809 1.00 96.94 472 VAL A CA 1
ATOM 3823 C C . VAL A 1 472 ? 4.752 -3.435 18.313 1.00 96.94 472 VAL A C 1
ATOM 3825 O O . VAL A 1 472 ? 3.760 -2.963 17.763 1.00 96.94 472 VAL A O 1
ATOM 3828 N N . ILE A 1 473 ? 5.863 -3.741 17.631 1.00 96.50 473 ILE A N 1
ATOM 3829 C CA . ILE A 1 473 ? 5.997 -3.551 16.173 1.00 96.50 473 ILE A CA 1
ATOM 3830 C C . ILE A 1 473 ? 4.946 -4.376 15.420 1.00 96.50 473 ILE A C 1
ATOM 3832 O O . ILE A 1 473 ? 4.304 -3.880 14.494 1.00 96.50 473 ILE A O 1
ATOM 3836 N N . TYR A 1 474 ? 4.743 -5.627 15.826 1.00 96.06 474 TYR A N 1
ATOM 3837 C CA . TYR A 1 474 ? 3.778 -6.514 15.191 1.00 96.06 474 TYR A CA 1
ATOM 3838 C C . TYR A 1 474 ? 2.342 -5.982 15.315 1.00 96.06 474 TYR A C 1
ATOM 3840 O O . TYR A 1 474 ? 1.650 -5.854 14.306 1.00 96.06 474 TYR A O 1
ATOM 3848 N N . VAL A 1 475 ? 1.909 -5.624 16.529 1.00 96.06 475 VAL A N 1
ATOM 3849 C CA . VAL A 1 475 ? 0.537 -5.157 16.792 1.00 96.06 475 VAL A CA 1
ATOM 3850 C C . VAL A 1 475 ? 0.284 -3.779 16.186 1.00 96.06 475 VAL A C 1
ATOM 3852 O O . VAL A 1 475 ? -0.770 -3.571 15.596 1.00 96.06 475 VAL A O 1
ATOM 3855 N N . SER A 1 476 ? 1.239 -2.850 16.291 1.00 96.81 476 SER A N 1
ATOM 3856 C CA . SER A 1 476 ? 1.062 -1.472 15.806 1.00 96.81 476 SER A CA 1
ATOM 3857 C C . SER A 1 476 ? 1.184 -1.323 14.288 1.00 96.81 476 SER A C 1
ATOM 3859 O O . SER A 1 476 ? 0.533 -0.450 13.720 1.00 96.81 476 SER A O 1
ATOM 3861 N N . LEU A 1 477 ? 1.992 -2.158 13.620 1.00 96.88 477 LEU A N 1
ATOM 3862 C CA . LEU A 1 477 ? 2.301 -1.997 12.194 1.00 96.88 477 LEU A CA 1
ATOM 3863 C C . LEU A 1 477 ? 1.878 -3.193 11.338 1.00 96.88 477 LEU A C 1
ATOM 3865 O O . LEU A 1 477 ? 1.224 -3.003 10.314 1.00 96.88 477 LEU A O 1
ATOM 3869 N N . VAL A 1 478 ? 2.239 -4.422 11.719 1.00 96.12 478 VAL A N 1
ATOM 3870 C CA . VAL A 1 478 ? 2.063 -5.607 10.853 1.00 96.12 478 VAL A CA 1
ATOM 3871 C C . VAL A 1 478 ? 0.600 -6.033 10.765 1.00 96.12 478 VAL A C 1
ATOM 3873 O O . VAL A 1 478 ? 0.084 -6.220 9.664 1.00 96.12 478 VAL A O 1
ATOM 3876 N N . VAL A 1 479 ? -0.085 -6.142 11.904 1.00 95.12 479 VAL A N 1
ATOM 3877 C CA . VAL A 1 479 ? -1.508 -6.514 11.972 1.00 95.12 479 VAL A CA 1
ATOM 3878 C C . VAL A 1 479 ? -2.398 -5.530 11.194 1.00 95.12 479 VAL A C 1
ATOM 3880 O O . VAL A 1 479 ? -3.113 -5.968 10.288 1.00 95.12 479 VAL A O 1
ATOM 3883 N N . PRO A 1 480 ? -2.354 -4.206 11.443 1.00 96.06 480 PRO A N 1
ATOM 3884 C CA . PRO A 1 480 ? -3.159 -3.250 10.683 1.00 96.06 480 PRO A CA 1
ATOM 3885 C C . PRO A 1 480 ? -2.758 -3.154 9.207 1.00 96.06 480 PRO A C 1
ATOM 3887 O O . PRO A 1 480 ? -3.630 -2.911 8.370 1.00 96.06 480 PRO A O 1
ATOM 3890 N N . ALA A 1 481 ? -1.491 -3.391 8.846 1.00 96.50 481 ALA A N 1
ATOM 3891 C CA . ALA A 1 481 ? -1.076 -3.501 7.445 1.00 96.50 481 ALA A CA 1
ATOM 3892 C C . ALA A 1 481 ? -1.683 -4.736 6.760 1.00 96.50 481 ALA A C 1
ATOM 3894 O O . ALA A 1 481 ? -2.163 -4.633 5.632 1.00 96.50 481 ALA A O 1
ATOM 3895 N N . GLY A 1 482 ? -1.722 -5.884 7.444 1.00 95.31 482 GLY A N 1
ATOM 3896 C CA . GLY A 1 482 ? -2.380 -7.100 6.961 1.00 95.31 482 GLY A CA 1
ATOM 3897 C C . GLY A 1 482 ? -3.868 -6.875 6.698 1.00 95.31 482 GLY A C 1
ATOM 3898 O O . GLY A 1 482 ? -4.352 -7.148 5.599 1.00 95.31 482 GLY A O 1
ATOM 3899 N N . TYR A 1 483 ? -4.575 -6.270 7.652 1.00 94.56 483 TYR A N 1
ATOM 3900 C CA . TYR A 1 483 ? -5.982 -5.922 7.472 1.00 94.56 483 TYR A CA 1
ATOM 3901 C C . TYR A 1 483 ? -6.220 -4.854 6.390 1.00 94.56 483 TYR A C 1
ATOM 3903 O O . TYR A 1 483 ? -7.160 -4.968 5.605 1.00 94.56 483 TYR A O 1
ATOM 3911 N N . SER A 1 484 ? -5.349 -3.844 6.288 1.00 96.00 484 SER A N 1
ATOM 3912 C CA . SER A 1 484 ? -5.407 -2.837 5.216 1.00 96.00 484 SER A CA 1
ATOM 3913 C C . SER A 1 484 ? -5.234 -3.481 3.836 1.00 96.00 484 SER A C 1
ATOM 3915 O O . SER A 1 484 ? -5.927 -3.116 2.881 1.00 96.00 484 SER A O 1
ATOM 3917 N N . ALA A 1 485 ? -4.351 -4.479 3.727 1.00 95.31 485 ALA A N 1
ATOM 3918 C CA . ALA A 1 485 ? -4.154 -5.254 2.510 1.00 95.31 485 ALA A CA 1
ATOM 3919 C C . ALA A 1 485 ? -5.364 -6.141 2.173 1.00 95.31 485 ALA A C 1
ATOM 3921 O O . ALA A 1 485 ? -5.762 -6.200 1.006 1.00 95.31 485 ALA A O 1
ATOM 3922 N N . ASP A 1 486 ? -5.966 -6.798 3.169 1.00 92.69 486 ASP A N 1
ATOM 3923 C CA . ASP A 1 486 ? -7.174 -7.615 2.991 1.00 92.69 486 ASP A CA 1
ATOM 3924 C C . ASP A 1 486 ? -8.377 -6.762 2.556 1.00 92.69 486 ASP A C 1
ATOM 3926 O O . ASP A 1 486 ? -9.060 -7.083 1.579 1.00 92.69 486 ASP A O 1
ATOM 3930 N N . SER A 1 487 ? -8.574 -5.608 3.200 1.00 93.06 487 SER A N 1
ATOM 3931 C CA . SER A 1 487 ? -9.602 -4.629 2.829 1.00 93.06 487 SER A CA 1
ATOM 3932 C C . SER A 1 487 ? -9.380 -4.104 1.405 1.00 93.06 487 SER A C 1
ATOM 3934 O O . SER A 1 487 ? -10.299 -4.099 0.583 1.00 93.06 487 SER A O 1
ATOM 3936 N N . THR A 1 488 ? -8.131 -3.786 1.046 1.00 93.38 488 THR A N 1
ATOM 3937 C CA . THR A 1 488 ? -7.761 -3.382 -0.319 1.00 93.38 488 THR A CA 1
ATOM 3938 C C . THR A 1 488 ? -8.118 -4.455 -1.350 1.00 93.38 488 THR A C 1
ATOM 3940 O O . THR A 1 488 ? -8.723 -4.147 -2.378 1.00 93.38 488 THR A O 1
ATOM 3943 N N . ARG A 1 489 ? -7.788 -5.728 -1.088 1.00 91.31 489 ARG A N 1
ATOM 3944 C CA . ARG A 1 489 ? -8.142 -6.845 -1.980 1.00 91.31 489 ARG A CA 1
ATOM 3945 C C . ARG A 1 489 ? -9.653 -7.000 -2.096 1.00 91.31 489 ARG A C 1
ATOM 3947 O O . ARG A 1 489 ? -10.168 -7.078 -3.208 1.00 91.31 489 ARG A O 1
ATOM 3954 N N . SER A 1 490 ? -10.358 -6.967 -0.969 1.00 89.06 490 SER A N 1
ATOM 3955 C CA . SER A 1 490 ? -11.817 -7.082 -0.897 1.00 89.06 490 SER A CA 1
ATOM 3956 C C . SER A 1 490 ? -12.525 -6.005 -1.715 1.00 89.06 490 SER A C 1
ATOM 3958 O O . SER A 1 490 ? -13.513 -6.305 -2.397 1.00 89.06 490 SER A O 1
ATOM 3960 N N . ILE A 1 491 ? -11.993 -4.780 -1.695 1.00 88.88 491 ILE A N 1
ATOM 3961 C CA . ILE A 1 491 ? -12.476 -3.653 -2.492 1.00 88.88 491 ILE A CA 1
ATOM 3962 C C . ILE A 1 491 ? -12.098 -3.806 -3.958 1.00 88.88 491 ILE A C 1
ATOM 3964 O O . ILE A 1 491 ? -12.913 -3.471 -4.805 1.00 88.88 491 ILE A O 1
ATOM 3968 N N . LEU A 1 492 ? -10.910 -4.300 -4.306 1.00 85.69 492 LEU A N 1
ATOM 3969 C CA . LEU A 1 492 ? -10.495 -4.439 -5.707 1.00 85.69 492 LEU A CA 1
ATOM 3970 C C . LEU A 1 492 ? -11.329 -5.466 -6.486 1.00 85.69 492 LEU A C 1
ATOM 3972 O O . LEU A 1 492 ? -11.439 -5.344 -7.706 1.00 85.69 492 LEU A O 1
ATOM 3976 N N . PHE A 1 493 ? -11.951 -6.445 -5.820 1.00 81.19 493 PHE A N 1
ATOM 3977 C CA . PHE A 1 493 ? -12.822 -7.400 -6.502 1.00 81.19 493 PHE A CA 1
ATOM 3978 C C . PHE A 1 493 ? -14.087 -6.712 -7.050 1.00 81.19 493 PHE A C 1
ATOM 3980 O O . PHE A 1 493 ? -14.907 -6.205 -6.275 1.00 81.19 493 PHE A O 1
ATOM 3987 N N . PRO A 1 494 ? -14.281 -6.696 -8.385 1.00 59.97 494 PRO A N 1
ATOM 3988 C CA . PRO A 1 494 ? -15.406 -6.018 -9.007 1.00 59.97 494 PRO A CA 1
ATOM 3989 C C . PRO A 1 494 ? -16.698 -6.767 -8.676 1.00 59.97 494 PRO A C 1
ATOM 3991 O O . PRO A 1 494 ? -16.970 -7.842 -9.205 1.00 59.97 494 PRO A O 1
ATOM 3994 N N . THR A 1 495 ? -17.509 -6.177 -7.805 1.00 66.88 495 THR A N 1
ATOM 3995 C CA . THR A 1 495 ? -18.896 -6.588 -7.577 1.00 66.88 495 THR A CA 1
ATOM 3996 C C . THR A 1 495 ? -19.782 -5.470 -8.111 1.00 66.88 495 THR A C 1
ATOM 3998 O O . THR A 1 495 ? -19.559 -4.311 -7.795 1.00 66.88 495 THR A O 1
ATOM 4001 N N . SER A 1 496 ? -20.736 -5.789 -8.989 1.00 58.06 496 SER A N 1
ATOM 4002 C CA . SER A 1 496 ? -21.584 -4.786 -9.659 1.00 58.06 496 SER A CA 1
ATOM 4003 C C . SER A 1 496 ? -22.729 -4.269 -8.784 1.00 58.06 496 SER A C 1
ATOM 4005 O O . SER A 1 496 ? -23.462 -3.374 -9.191 1.00 58.06 496 SER A O 1
ATOM 4007 N N . LYS A 1 497 ? -22.921 -4.841 -7.591 1.00 75.38 497 LYS A N 1
ATOM 4008 C CA . LYS A 1 497 ? -24.005 -4.465 -6.683 1.00 75.38 497 LYS A CA 1
ATOM 4009 C C . LYS A 1 497 ? -23.485 -3.460 -5.660 1.00 75.38 497 LYS A C 1
ATOM 4011 O O . LYS A 1 497 ? -22.662 -3.819 -4.823 1.00 75.38 497 LYS A O 1
ATOM 4016 N N . LEU A 1 498 ? -24.016 -2.235 -5.705 1.00 68.69 498 LEU A N 1
ATOM 4017 C CA . LEU A 1 498 ? -23.667 -1.141 -4.790 1.00 68.69 498 LEU A CA 1
ATOM 4018 C C . LEU A 1 498 ? -23.735 -1.571 -3.317 1.00 68.69 498 LEU A C 1
ATOM 4020 O O . LEU A 1 498 ? -22.805 -1.293 -2.571 1.00 68.69 498 LEU A O 1
ATOM 4024 N N . GLY A 1 499 ? -24.759 -2.347 -2.939 1.00 71.88 499 GLY A N 1
ATOM 4025 C CA . GLY A 1 499 ? -24.924 -2.819 -1.559 1.00 71.88 499 GLY A CA 1
ATOM 4026 C C . GLY A 1 499 ? -23.856 -3.800 -1.059 1.00 71.88 499 GLY A C 1
ATOM 4027 O O . GLY A 1 499 ? -23.769 -4.060 0.130 1.00 71.88 499 GLY A O 1
ATOM 4028 N N . VAL A 1 500 ? -23.005 -4.330 -1.944 1.00 80.31 500 VAL A N 1
ATOM 4029 C CA . VAL A 1 500 ? -21.838 -5.144 -1.555 1.00 80.31 500 VAL A CA 1
ATOM 4030 C C . VAL A 1 500 ? -20.575 -4.281 -1.423 1.00 80.31 500 VAL A C 1
ATOM 4032 O O . VAL A 1 500 ? -19.634 -4.661 -0.729 1.00 80.31 500 VAL A O 1
ATOM 4035 N N . ILE A 1 501 ? -20.526 -3.120 -2.083 1.00 81.94 501 ILE A N 1
ATOM 4036 C CA . ILE A 1 501 ? -19.348 -2.241 -2.106 1.00 81.94 501 ILE A CA 1
ATOM 4037 C C . ILE A 1 501 ? -19.269 -1.411 -0.826 1.00 81.94 501 ILE A C 1
ATOM 4039 O O . ILE A 1 501 ? -18.205 -1.318 -0.222 1.00 81.94 501 ILE A O 1
ATOM 4043 N N . THR A 1 502 ? -20.376 -0.818 -0.396 1.00 83.31 502 THR A N 1
ATOM 4044 C CA . THR A 1 502 ? -20.437 0.067 0.774 1.00 83.31 502 THR A CA 1
ATOM 4045 C C . THR A 1 502 ? -19.971 -0.551 2.090 1.00 83.31 502 THR A C 1
ATOM 4047 O O . THR A 1 502 ? -19.165 0.108 2.745 1.00 83.31 502 THR A O 1
ATOM 4050 N N . PRO A 1 503 ? -20.332 -1.792 2.480 1.00 85.94 503 PRO A N 1
ATOM 4051 C CA . PRO A 1 503 ? -19.779 -2.389 3.700 1.00 85.94 503 PRO A CA 1
ATOM 4052 C C . PRO A 1 503 ? -18.255 -2.563 3.624 1.00 85.94 503 PRO A C 1
ATOM 4054 O O . PRO A 1 503 ? -17.552 -2.335 4.606 1.00 85.94 503 PRO A O 1
ATOM 4057 N N . LYS A 1 504 ? -17.717 -2.877 2.438 1.00 90.88 504 LYS A N 1
ATOM 4058 C CA . LYS A 1 504 ? -16.264 -2.986 2.221 1.00 90.88 504 LYS A CA 1
ATOM 4059 C C . LYS A 1 504 ? -15.572 -1.628 2.298 1.00 90.88 504 LYS A C 1
ATOM 4061 O O . LYS A 1 504 ? -14.454 -1.526 2.793 1.00 90.88 504 LYS A O 1
ATOM 4066 N N . VAL A 1 505 ? -16.227 -0.579 1.804 1.00 91.06 505 VAL A N 1
ATOM 4067 C CA . VAL A 1 505 ? -15.715 0.791 1.890 1.00 91.06 505 VAL A CA 1
ATOM 4068 C C . VAL A 1 505 ? -15.791 1.323 3.327 1.00 91.06 505 VAL A C 1
ATOM 4070 O O . VAL A 1 505 ? -14.863 2.002 3.758 1.00 91.06 505 VAL A O 1
ATOM 4073 N N . ASP A 1 506 ? -16.817 0.957 4.102 1.00 92.25 506 ASP A N 1
ATOM 4074 C CA . ASP A 1 506 ? -16.894 1.249 5.542 1.00 92.25 506 ASP A CA 1
ATOM 4075 C C . ASP A 1 506 ? -15.735 0.573 6.298 1.00 92.25 506 ASP A C 1
ATOM 4077 O O . ASP A 1 506 ? -15.069 1.215 7.113 1.00 92.25 506 ASP A O 1
ATOM 4081 N N . GLU A 1 507 ? -15.413 -0.680 5.955 1.00 92.12 507 GLU A N 1
ATOM 4082 C CA . GLU A 1 507 ? -14.247 -1.402 6.478 1.00 92.12 507 GLU A CA 1
ATOM 4083 C C . GLU A 1 507 ? -12.915 -0.729 6.097 1.00 92.12 507 GLU A C 1
ATOM 4085 O O . GLU A 1 507 ? -12.066 -0.523 6.964 1.00 92.12 507 GLU A O 1
ATOM 4090 N N . ALA A 1 508 ? -12.729 -0.292 4.848 1.00 94.44 508 ALA A N 1
ATOM 4091 C CA . ALA A 1 508 ? -11.551 0.504 4.482 1.00 94.44 508 ALA A CA 1
ATOM 4092 C C . ALA A 1 508 ? -11.478 1.828 5.245 1.00 94.44 508 ALA A C 1
ATOM 4094 O O . ALA A 1 508 ? -10.400 2.220 5.696 1.00 94.44 508 ALA A O 1
ATOM 4095 N N . SER A 1 509 ? -12.619 2.501 5.432 1.00 95.62 509 SER A N 1
ATOM 4096 C CA . SER A 1 509 ? -12.690 3.747 6.198 1.00 95.62 509 SER A CA 1
ATOM 4097 C C . SER A 1 509 ? -12.201 3.542 7.631 1.00 95.62 509 SER A C 1
ATOM 4099 O O . SER A 1 509 ? -11.495 4.394 8.165 1.00 95.62 509 SER A O 1
ATOM 4101 N N . ARG A 1 510 ? -12.512 2.390 8.244 1.00 95.56 510 ARG A N 1
ATOM 4102 C CA . ARG A 1 510 ? -12.028 2.029 9.580 1.00 95.56 510 ARG A CA 1
ATOM 4103 C C . ARG A 1 510 ? -10.504 1.970 9.612 1.00 95.56 510 ARG A C 1
ATOM 4105 O O . ARG A 1 510 ? -9.913 2.539 10.524 1.00 95.56 510 ARG A O 1
ATOM 4112 N N . TYR A 1 511 ? -9.863 1.312 8.650 1.00 96.44 511 TYR A N 1
ATOM 4113 C CA . TYR A 1 511 ? -8.401 1.208 8.646 1.00 96.44 511 TYR A CA 1
ATOM 4114 C C . TYR A 1 511 ? -7.719 2.533 8.296 1.00 96.44 511 TYR A C 1
ATOM 4116 O O . TYR A 1 511 ? -6.677 2.848 8.859 1.00 96.44 511 TYR A O 1
ATOM 4124 N N . LEU A 1 512 ? -8.335 3.376 7.466 1.00 97.00 512 LEU A N 1
ATOM 4125 C CA . LEU A 1 512 ? -7.872 4.754 7.280 1.00 97.00 512 LEU A CA 1
ATOM 4126 C C . LEU A 1 512 ? -7.934 5.551 8.595 1.00 97.00 512 LEU A C 1
ATOM 4128 O O . LEU A 1 512 ? -6.956 6.198 8.965 1.00 97.00 512 LEU A O 1
ATOM 4132 N N . LYS A 1 513 ? -9.040 5.448 9.346 1.00 97.50 513 LYS A N 1
ATOM 4133 C CA . LYS A 1 513 ? -9.173 6.051 10.686 1.00 97.50 513 LYS A CA 1
ATOM 4134 C C . LYS A 1 513 ? -8.136 5.495 11.662 1.00 97.50 513 LYS A C 1
ATOM 4136 O O . LYS A 1 513 ? -7.566 6.263 12.432 1.00 97.50 513 LYS A O 1
ATOM 4141 N N . PHE A 1 514 ? -7.844 4.194 11.593 1.00 97.50 514 PHE A N 1
ATOM 4142 C CA . PHE A 1 514 ? -6.772 3.576 12.371 1.00 97.50 514 PHE A CA 1
ATOM 4143 C C . PHE A 1 514 ? -5.426 4.246 12.100 1.00 97.50 514 PHE A C 1
ATOM 4145 O O . PHE A 1 514 ? -4.745 4.601 13.053 1.00 97.50 514 PHE A O 1
ATOM 4152 N N . TRP A 1 515 ? -5.051 4.486 10.840 1.00 97.88 515 TRP A N 1
ATOM 4153 C CA . TRP A 1 515 ? -3.774 5.137 10.522 1.00 97.88 515 TRP A CA 1
ATOM 4154 C C . TRP A 1 515 ? -3.691 6.577 11.044 1.00 97.88 515 TRP A C 1
ATOM 4156 O O . TRP A 1 515 ? -2.621 7.004 11.478 1.00 97.88 515 TRP A O 1
ATOM 4166 N N . VAL A 1 516 ? -4.818 7.297 11.096 1.00 97.50 516 VAL A N 1
ATOM 4167 C CA . VAL A 1 516 ? -4.893 8.618 11.746 1.00 97.50 516 VAL A CA 1
ATOM 4168 C C . VAL A 1 516 ? -4.679 8.507 13.256 1.00 97.50 516 VAL A C 1
ATOM 4170 O O . VAL A 1 516 ? -3.843 9.219 13.812 1.00 97.50 516 VAL A O 1
ATOM 4173 N N . VAL A 1 517 ? -5.375 7.582 13.924 1.00 97.31 517 VAL A N 1
ATOM 4174 C CA . VAL A 1 517 ? -5.197 7.335 15.366 1.00 97.31 517 VAL A CA 1
ATOM 4175 C C . VAL A 1 517 ? -3.763 6.894 15.660 1.00 97.31 517 VAL A C 1
ATOM 4177 O O . VAL A 1 517 ? -3.136 7.410 16.582 1.00 97.31 517 VAL A O 1
ATOM 4180 N N . HIS A 1 518 ? -3.208 6.003 14.840 1.00 96.88 518 HIS A N 1
ATOM 4181 C CA . HIS A 1 518 ? -1.837 5.529 14.952 1.00 96.88 518 HIS A CA 1
ATOM 4182 C C . HIS A 1 518 ? -0.840 6.684 14.836 1.00 96.88 518 HIS A C 1
ATOM 4184 O O . HIS A 1 518 ? 0.111 6.755 15.611 1.00 96.88 518 HIS A O 1
ATOM 4190 N N . ALA A 1 519 ? -1.049 7.605 13.893 1.00 96.00 519 ALA A N 1
ATOM 4191 C CA . ALA A 1 519 ? -0.213 8.785 13.720 1.00 96.00 519 ALA A CA 1
ATOM 4192 C C . ALA A 1 519 ? -0.203 9.679 14.970 1.00 96.00 519 ALA A C 1
ATOM 4194 O O . ALA A 1 519 ? 0.871 10.005 15.482 1.00 96.00 519 ALA A O 1
ATOM 4195 N N . VAL A 1 520 ? -1.387 10.023 15.488 1.00 95.12 520 VAL A N 1
ATOM 4196 C CA . VAL A 1 520 ? -1.532 10.863 16.687 1.00 95.12 520 VAL A CA 1
ATOM 4197 C C . VAL A 1 520 ? -0.931 10.175 17.911 1.00 95.12 520 VAL A C 1
ATOM 4199 O O . VAL A 1 520 ? -0.135 10.773 18.634 1.00 95.12 520 VAL A O 1
ATOM 4202 N N . LEU A 1 521 ? -1.248 8.896 18.113 1.00 95.81 521 LEU A N 1
ATOM 4203 C CA . LEU A 1 521 ? -0.787 8.141 19.270 1.00 95.81 521 LEU A CA 1
ATOM 4204 C C . LEU A 1 521 ? 0.721 7.887 19.231 1.00 95.81 521 LEU A C 1
ATOM 4206 O O . LEU A 1 521 ? 1.382 7.976 20.259 1.00 95.81 521 LEU A O 1
ATOM 4210 N N . SER A 1 522 ? 1.296 7.642 18.052 1.00 95.19 522 SER A N 1
ATOM 4211 C CA . SER A 1 522 ? 2.749 7.510 17.889 1.00 95.19 522 SER A CA 1
ATOM 4212 C C . SER A 1 522 ? 3.479 8.809 18.228 1.00 95.19 522 SER A C 1
ATOM 4214 O O . SER A 1 522 ? 4.544 8.774 18.844 1.00 95.19 522 SER A O 1
ATOM 4216 N N . LEU A 1 523 ? 2.916 9.960 17.844 1.00 92.38 523 LEU A N 1
ATOM 4217 C CA . LEU A 1 523 ? 3.474 11.267 18.187 1.00 92.38 523 LEU A CA 1
ATOM 4218 C C . LEU A 1 523 ? 3.392 11.521 19.698 1.00 92.38 523 LEU A C 1
ATOM 4220 O O . LEU A 1 523 ? 4.376 11.959 20.293 1.00 92.38 523 LEU A O 1
ATOM 4224 N N . LEU A 1 524 ? 2.266 11.159 20.316 1.00 92.19 524 LEU A N 1
ATOM 4225 C CA . LEU A 1 524 ? 2.063 11.232 21.761 1.00 92.19 524 LEU A CA 1
ATOM 4226 C C . LEU A 1 524 ? 3.065 10.346 22.517 1.00 92.19 524 LEU A C 1
ATOM 4228 O O . LEU A 1 524 ? 3.792 10.826 23.381 1.00 92.19 524 LEU A O 1
ATOM 4232 N N . LEU A 1 525 ? 3.173 9.068 22.142 1.00 94.62 525 LEU A N 1
ATOM 4233 C CA . LEU A 1 525 ? 4.116 8.117 22.737 1.00 94.62 525 LEU A CA 1
ATOM 4234 C C . LEU A 1 525 ? 5.568 8.570 22.577 1.00 94.62 525 LEU A C 1
ATOM 4236 O O . LEU A 1 525 ? 6.377 8.380 23.481 1.00 94.62 525 LEU A O 1
ATOM 4240 N N . ARG A 1 526 ? 5.907 9.206 21.450 1.00 92.31 526 ARG A N 1
ATOM 4241 C CA . ARG A 1 526 ? 7.240 9.774 21.232 1.00 92.31 526 ARG A CA 1
ATOM 4242 C C . ARG A 1 526 ? 7.503 10.989 22.120 1.00 92.31 526 ARG A C 1
ATOM 4244 O O . ARG A 1 526 ? 8.616 11.118 22.620 1.00 92.31 526 ARG A O 1
ATOM 4251 N N . ALA A 1 527 ? 6.509 11.852 22.329 1.00 89.06 527 ALA A N 1
ATOM 4252 C CA . ALA A 1 527 ? 6.618 12.988 23.242 1.00 89.06 527 ALA A CA 1
ATOM 4253 C C . ALA A 1 527 ? 6.787 12.528 24.701 1.00 89.06 527 ALA A C 1
ATOM 4255 O O . ALA A 1 527 ? 7.605 13.082 25.429 1.00 89.06 527 ALA A O 1
ATOM 4256 N N . PHE A 1 528 ? 6.091 11.458 25.097 1.00 92.56 528 PHE A N 1
ATOM 4257 C CA . PHE A 1 528 ? 6.204 10.851 26.427 1.00 92.56 528 PHE A CA 1
ATOM 4258 C C . PHE A 1 528 ? 7.317 9.807 26.556 1.00 92.56 528 PHE A C 1
ATOM 4260 O O . PHE A 1 528 ? 7.456 9.211 27.621 1.00 92.56 528 PHE A O 1
ATOM 4267 N N . ALA A 1 529 ? 8.144 9.588 25.529 1.00 92.25 529 ALA A N 1
ATOM 4268 C CA . ALA A 1 529 ? 9.214 8.594 25.583 1.00 92.25 529 ALA A CA 1
ATOM 4269 C C . ALA A 1 529 ? 10.171 8.784 26.781 1.00 92.25 529 ALA A C 1
ATOM 4271 O O . ALA A 1 529 ? 10.496 7.779 27.416 1.00 92.25 529 ALA A O 1
ATOM 4272 N N . PRO A 1 530 ? 10.576 10.019 27.162 1.00 91.31 530 PRO A N 1
ATOM 4273 C CA . PRO A 1 530 ? 11.389 10.228 28.356 1.00 91.31 530 PRO A CA 1
ATOM 4274 C C . PRO A 1 530 ? 10.680 9.800 29.637 1.00 91.31 530 PRO A C 1
ATOM 4276 O O . PRO A 1 530 ? 11.332 9.227 30.489 1.00 91.31 530 PRO A O 1
ATOM 4279 N N . LEU A 1 531 ? 9.368 10.024 29.765 1.00 89.62 531 LEU A N 1
ATOM 4280 C CA . LEU A 1 531 ? 8.585 9.623 30.940 1.00 89.62 531 LEU A CA 1
ATOM 4281 C C . LEU A 1 531 ? 8.384 8.100 30.980 1.00 89.62 531 LEU A C 1
ATOM 4283 O O . LEU A 1 531 ? 8.586 7.462 32.009 1.00 89.62 531 LEU A O 1
ATOM 4287 N N . LEU A 1 532 ? 8.036 7.502 29.837 1.00 90.44 532 LEU A N 1
ATOM 4288 C CA . LEU A 1 532 ? 7.838 6.058 29.691 1.00 90.44 532 LEU A CA 1
ATOM 4289 C C . LEU A 1 532 ? 9.115 5.264 29.990 1.00 90.44 532 LEU A C 1
ATOM 4291 O O . LEU A 1 532 ? 9.027 4.130 30.451 1.00 90.44 532 LEU A O 1
ATOM 4295 N N . ALA A 1 533 ? 10.296 5.848 29.771 1.00 90.19 533 ALA A N 1
ATOM 4296 C CA . ALA A 1 533 ? 11.566 5.213 30.111 1.00 90.19 533 ALA A CA 1
ATOM 4297 C C . ALA A 1 533 ? 11.748 4.974 31.624 1.00 90.19 533 ALA A C 1
ATOM 4299 O O . ALA A 1 533 ? 12.522 4.097 31.997 1.00 90.19 533 ALA A O 1
ATOM 4300 N N . TRP A 1 534 ? 11.036 5.713 32.486 1.00 93.81 534 TRP A N 1
ATOM 4301 C CA . TRP A 1 534 ? 11.112 5.566 33.948 1.00 93.81 534 TRP A CA 1
ATOM 4302 C C . TRP A 1 534 ? 10.134 4.529 34.496 1.00 93.81 534 TRP A C 1
ATOM 4304 O O . TRP A 1 534 ? 10.303 4.050 35.615 1.00 93.81 534 TRP A O 1
ATOM 4314 N N . ILE A 1 535 ? 9.102 4.183 33.726 1.00 91.44 535 ILE A N 1
ATOM 4315 C CA . ILE A 1 535 ? 8.050 3.275 34.173 1.00 91.44 535 ILE A CA 1
ATOM 4316 C C . ILE A 1 535 ? 8.485 1.836 33.856 1.00 91.44 535 ILE A C 1
ATOM 4318 O O . ILE A 1 535 ? 8.657 1.501 32.676 1.00 91.44 535 ILE A O 1
ATOM 4322 N N . PRO A 1 536 ? 8.651 0.955 34.862 1.00 90.00 536 PRO A N 1
ATOM 4323 C CA . PRO A 1 536 ? 8.907 -0.455 34.599 1.00 90.00 536 PRO A CA 1
ATOM 4324 C C . PRO A 1 536 ? 7.729 -1.044 33.817 1.00 90.00 536 PRO A C 1
ATOM 4326 O O . PRO A 1 536 ? 6.579 -0.686 34.050 1.00 90.00 536 PRO A O 1
ATOM 4329 N N . LEU A 1 537 ? 8.013 -1.946 32.874 1.00 92.44 537 LEU A N 1
ATOM 4330 C CA . LEU A 1 537 ? 7.006 -2.547 31.984 1.00 92.44 537 LEU A CA 1
ATOM 4331 C C . LEU A 1 537 ? 6.292 -1.544 31.054 1.00 92.44 537 LEU A C 1
ATOM 4333 O O . LEU A 1 537 ? 5.250 -1.867 30.481 1.00 92.44 537 LEU A O 1
ATOM 4337 N N . SER A 1 538 ? 6.849 -0.348 30.823 1.00 95.00 538 SER A N 1
ATOM 4338 C CA . SER A 1 538 ? 6.271 0.612 29.870 1.00 95.00 538 SER A CA 1
ATOM 4339 C C . SER A 1 538 ? 6.102 0.033 28.466 1.00 95.00 538 SER A C 1
ATOM 4341 O O . SER A 1 538 ? 5.100 0.297 27.807 1.00 95.00 538 SER A O 1
ATOM 4343 N N . THR A 1 539 ? 7.012 -0.834 28.018 1.00 94.75 539 THR A N 1
ATOM 4344 C CA . THR A 1 539 ? 6.887 -1.560 26.746 1.00 94.75 539 THR A CA 1
ATOM 4345 C C . THR A 1 539 ? 5.651 -2.463 26.695 1.00 94.75 539 THR A C 1
ATOM 4347 O O . THR A 1 539 ? 5.000 -2.541 25.654 1.00 94.75 539 THR A O 1
ATOM 4350 N N . HIS A 1 540 ? 5.284 -3.104 27.809 1.00 95.38 540 HIS A N 1
ATOM 4351 C CA . HIS A 1 540 ? 4.082 -3.936 27.931 1.00 95.38 540 HIS A CA 1
ATOM 4352 C C . HIS A 1 540 ? 2.820 -3.078 27.951 1.00 95.38 540 HIS A C 1
ATOM 4354 O O . HIS A 1 540 ? 1.831 -3.423 27.311 1.00 95.38 540 HIS A O 1
ATOM 4360 N N . ALA A 1 541 ? 2.865 -1.922 28.617 1.00 95.56 541 ALA A N 1
ATOM 4361 C CA . ALA A 1 541 ? 1.770 -0.957 28.590 1.00 95.56 541 ALA A CA 1
ATOM 4362 C C . ALA A 1 541 ? 1.539 -0.402 27.173 1.00 95.56 541 ALA A C 1
ATOM 4364 O O . ALA A 1 541 ? 0.400 -0.335 26.714 1.00 95.56 541 ALA A O 1
ATOM 4365 N N . VAL A 1 542 ? 2.612 -0.078 26.441 1.00 96.62 542 VAL A N 1
ATOM 4366 C CA . VAL A 1 542 ? 2.540 0.337 25.029 1.00 96.62 542 VAL A CA 1
ATOM 4367 C C . VAL A 1 542 ? 1.990 -0.793 24.157 1.00 96.62 542 VAL A C 1
ATOM 4369 O O . VAL A 1 542 ? 1.181 -0.539 23.267 1.00 96.62 542 VAL A O 1
ATOM 4372 N N . TRP A 1 543 ? 2.371 -2.042 24.427 1.00 96.62 543 TRP A N 1
ATOM 4373 C CA . TRP A 1 543 ? 1.802 -3.208 23.751 1.00 96.62 543 TRP A CA 1
ATOM 4374 C C . TRP A 1 543 ? 0.286 -3.312 23.968 1.00 96.62 543 TRP A C 1
ATOM 4376 O O . TRP A 1 543 ? -0.465 -3.406 22.997 1.00 96.62 543 TRP A O 1
ATOM 4386 N N . LEU A 1 544 ? -0.169 -3.233 25.225 1.00 95.94 544 LEU A N 1
ATOM 4387 C CA . LEU A 1 544 ? -1.589 -3.305 25.590 1.00 95.94 544 LEU A CA 1
ATOM 4388 C C . LEU A 1 544 ? -2.385 -2.161 24.967 1.00 95.94 544 LEU A C 1
ATOM 4390 O O . LEU A 1 544 ? -3.485 -2.376 24.462 1.00 95.94 544 LEU A O 1
ATOM 4394 N N . LEU A 1 545 ? -1.807 -0.962 24.949 1.00 96.50 545 LEU A N 1
ATOM 4395 C CA . LEU A 1 545 ? -2.389 0.204 24.305 1.00 96.50 545 LEU A CA 1
ATOM 4396 C C . LEU A 1 545 ? -2.616 -0.041 22.807 1.00 96.50 545 LEU A C 1
ATOM 4398 O O . LEU A 1 545 ? -3.715 0.202 22.316 1.00 96.50 545 LEU A O 1
ATOM 4402 N N . TRP A 1 546 ? -1.624 -0.561 22.079 1.00 97.25 546 TRP A N 1
ATOM 4403 C CA . TRP A 1 546 ? -1.792 -0.860 20.653 1.00 97.25 546 TRP A CA 1
ATOM 4404 C C . TRP A 1 546 ? -2.778 -2.001 20.396 1.00 97.25 546 TRP A C 1
ATOM 4406 O O . TRP A 1 546 ? -3.581 -1.906 19.469 1.00 97.25 546 TRP A O 1
ATOM 4416 N N . ALA A 1 547 ? -2.778 -3.038 21.238 1.00 95.25 547 ALA A N 1
ATOM 4417 C CA . ALA A 1 547 ? -3.760 -4.118 21.166 1.00 95.25 547 ALA A CA 1
ATOM 4418 C C . ALA A 1 547 ? -5.188 -3.589 21.378 1.00 95.25 547 ALA A C 1
ATOM 4420 O O . ALA A 1 547 ? -6.104 -3.955 20.642 1.00 95.25 547 ALA A O 1
ATOM 4421 N N . TYR A 1 548 ? -5.364 -2.672 22.331 1.00 95.12 548 TYR A N 1
ATOM 4422 C CA . TYR A 1 548 ? -6.636 -2.010 22.600 1.00 95.12 548 TYR A CA 1
ATOM 4423 C C . TYR A 1 548 ? -7.078 -1.121 21.431 1.00 95.12 548 TYR A C 1
ATOM 4425 O O . TYR A 1 548 ? -8.235 -1.184 21.021 1.00 95.12 548 TYR A O 1
ATOM 4433 N N . VAL A 1 549 ? -6.163 -0.338 20.849 1.00 96.06 549 VAL A N 1
ATOM 4434 C CA . VAL A 1 549 ? -6.434 0.555 19.704 1.00 96.06 549 VAL A CA 1
ATOM 4435 C C . VAL A 1 549 ? -6.816 -0.218 18.442 1.00 96.06 549 VAL A C 1
ATOM 4437 O O . VAL A 1 549 ? -7.580 0.309 17.636 1.00 96.06 549 VAL A O 1
ATOM 4440 N N . GLN A 1 550 ? -6.338 -1.454 18.275 1.00 94.00 550 GLN A N 1
ATOM 4441 C CA . GLN A 1 550 ? -6.661 -2.310 17.127 1.00 94.00 550 GLN A CA 1
ATOM 4442 C C . GLN A 1 550 ? -8.148 -2.721 17.076 1.00 94.00 550 GLN A C 1
ATOM 4444 O O . GLN A 1 550 ? -8.691 -2.967 15.991 1.00 94.00 550 GLN A O 1
ATOM 4449 N N . LEU A 1 551 ? -8.818 -2.777 18.233 1.00 92.56 551 LEU A N 1
ATOM 4450 C CA . LEU A 1 551 ? -10.230 -3.146 18.333 1.00 92.56 551 LEU A CA 1
ATOM 4451 C C . LEU A 1 551 ? -11.123 -2.114 17.643 1.00 92.56 551 LEU A C 1
ATOM 4453 O O . LEU A 1 551 ? -10.969 -0.907 17.842 1.00 92.56 551 LEU A O 1
ATOM 4457 N N . LYS A 1 552 ? -12.118 -2.587 16.880 1.00 92.75 552 LYS A N 1
ATOM 4458 C CA . LYS A 1 552 ? -13.027 -1.724 16.100 1.00 92.75 552 LYS A CA 1
ATOM 4459 C C . LYS A 1 552 ? -13.660 -0.610 16.930 1.00 92.75 552 LYS A C 1
ATOM 4461 O O . LYS A 1 552 ? -13.662 0.546 16.509 1.00 92.75 552 LYS A O 1
ATOM 4466 N N . SER A 1 553 ? -14.218 -0.969 18.085 1.00 91.12 553 SER A N 1
ATOM 4467 C CA . SER A 1 553 ? -14.906 -0.040 18.988 1.00 91.12 553 SER A CA 1
ATOM 4468 C C . SER A 1 553 ? -13.971 1.064 19.465 1.00 91.12 553 SER A C 1
ATOM 4470 O O . SER A 1 553 ? -14.335 2.237 19.442 1.00 91.12 553 SER A O 1
ATOM 4472 N N . THR A 1 554 ? -12.747 0.694 19.827 1.00 93.88 554 THR A N 1
ATOM 4473 C CA . THR A 1 554 ? -11.741 1.614 20.344 1.00 93.88 554 THR A CA 1
ATOM 4474 C C . THR A 1 554 ? -11.204 2.533 19.258 1.00 93.88 554 THR A C 1
ATOM 4476 O O . THR A 1 554 ? -11.168 3.743 19.465 1.00 93.88 554 THR A O 1
ATOM 4479 N N . THR A 1 555 ? -10.826 1.998 18.087 1.00 96.00 555 THR A N 1
ATOM 4480 C CA . THR A 1 555 ? -10.340 2.829 16.974 1.00 96.00 555 THR A CA 1
ATOM 4481 C C . THR A 1 555 ? -11.370 3.897 16.617 1.00 96.00 555 THR A C 1
ATOM 4483 O O . THR A 1 555 ? -11.025 5.066 16.453 1.00 96.00 555 THR A O 1
ATOM 4486 N N . LEU A 1 556 ? -12.642 3.496 16.503 1.00 95.00 556 LEU A N 1
ATOM 4487 C CA . LEU A 1 556 ? -13.724 4.412 16.166 1.00 95.00 556 LEU A CA 1
ATOM 4488 C C . LEU A 1 556 ? -13.965 5.422 17.285 1.00 95.00 556 LEU A C 1
ATOM 4490 O O . LEU A 1 556 ? -14.060 6.600 16.973 1.00 95.00 556 LEU A O 1
ATOM 4494 N N . GLY A 1 557 ? -13.988 4.994 18.552 1.00 96.00 557 GLY A N 1
ATOM 4495 C CA . GLY A 1 557 ? -14.167 5.883 19.703 1.00 96.00 557 GLY A CA 1
ATOM 4496 C C . GLY A 1 557 ? -13.073 6.949 19.816 1.00 96.00 557 GLY A C 1
ATOM 4497 O O . GLY A 1 557 ? -13.371 8.136 19.956 1.00 96.00 557 GLY A O 1
ATOM 4498 N N . ILE A 1 558 ? -11.804 6.551 19.677 1.00 95.75 558 ILE A N 1
ATOM 4499 C CA . ILE A 1 558 ? -10.671 7.489 19.694 1.00 95.75 558 ILE A CA 1
ATOM 4500 C C . ILE A 1 558 ? -10.734 8.416 18.479 1.00 95.75 558 ILE A C 1
ATOM 4502 O O . ILE A 1 558 ? -10.541 9.619 18.622 1.00 95.75 558 ILE A O 1
ATOM 4506 N N . PHE A 1 559 ? -11.040 7.896 17.288 1.00 96.31 559 PHE A N 1
ATOM 4507 C CA . PHE A 1 559 ? -11.167 8.736 16.099 1.00 96.31 559 PHE A CA 1
ATOM 4508 C C . PHE A 1 559 ? -12.312 9.748 16.229 1.00 96.31 559 PHE A C 1
ATOM 4510 O O . PHE A 1 559 ? -12.122 10.907 15.882 1.00 96.31 559 PHE A O 1
ATOM 4517 N N . THR A 1 560 ? -13.476 9.351 16.754 1.00 95.38 560 THR A N 1
ATOM 4518 C CA . THR A 1 560 ? -14.595 10.279 16.986 1.00 95.38 560 THR A CA 1
ATOM 4519 C C . THR A 1 560 ? -14.247 11.342 18.015 1.00 95.38 560 THR A C 1
ATOM 4521 O O . THR A 1 560 ? -14.636 12.488 17.836 1.00 95.38 560 THR A O 1
ATOM 4524 N N . PHE A 1 561 ? -13.470 10.989 19.045 1.00 94.19 561 PHE A N 1
ATOM 4525 C CA . PHE A 1 561 ? -12.943 11.956 20.003 1.00 94.19 561 PHE A CA 1
ATOM 4526 C C . PHE A 1 561 ? -11.989 12.956 19.325 1.00 94.19 561 PHE A C 1
ATOM 4528 O O . PHE A 1 561 ? -12.132 14.164 19.493 1.00 94.19 561 PHE A O 1
ATOM 4535 N N . LEU A 1 562 ? -11.061 12.478 18.488 1.00 92.62 562 LEU A N 1
ATOM 4536 C CA . LEU A 1 562 ? -10.171 13.350 17.712 1.00 92.62 562 LEU A CA 1
ATOM 4537 C C . LEU A 1 562 ? -10.948 14.249 16.741 1.00 92.62 562 LEU A C 1
ATOM 4539 O O . LEU A 1 562 ? -10.628 15.425 16.603 1.00 92.62 562 LEU A O 1
ATOM 4543 N N . GLU A 1 563 ? -11.972 13.710 16.081 1.00 91.94 563 GLU A N 1
ATOM 4544 C CA . GLU A 1 563 ? -12.842 14.466 15.181 1.00 91.94 563 GLU A CA 1
ATOM 4545 C C . GLU A 1 563 ? -13.618 15.550 15.940 1.00 91.94 563 GLU A C 1
ATOM 4547 O O . GLU A 1 563 ? -13.671 16.686 15.472 1.00 91.94 563 GLU A O 1
ATOM 4552 N N . SER A 1 564 ? -14.163 15.243 17.125 1.00 89.19 564 SER A N 1
ATOM 4553 C CA . SER A 1 564 ? -14.844 16.244 17.953 1.00 89.19 564 SER A CA 1
ATOM 4554 C C . SER A 1 564 ? -13.897 17.354 18.403 1.00 89.19 564 SER A C 1
ATOM 4556 O O . SER A 1 564 ? -14.257 18.524 18.301 1.00 89.19 564 SER A O 1
ATOM 4558 N N . GLU A 1 565 ? -12.667 17.017 18.797 1.00 86.88 565 GLU A N 1
ATOM 4559 C CA . GLU A 1 565 ? -11.663 18.008 19.205 1.00 86.88 565 GLU A CA 1
ATOM 4560 C C . GLU A 1 565 ? -11.225 18.903 18.035 1.00 86.88 565 GLU A C 1
ATOM 4562 O O . GLU A 1 565 ? -11.085 20.111 18.202 1.00 86.88 565 GLU A O 1
ATOM 4567 N N . LEU A 1 566 ? -11.062 18.339 16.833 1.00 83.56 566 LEU A N 1
ATOM 4568 C CA . LEU A 1 566 ? -10.711 19.093 15.622 1.00 83.56 566 LEU A CA 1
ATOM 4569 C C . LEU A 1 566 ? -11.867 19.949 15.087 1.00 83.56 566 LEU A C 1
ATOM 4571 O O . LEU A 1 566 ? -11.628 20.908 14.357 1.00 83.56 566 LEU A O 1
ATOM 4575 N N . SER A 1 567 ? -13.113 19.601 15.419 1.00 83.94 567 SER A N 1
ATOM 4576 C CA . SER A 1 567 ? -14.298 20.354 14.995 1.00 83.94 567 SER A CA 1
ATOM 4577 C C . SER A 1 567 ? -14.509 21.655 15.777 1.00 83.94 567 SER A C 1
ATOM 4579 O O . SER A 1 567 ? -15.282 22.511 15.346 1.00 83.94 567 SER A O 1
ATOM 4581 N N . HIS A 1 568 ? -13.837 21.825 16.919 1.00 83.25 568 HIS A N 1
ATOM 4582 C CA . HIS A 1 568 ? -13.926 23.049 17.707 1.00 83.25 568 HIS A CA 1
ATOM 4583 C C . HIS A 1 568 ? -13.188 24.199 17.014 1.00 83.25 568 HIS A C 1
ATOM 4585 O O . HIS A 1 568 ? -11.999 24.121 16.716 1.00 83.25 568 HIS A O 1
ATOM 4591 N N . SER A 1 569 ? -13.903 25.301 16.770 1.00 75.31 569 SER A N 1
ATOM 4592 C CA . SER A 1 569 ? -13.374 26.479 16.070 1.00 75.31 569 SER A CA 1
ATOM 4593 C C . SER A 1 569 ? -12.311 27.245 16.861 1.00 75.31 569 SER A C 1
ATOM 4595 O O . SER A 1 569 ? -11.565 28.030 16.280 1.00 75.31 569 SER A O 1
ATOM 4597 N N . ARG A 1 570 ? -12.247 27.055 18.185 1.00 76.69 570 ARG A N 1
ATOM 4598 C CA . ARG A 1 570 ? -11.255 27.675 19.068 1.00 76.69 570 ARG A CA 1
ATOM 4599 C C . ARG A 1 570 ? -10.475 26.592 19.800 1.00 76.69 570 ARG A C 1
ATOM 4601 O O . ARG A 1 570 ? -11.060 25.674 20.366 1.00 76.69 570 ARG A O 1
ATOM 4608 N N . ILE A 1 571 ? -9.151 26.742 19.842 1.00 71.06 571 ILE A N 1
ATOM 4609 C CA . ILE A 1 571 ? -8.254 25.820 20.557 1.00 71.06 571 ILE A CA 1
ATOM 4610 C C . ILE A 1 571 ? -8.586 25.793 22.056 1.00 71.06 571 ILE A C 1
ATOM 4612 O O . ILE A 1 571 ? -8.499 24.744 22.681 1.00 71.06 571 ILE A O 1
ATOM 4616 N N . GLU A 1 572 ? -9.019 26.916 22.631 1.00 77.31 572 GLU A N 1
ATOM 4617 C CA . GLU A 1 572 ? -9.381 27.019 24.053 1.00 77.31 572 GLU A CA 1
ATOM 4618 C C . GLU A 1 572 ? -10.572 26.134 24.447 1.00 77.31 572 GLU A C 1
ATOM 4620 O O . GLU A 1 572 ? -10.659 25.693 25.595 1.00 77.31 572 GLU A O 1
ATOM 4625 N N . ASP A 1 573 ? -11.447 25.816 23.490 1.00 78.38 573 ASP A N 1
ATOM 4626 C CA . ASP A 1 573 ? -12.631 24.994 23.731 1.00 78.38 573 ASP A CA 1
ATOM 4627 C C . ASP A 1 573 ? -12.303 23.493 23.737 1.00 78.38 573 ASP A C 1
ATOM 4629 O O . ASP A 1 573 ? -13.118 22.688 24.192 1.00 78.38 573 ASP A O 1
ATOM 4633 N N . THR A 1 574 ? -11.104 23.100 23.298 1.00 75.81 574 THR A N 1
ATOM 4634 C CA . THR A 1 574 ? -10.657 21.698 23.272 1.00 75.81 574 THR A CA 1
ATOM 4635 C C . THR A 1 574 ? -10.587 21.109 24.685 1.00 75.81 574 THR A C 1
ATOM 4637 O O . THR A 1 574 ? -10.181 21.773 25.648 1.00 75.81 574 THR A O 1
ATOM 4640 N N . VAL A 1 575 ? -10.982 19.841 24.847 1.00 78.38 575 VAL A N 1
ATOM 4641 C CA . VAL A 1 575 ? -10.852 19.118 26.124 1.00 78.38 575 VAL A CA 1
ATOM 4642 C C . VAL A 1 575 ? -9.386 19.060 26.538 1.00 78.38 575 VAL A C 1
ATOM 4644 O O . VAL A 1 575 ? -9.086 19.153 27.731 1.00 78.38 575 VAL A O 1
ATOM 4647 N N . VAL A 1 576 ? -8.468 18.975 25.571 1.00 75.62 576 VAL A N 1
ATOM 4648 C CA . VAL A 1 576 ? -7.025 19.011 25.829 1.00 75.62 576 VAL A CA 1
ATOM 4649 C C . VAL A 1 576 ? -6.613 20.349 26.438 1.00 75.62 576 VAL A C 1
ATOM 4651 O O . VAL A 1 576 ? -5.998 20.333 27.501 1.00 75.62 576 VAL A O 1
ATOM 4654 N N . ALA A 1 577 ? -6.996 21.490 25.851 1.00 73.00 577 ALA A N 1
ATOM 4655 C CA . ALA A 1 577 ? -6.669 22.809 26.401 1.00 73.00 577 ALA A CA 1
ATOM 4656 C C . ALA A 1 577 ? -7.300 23.041 27.780 1.00 73.00 577 ALA A C 1
ATOM 4658 O O . ALA A 1 577 ? -6.658 23.583 28.679 1.00 73.00 577 ALA A O 1
ATOM 4659 N N . ARG A 1 578 ? -8.539 22.584 27.994 1.00 78.75 578 ARG A N 1
ATOM 4660 C CA . ARG A 1 578 ? -9.186 22.657 29.313 1.00 78.75 578 ARG A CA 1
ATOM 4661 C C . ARG A 1 578 ? -8.474 21.790 30.346 1.00 78.75 578 ARG A C 1
ATOM 4663 O O . ARG A 1 578 ? -8.304 22.216 31.487 1.00 78.75 578 ARG A O 1
ATOM 4670 N N . SER A 1 579 ? -8.040 20.596 29.956 1.00 78.19 579 SER A N 1
ATOM 4671 C CA . SER A 1 579 ? -7.333 19.671 30.844 1.00 78.19 579 SER A CA 1
ATOM 4672 C C . SER A 1 579 ? -5.931 20.171 31.172 1.00 78.19 579 SER A C 1
ATOM 4674 O O . SER A 1 579 ? -5.565 20.173 32.341 1.00 78.19 579 SER A O 1
ATOM 4676 N N . THR A 1 580 ? -5.171 20.669 30.191 1.00 74.25 580 THR A N 1
ATOM 4677 C CA . THR A 1 580 ? -3.851 21.268 30.435 1.00 74.25 580 THR A CA 1
ATOM 4678 C C . THR A 1 580 ? -3.964 22.534 31.265 1.00 74.25 580 THR A C 1
ATOM 4680 O O . THR A 1 580 ? -3.181 22.696 32.191 1.00 74.25 580 THR A O 1
ATOM 4683 N N . LYS A 1 581 ? -4.969 23.386 31.028 1.00 80.00 581 LYS A N 1
ATOM 4684 C CA . LYS A 1 581 ? -5.232 24.562 31.868 1.00 80.00 581 LYS A CA 1
ATOM 4685 C C . LYS A 1 581 ? -5.545 24.168 33.311 1.00 80.00 581 LYS A C 1
ATOM 4687 O O . LYS A 1 581 ? -4.998 24.781 34.217 1.00 80.00 581 LYS A O 1
ATOM 4692 N N . ARG A 1 582 ? -6.354 23.120 33.532 1.00 84.81 582 ARG A N 1
ATOM 4693 C CA . ARG A 1 582 ? -6.630 22.573 34.876 1.00 84.81 582 ARG A CA 1
ATOM 4694 C C . ARG A 1 582 ? -5.376 22.018 35.546 1.00 84.81 582 ARG A C 1
ATOM 4696 O O . ARG A 1 582 ? -5.162 22.273 36.725 1.00 84.81 582 ARG A O 1
ATOM 4703 N N . LEU A 1 583 ? -4.550 21.289 34.800 1.00 80.00 583 LEU A N 1
ATOM 4704 C CA . LEU A 1 583 ? -3.305 20.706 35.303 1.00 80.00 583 LEU A CA 1
ATOM 4705 C C . LEU A 1 583 ? -2.288 21.801 35.647 1.00 80.00 583 LEU A C 1
ATOM 4707 O O . LEU A 1 583 ? -1.713 21.775 36.726 1.00 80.00 583 LEU A O 1
ATOM 4711 N N . LEU A 1 584 ? -2.146 22.808 34.782 1.00 76.69 584 LEU A N 1
ATOM 4712 C CA . LEU A 1 584 ? -1.320 23.991 35.025 1.00 76.69 584 LEU A CA 1
ATOM 4713 C C . LEU A 1 584 ? -1.827 24.807 36.218 1.00 76.69 584 LEU A C 1
ATOM 4715 O O . LEU A 1 584 ? -1.013 25.259 37.010 1.00 76.69 584 LEU A O 1
ATOM 4719 N N . SER A 1 585 ? -3.146 24.948 36.395 1.00 81.50 585 SER A N 1
ATOM 4720 C CA . SER A 1 585 ? -3.715 25.627 37.569 1.00 81.50 585 SER A CA 1
ATOM 4721 C C . SER A 1 585 ? -3.616 24.816 38.864 1.00 81.50 585 SER A C 1
ATOM 4723 O O . SER A 1 585 ? -3.715 25.389 39.941 1.00 81.50 585 SER A O 1
ATOM 4725 N N . ALA A 1 586 ? -3.464 23.492 38.769 1.00 79.62 586 ALA A N 1
ATOM 4726 C CA . ALA A 1 586 ? -3.309 22.601 39.917 1.00 79.62 586 ALA A CA 1
ATOM 4727 C C . ALA A 1 586 ? -1.840 22.425 40.340 1.00 79.62 586 ALA A C 1
ATOM 4729 O O . ALA A 1 586 ? -1.579 21.924 41.433 1.00 79.62 586 ALA A O 1
ATOM 4730 N N . LEU A 1 587 ? -0.880 22.818 39.494 1.00 70.75 587 LEU A N 1
ATOM 4731 C CA . LEU A 1 587 ? 0.524 22.874 39.884 1.00 70.75 587 LEU A CA 1
ATOM 4732 C C . LEU A 1 587 ? 0.715 24.033 40.878 1.00 70.75 587 LEU A C 1
ATOM 4734 O O . LEU A 1 587 ? 0.229 25.135 40.619 1.00 70.75 587 LEU A O 1
ATOM 4738 N N . PRO A 1 588 ? 1.400 23.810 42.015 1.00 70.94 588 PRO A N 1
ATOM 4739 C CA . PRO A 1 588 ? 1.599 24.843 43.023 1.00 70.94 588 PRO A CA 1
ATOM 4740 C C . PRO A 1 588 ? 2.299 26.052 42.393 1.00 70.94 588 PRO A C 1
ATOM 4742 O O . PRO A 1 588 ? 3.380 25.926 41.818 1.00 70.94 588 PRO A O 1
ATOM 4745 N N . SER A 1 589 ? 1.686 27.230 42.515 1.00 59.22 589 SER A N 1
ATOM 4746 C CA . SER A 1 589 ? 2.103 28.494 41.887 1.00 59.22 589 SER A CA 1
ATOM 4747 C C . SER A 1 589 ? 3.467 29.034 42.353 1.00 59.22 589 SER A C 1
ATOM 4749 O O . SER A 1 589 ? 3.877 30.106 41.926 1.00 59.22 589 SER A O 1
ATOM 4751 N N . GLY A 1 590 ? 4.201 28.301 43.195 1.00 55.34 590 GLY A N 1
ATOM 4752 C CA . GLY A 1 590 ? 5.455 28.732 43.821 1.00 55.34 590 GLY A CA 1
ATOM 4753 C C . GLY A 1 590 ? 6.712 28.669 42.944 1.00 55.34 590 GLY A C 1
ATOM 4754 O O . GLY A 1 590 ? 7.805 28.847 43.468 1.00 55.34 590 GLY A O 1
ATOM 4755 N N . VAL A 1 591 ? 6.599 28.394 41.638 1.00 54.16 591 VAL A N 1
ATOM 4756 C CA . VAL A 1 591 ? 7.762 28.294 40.723 1.00 54.16 591 VAL A CA 1
ATOM 4757 C C . VAL A 1 591 ? 7.904 29.524 39.808 1.00 54.16 591 VAL A C 1
ATOM 4759 O O . VAL A 1 591 ? 8.909 29.655 39.117 1.00 54.16 591 VAL A O 1
ATOM 4762 N N . ALA A 1 592 ? 6.945 30.458 39.813 1.00 52.12 592 ALA A N 1
ATOM 4763 C CA . ALA A 1 592 ? 6.963 31.615 38.910 1.00 52.12 592 ALA A CA 1
ATOM 4764 C C . ALA A 1 592 ? 7.665 32.876 39.464 1.00 52.12 592 ALA A C 1
ATOM 4766 O O . ALA A 1 592 ? 8.006 33.748 38.670 1.00 52.12 592 ALA A O 1
ATOM 4767 N N . ASP A 1 593 ? 7.951 32.965 40.769 1.00 52.03 593 ASP A N 1
ATOM 4768 C CA . ASP A 1 593 ? 8.382 34.238 41.387 1.00 52.03 593 ASP A CA 1
ATOM 4769 C C . ASP A 1 593 ? 9.886 34.356 41.708 1.00 52.03 593 ASP A C 1
ATOM 4771 O O . ASP A 1 593 ? 10.328 35.377 42.229 1.00 52.03 593 ASP A O 1
ATOM 4775 N N . THR A 1 594 ? 10.728 33.369 41.381 1.00 53.91 594 THR A N 1
ATOM 4776 C CA . THR A 1 594 ? 12.170 33.425 41.721 1.00 53.91 594 THR A CA 1
ATOM 4777 C C . THR A 1 594 ? 13.080 33.999 40.634 1.00 53.91 594 THR A C 1
ATOM 4779 O O . THR A 1 594 ? 14.287 34.084 40.848 1.00 53.91 594 THR A O 1
ATOM 4782 N N . THR A 1 595 ? 12.558 34.438 39.481 1.00 53.03 595 THR A N 1
ATOM 4783 C CA . THR A 1 595 ? 13.400 34.955 38.377 1.00 53.03 595 THR A CA 1
ATOM 4784 C C . THR A 1 595 ? 13.437 36.481 38.232 1.00 53.03 595 THR A C 1
ATOM 4786 O O . THR A 1 595 ? 14.106 36.977 37.329 1.00 53.03 595 THR A O 1
ATOM 4789 N N . THR A 1 596 ? 12.807 37.241 39.135 1.00 52.50 596 THR A N 1
ATOM 4790 C CA . THR A 1 596 ? 12.731 38.719 39.050 1.00 52.50 596 THR A CA 1
ATOM 4791 C C . THR A 1 596 ? 13.474 39.476 40.159 1.00 52.50 596 THR A C 1
ATOM 4793 O O . THR A 1 596 ? 13.371 40.696 40.228 1.00 52.50 596 THR A O 1
ATOM 4796 N N . ALA A 1 597 ? 14.260 38.799 41.006 1.00 52.00 597 ALA A N 1
ATOM 4797 C CA . ALA A 1 597 ? 14.938 39.415 42.159 1.00 52.00 597 ALA A CA 1
ATOM 4798 C C . ALA A 1 597 ? 16.477 39.518 42.035 1.00 52.00 597 ALA A C 1
ATOM 4800 O O . ALA A 1 597 ? 17.175 39.513 43.044 1.00 52.00 597 ALA A O 1
ATOM 4801 N N . ALA A 1 598 ? 17.029 39.608 40.820 1.00 53.75 598 ALA A N 1
ATOM 4802 C CA . ALA A 1 598 ? 18.475 39.778 40.617 1.00 53.75 598 ALA A CA 1
ATOM 4803 C C . ALA A 1 598 ? 18.806 40.751 39.472 1.00 53.75 598 ALA A C 1
ATOM 4805 O O . ALA A 1 598 ? 19.531 40.414 38.542 1.00 53.75 598 ALA A O 1
ATOM 4806 N N . SER A 1 599 ? 18.261 41.966 39.537 1.00 50.75 599 SER A N 1
ATOM 4807 C CA . SER A 1 599 ? 18.838 43.140 38.866 1.00 50.75 599 SER A CA 1
ATOM 4808 C C . SER A 1 599 ? 18.257 44.426 39.464 1.00 50.75 599 SER A C 1
ATOM 4810 O O . SER A 1 599 ? 17.452 45.109 38.833 1.00 50.75 599 SER A O 1
ATOM 4812 N N . GLN A 1 600 ? 18.645 44.750 40.699 1.00 47.09 600 GLN A N 1
ATOM 4813 C CA . GLN A 1 600 ? 18.727 46.148 41.121 1.00 47.09 600 GLN A CA 1
ATOM 4814 C C . GLN A 1 600 ? 20.206 46.556 41.070 1.00 47.09 600 GLN A C 1
ATOM 4816 O O . GLN A 1 600 ? 21.032 45.850 41.651 1.00 47.09 600 GLN A O 1
ATOM 4821 N N . PRO A 1 601 ? 20.566 47.632 40.350 1.00 53.50 601 PRO A N 1
ATOM 4822 C CA . PRO A 1 601 ? 21.870 48.257 40.498 1.00 53.50 601 PRO A CA 1
ATOM 4823 C C . PRO A 1 601 ? 21.921 48.974 41.852 1.00 53.50 601 PRO A C 1
ATOM 4825 O O . PRO A 1 601 ? 20.957 49.625 42.251 1.00 53.50 601 PRO A O 1
ATOM 4828 N N . GLU A 1 602 ? 23.042 48.831 42.553 1.00 48.47 602 GLU A N 1
ATOM 4829 C CA . GLU A 1 602 ? 23.364 49.602 43.751 1.00 48.47 602 GLU A CA 1
ATOM 4830 C C . GLU A 1 602 ? 23.320 51.104 43.429 1.00 48.47 602 GLU A C 1
ATOM 4832 O O . GLU A 1 602 ? 24.201 51.636 42.752 1.00 48.47 602 GLU A O 1
ATOM 4837 N N . GLU A 1 603 ? 22.284 51.792 43.908 1.00 47.59 603 GLU A N 1
ATOM 4838 C CA . GLU A 1 603 ? 22.265 53.246 44.023 1.00 47.59 603 GLU A CA 1
ATOM 4839 C C . GLU A 1 603 ? 22.678 53.602 45.454 1.00 47.59 603 GLU A C 1
ATOM 4841 O O . GLU A 1 603 ? 22.077 53.183 46.444 1.00 47.59 603 GLU A O 1
ATOM 4846 N N . ASN A 1 604 ? 23.802 54.305 45.525 1.00 50.69 604 ASN A N 1
ATOM 4847 C CA . ASN A 1 604 ? 24.563 54.606 46.721 1.00 50.69 604 ASN A CA 1
ATOM 4848 C C . ASN A 1 604 ? 23.778 55.525 47.672 1.00 50.69 604 ASN A C 1
ATOM 4850 O O . ASN A 1 604 ? 23.326 56.604 47.290 1.00 50.69 604 ASN A O 1
ATOM 4854 N N . VAL A 1 605 ? 23.682 55.108 48.933 1.00 52.66 605 VAL A N 1
ATOM 4855 C CA . VAL A 1 605 ? 23.164 55.890 50.058 1.00 52.66 605 VAL A CA 1
ATOM 4856 C C . VAL A 1 605 ? 24.216 56.912 50.494 1.00 52.66 605 VAL A C 1
ATOM 4858 O O . VAL A 1 605 ? 25.295 56.545 50.951 1.00 52.66 605 VAL A O 1
ATOM 4861 N N . GLY A 1 606 ? 23.865 58.195 50.423 1.00 46.88 606 GLY A N 1
ATOM 4862 C CA . GLY A 1 606 ? 24.428 59.252 51.261 1.00 46.88 606 GLY A CA 1
ATOM 4863 C C . GLY A 1 606 ? 23.382 59.664 52.292 1.00 46.88 606 GLY A C 1
ATOM 4864 O O . GLY A 1 606 ? 22.427 60.363 51.961 1.00 46.88 606 GLY A O 1
ATOM 4865 N N . ALA A 1 607 ? 23.539 59.167 53.516 1.00 50.19 607 ALA A N 1
ATOM 4866 C CA . ALA A 1 607 ? 22.720 59.483 54.678 1.00 50.19 607 ALA A CA 1
ATOM 4867 C C . ALA A 1 607 ? 23.239 60.720 55.433 1.00 50.19 607 ALA A C 1
ATOM 4869 O O . ALA A 1 607 ? 24.427 61.022 55.370 1.00 50.19 607 ALA A O 1
ATOM 4870 N N . ASP A 1 608 ? 22.315 61.341 56.176 1.00 49.47 608 ASP A N 1
ATOM 4871 C CA . ASP A 1 608 ? 22.439 61.966 57.514 1.00 49.47 608 ASP A CA 1
ATOM 4872 C C . ASP A 1 608 ? 21.863 63.391 57.576 1.00 49.47 608 ASP A C 1
ATOM 4874 O O . ASP A 1 608 ? 22.315 64.306 56.900 1.00 49.47 608 ASP A O 1
ATOM 4878 N N . ARG A 1 609 ? 20.672 63.566 58.168 1.00 48.00 609 ARG A N 1
ATOM 4879 C CA . ARG A 1 609 ? 20.304 63.638 59.608 1.00 48.00 609 ARG A CA 1
ATOM 4880 C C . ARG A 1 609 ? 20.356 65.079 60.150 1.00 48.00 609 ARG A C 1
ATOM 4882 O O . ARG A 1 609 ? 21.410 65.686 60.252 1.00 48.00 609 ARG A O 1
ATOM 4889 N N . LEU A 1 610 ? 19.155 65.571 60.494 1.00 50.53 610 LEU A N 1
ATOM 4890 C CA . LEU A 1 610 ? 18.751 66.270 61.736 1.00 50.53 610 LEU A CA 1
ATOM 4891 C C . LEU A 1 610 ? 19.893 66.558 62.740 1.00 50.53 610 LEU A C 1
ATOM 4893 O O . LEU A 1 610 ? 20.687 65.670 63.018 1.00 50.53 610 LEU A O 1
ATOM 4897 N N . SER A 1 611 ? 19.987 67.695 63.433 1.00 49.72 611 SER A N 1
ATOM 4898 C CA . SER A 1 611 ? 18.975 68.682 63.837 1.00 49.72 611 SER A CA 1
ATOM 4899 C C . SER A 1 611 ? 19.652 69.862 64.554 1.00 49.72 611 SER A C 1
ATOM 4901 O O . SER A 1 611 ? 20.750 69.726 65.089 1.00 49.72 611 SER A O 1
ATOM 4903 N N . GLU A 1 612 ? 18.941 70.988 64.618 1.00 50.66 612 GLU A N 1
ATOM 4904 C CA . GLU A 1 612 ? 19.202 72.151 65.473 1.00 50.66 612 GLU A CA 1
ATOM 4905 C C . GLU A 1 612 ? 19.495 71.816 66.948 1.00 50.66 612 GLU A C 1
ATOM 4907 O O . GLU A 1 612 ? 18.864 70.945 67.545 1.00 50.66 612 GLU A O 1
ATOM 4912 N N . SER A 1 613 ? 20.329 72.648 67.578 1.00 48.16 613 SER A N 1
ATOM 4913 C CA . SER A 1 613 ? 20.091 73.134 68.941 1.00 48.16 613 SER A CA 1
ATOM 4914 C C . SER A 1 613 ? 20.752 74.507 69.121 1.00 48.16 613 SER A C 1
ATOM 4916 O O . SER A 1 613 ? 21.839 74.768 68.612 1.00 48.16 613 SER A O 1
ATOM 4918 N N . LYS A 1 614 ? 20.028 75.412 69.779 1.00 60.72 614 LYS A N 1
ATOM 4919 C CA . LYS A 1 614 ? 20.198 76.872 69.813 1.00 60.72 614 LYS A CA 1
ATOM 4920 C C . LYS A 1 614 ? 20.989 77.330 71.049 1.00 60.72 614 LYS A C 1
ATOM 4922 O O . LYS A 1 614 ? 20.700 76.871 72.144 1.00 60.72 614 LYS A O 1
ATOM 4927 N N . LYS A 1 615 ? 21.797 78.376 70.835 1.00 55.22 615 LYS A N 1
ATOM 4928 C CA . LYS A 1 615 ? 22.131 79.520 71.718 1.00 55.22 615 LYS A CA 1
ATOM 4929 C C . LYS A 1 615 ? 22.839 79.321 73.079 1.00 55.22 615 LYS A C 1
ATOM 4931 O O . LYS A 1 615 ? 22.295 78.744 74.008 1.00 55.22 615 LYS A O 1
ATOM 4936 N N . ASP A 1 616 ? 23.970 80.032 73.155 1.00 58.84 616 ASP A N 1
ATOM 4937 C CA . ASP A 1 616 ? 24.584 80.808 74.248 1.00 58.84 616 ASP A CA 1
ATOM 4938 C C . ASP A 1 616 ? 24.776 80.168 75.637 1.00 58.84 616 ASP A C 1
ATOM 4940 O O . ASP A 1 616 ? 23.888 80.220 76.489 1.00 58.84 616 ASP A O 1
ATOM 4944 N N . ARG A 1 617 ? 26.022 79.772 75.938 1.00 40.56 617 ARG A N 1
ATOM 4945 C CA . ARG A 1 617 ? 26.938 80.570 76.777 1.00 40.56 617 ARG A CA 1
ATOM 4946 C C . ARG A 1 617 ? 28.391 80.152 76.581 1.00 40.56 617 ARG A C 1
ATOM 4948 O O . ARG A 1 617 ? 28.615 78.939 76.381 1.00 40.56 617 ARG A O 1
#

Organism: Thalassiosira oceanica (NCBI:txid159749)

Radius of gyration: 41.64 Å; chains: 1; bounding box: 89×121×163 Å

Sequence (617 aa):
MKLIALYAEDLIENAVELFETLQFPERQEYISAWRVAVKDVAAAARSSYSLGYLTFRPILILLGILGQYLAIILKFVAKHSVEKGWIAAKEGYSQIRTATIWFVNYQRSLSTSAKYAELGLLSALVMLWLLRRHVRKKRYVERVQRWYAHKKRRTLRRYHNFVERVAKTSSFLAALLPHVFYSLLMIAAKRFLPWLITYLATRTYLTSAMSFWFPLYQTCSLIAQLKPHIVAYKEEERLKDEARKDTRSKSALPSMRKKREREQVEMESLRRGAVDLLKYWTVYAILLAIVGTAKMLPVVGRVLDATKVDPAKAGKNKWFSLPRISTGFVQEMCLIFYTWLRLMPTSITDDELANVEVALSITKPADARKTARSNTLKRPIDIMFNWLSPMALMAMNSTAFLKSASNDDSKASTFFADVLKKFSTLLELLVWSRLMSSSFKEWLVTTIIESSALAPAFTTLLMPSYFTSFGVIYVSLVVPAGYSADSTRSILFPTSKLGVITPKVDEASRYLKFWVVHAVLSLLLRAFAPLLAWIPLSTHAVWLLWAYVQLKSTTLGIFTFLESELSHSRIEDTVVARSTKRLLSALPSGVADTTTAASQPEENVGADRLSESKKDR

Foldseek 3Di:
DVVVVVVVVVVVVVVVVVVVVPPDPPVVNVVVVVVVVVVVVVVVVVVVVVLCCVLCVVVVVVCVVVVVVVVVVVVVVVVPPPPPPPVVVVVVVVVVVVVVVVVVVVVVPDDPVVVVVVVVVVVVVVVVVVVVVVCVVVVVVVVVVVVVVVVVVVVVVVVVVVVVVVVVVVLVCSLCVVVVVLVVVLVVCCVPPVPVLLCCLPVDCLLVCLLPVVLLVLLVVLLVLCVVLLVVVVVVVVVVVVCVVPPDDDDDDPVVVVVVVVSVVSVVVSLVSLLLSLLSQLLSLLVVLVVLVLCLPPVSVCLAVVAPDDPVPPPDPPPPPDPRCYPSNVSSVSSSVSCQQPVDDPDDPPVVVVVVVVQVVPPDPPVSVVVVPPDDSQRPSNVSSVVCLVVLLVLLVVQVLQVVVVPDPDDDDDPVNVVLVVVLVVVVVCVVVVVDPPVVSVLVSLLCSLCSSLVVLVVQLPPPLSSLSSSLSCLLRSSLSNQSSVLSVLQPPDDPDPVSNSVSVVSSSLSSLLSNLSSVVVVVCVVCVVVLVPDPCSSSVSSVVSSQCSRSVNSVVVSVLVVVQVPDPDVCVHPVNVVVVVVVVPPPPVPPPPPPPPDDDDDDDDDDDDDDDDDDD